Protein AF-A0A554K6Q8-F1 (afdb_monomer)

pLDDT: mean 87.43, std 11.81, range [32.69, 98.25]

Solvent-accessible surface area (backbone atoms only — not comparable to full-atom values): 25376 Å² total; per-residue (Å²): 138,88,84,71,58,73,89,78,31,66,79,42,73,45,94,39,65,34,41,30,25,65,65,42,44,45,93,82,43,102,48,101,56,64,40,20,35,29,44,37,41,34,50,53,78,36,55,38,43,47,26,28,35,68,39,33,38,34,41,37,30,68,36,43,31,29,38,42,34,48,67,95,46,73,45,81,45,46,56,82,39,77,45,82,42,61,54,63,40,44,32,36,45,32,19,75,34,92,47,60,22,29,29,37,41,37,23,47,60,41,74,48,78,91,41,52,44,74,51,95,67,82,71,74,71,81,69,50,76,58,52,54,52,51,47,52,52,37,20,49,50,11,19,50,54,66,42,39,47,73,77,72,68,52,86,62,56,64,66,48,49,59,64,38,57,45,65,25,38,40,59,40,43,24,54,50,31,21,64,80,57,66,36,56,68,71,55,46,54,50,48,52,48,51,51,52,52,51,53,51,56,57,69,68,48,81,93,60,93,86,26,58,20,54,53,48,13,41,65,27,40,42,59,30,47,52,52,50,29,43,36,26,52,42,62,39,85,82,45,29,70,43,46,49,53,48,54,53,50,50,56,45,23,50,54,45,32,49,54,50,48,52,53,48,52,52,51,47,54,52,50,55,51,57,36,49,76,70,74,42,88,53,62,69,62,42,50,68,48,54,48,47,27,49,61,34,17,37,60,48,53,16,46,47,53,44,52,64,43,59,74,67,74,64,69,65,60,53,60,49,30,68,59,48,42,53,51,53,39,52,52,52,53,51,48,54,55,49,48,74,69,68,78,64,54,63,61,78,41,68,70,52,48,53,53,50,56,53,48,48,54,50,38,52,56,45,33,55,46,28,63,76,55,54,75,90,84,49,100,79,41,72,51,58,53,40,31,50,49,31,44,54,52,36,49,52,54,43,51,51,49,49,51,21,49,50,50,38,39,72,73,74,44,88,44,67,65,59,52,53,52,46,54,52,47,52,53,52,45,55,51,44,51,51,47,46,49,27,51,58,46,28,81,76,71,79,54,22,70,60,48,32,45,48,48,56,32,59,45,51,62,54,56,38,51,50,25,46,39,42,38,68,48,45,23,62,78,54,72,51,66

Foldseek 3Di:
DDFDDQVPFDWDQDPQRWTKGWGDFVVPDVDPDQKTKIKTKDAAFGKGFWKAFQWKKKKAWAAAKWWKDWAPDIDIDGHGDMDIHHHGTTIMIHGNDNGMTIIMMMTGRYDDPVRMDGDPDDPPPSCVVVLVVLLVVLLVQLLCLLCVCVVVVPPCNVLCCLQCVLVSALLSLLVSLCVLQVADPVLNVVLVVVVVVSSVQLSPDDDDDDFPLNSLLSVLVNVLSLLSSLCSNQSHLPNLLSVLVSLLLVVQLVVQLVVLVVVVVVVLVVVQVVCVVVVHHCNVVCCSRVVSSSNSSSSSVSSVVSVVVVVVVDDVLQVVLVVVLLVLLVVLVVVVVVVVVVPDQCQPDPVSLVVLVVSLVVLVSSLSSLLLNDDPPDLDDPSLVSSLSSLVSSLVSLVSSLVSLVSCCVPVHDDLVSVLSNVVSVLSNVLSCQLNVLSVCCVPDVCSSVSNSNSVSVSSVVSSVSSCCSNRVSCVVVVSD

Sequence (481 aa):
MYIRDLHESDEIIAGDKTILRELLHPAKADLKLRYSLAHALVKPGHASQPHRLKTSEVYYILDGQGMIHINDETAAVRPGQAIYIPPNATQYIQNTGNADLKFLCIVDPAWRLEDEKILAGKTTPPRTTHLGVWVVLLAVCAGLIAKLPDLIGLDNLEFFYTRNAGFIVFPAMAVYFAIIRKTSPKIIAAVLGIFAGAALAINLMPDLDRSDTITLATLHLPLLLWVVTGVAFTGSWRKRFAWIEYLKFNGEMIIYGALLAIAGMVLTFLTLGLFSAVEIDIAEWYMQWVIIVGAAAAPVVGAHLVWLRSQSNARISPTLARIFAPLFLITFIIYLAVILTQGKSPFTDREFLIVFNAMLIAVLAISVYSLTEGKAERRWNSSTMVALGLLATGLIIDAVALSAILFRLSSYGFTPNRIAVFGANVLIFLNTIGLLSALLQDIRKGDAKQRMINWLGGYLPVYAAWTAFITFIFPLLFRWQ

Radius of gyration: 27.33 Å; Cα contacts (8 Å, |Δi|>4): 664; chains: 1; bounding box: 79×55×79 Å

Mean predicted aligned error: 13.29 Å

Secondary structure (DSSP, 8-state):
-----TTTSPEEE-TTS-EEEEEE-TTTS----SSEEEEEEE-TT-BPPPEEESSEEEEEEEES-EEEEETTEEEEE-TT-EEEE-TT--EEEEE-SSS-EEEEEEEESPP-GGGEEE--------SHHHHHHHHHHHHHHHHHHHTHHHHHT-S-HHHHHHHHHHHHHHHHHHHHHHHHHT--HHHHHHHHHHHHHHHHHHHTS---TT-HHHHHHHHHHHHHHHHHHHHHHHSSTT-HHHHHHHHHHHHHHHHHHHHHHHHHHHHHHHHHHHHHHTT---HHHHIIIIIHHHHHHHHHHHHHHHHHHHTT---SHHHHHHHHHHHHHHHHHHHHHHHHHH---TTT-HHHHHHHHHHHHHHHHHHHHHHHS--TT-SS-HHHHHHHHHHHHHHHHHHHHHHHHHHHHHHH---HHHHHHHHHHHHHHHHHHHHHHHHHHHHHHS-HHHHHHHHHHHHHHHHHHHHHIIIIIHHHHTTT-

Structure (mmCIF, N/CA/C/O backbone):
data_AF-A0A554K6Q8-F1
#
_entry.id   AF-A0A554K6Q8-F1
#
loop_
_atom_site.group_PDB
_atom_site.id
_atom_site.type_symbol
_atom_site.label_atom_id
_atom_site.label_alt_id
_atom_site.label_comp_id
_atom_site.label_asym_id
_atom_site.label_entity_id
_atom_site.label_seq_id
_atom_site.pdbx_PDB_ins_code
_atom_site.Cartn_x
_atom_site.Cartn_y
_atom_site.Cartn_z
_atom_site.occupancy
_atom_site.B_iso_or_equiv
_atom_site.auth_seq_id
_atom_site.auth_comp_id
_atom_site.auth_asym_id
_atom_site.auth_atom_id
_atom_site.pdbx_PDB_model_num
ATOM 1 N N . MET A 1 1 ? -14.415 -1.936 49.251 1.00 82.94 1 MET A N 1
ATOM 2 C CA . MET A 1 1 ? -14.599 -1.032 48.093 1.00 82.94 1 MET A CA 1
ATOM 3 C C . MET A 1 1 ? -14.113 -1.784 46.868 1.00 82.94 1 MET A C 1
ATOM 5 O O . MET A 1 1 ? -13.011 -2.307 46.927 1.00 82.94 1 MET A O 1
ATOM 9 N N . TYR A 1 2 ? -14.937 -1.908 45.828 1.00 88.81 2 TYR A N 1
ATOM 10 C CA . TYR A 1 2 ? -14.577 -2.607 44.592 1.00 88.81 2 TYR A CA 1
ATOM 11 C C . TYR A 1 2 ? -14.548 -1.585 43.457 1.00 88.81 2 TYR A C 1
ATOM 13 O O . TYR A 1 2 ? -15.552 -0.919 43.211 1.00 88.81 2 TYR A O 1
ATOM 21 N N . ILE A 1 3 ? -13.389 -1.420 42.826 1.00 90.25 3 ILE A N 1
ATOM 22 C CA . ILE A 1 3 ? -13.178 -0.510 41.699 1.00 90.25 3 ILE A CA 1
ATOM 23 C C . ILE A 1 3 ? -12.750 -1.376 40.526 1.00 90.25 3 ILE A C 1
ATOM 25 O O . ILE A 1 3 ? -11.855 -2.205 40.679 1.00 90.25 3 ILE A O 1
ATOM 29 N N . ARG A 1 4 ? -13.382 -1.182 39.371 1.00 88.62 4 ARG A N 1
ATOM 30 C CA . ARG A 1 4 ? -13.002 -1.869 38.143 1.00 88.62 4 ARG A CA 1
ATOM 31 C C . ARG A 1 4 ? -12.837 -0.856 37.029 1.00 88.62 4 ARG A C 1
ATOM 33 O O . ARG A 1 4 ? -13.742 -0.061 36.780 1.00 88.62 4 ARG A O 1
ATOM 40 N N . ASP A 1 5 ? -11.677 -0.887 36.392 1.00 87.25 5 ASP A N 1
ATOM 41 C CA . ASP A 1 5 ? -11.378 -0.033 35.254 1.00 87.25 5 ASP A CA 1
ATOM 42 C C . ASP A 1 5 ? -11.930 -0.669 33.970 1.00 87.25 5 ASP A C 1
ATOM 44 O O . ASP A 1 5 ? -11.795 -1.874 33.723 1.00 87.25 5 ASP A O 1
ATOM 48 N N . LEU A 1 6 ? -12.580 0.146 33.141 1.00 86.62 6 LEU A N 1
ATOM 49 C CA . LEU A 1 6 ? -13.109 -0.286 31.852 1.00 86.62 6 LEU A CA 1
ATOM 50 C C . LEU A 1 6 ? -11.994 -0.777 30.918 1.00 86.62 6 LEU A C 1
ATOM 52 O O . LEU A 1 6 ? -12.176 -1.753 30.195 1.00 86.62 6 LEU A O 1
ATOM 56 N N . HIS A 1 7 ? -10.845 -0.112 30.928 1.00 84.62 7 HIS A N 1
ATOM 57 C CA . HIS A 1 7 ? -9.709 -0.405 30.063 1.00 84.62 7 HIS A CA 1
ATOM 58 C C . HIS A 1 7 ? -8.979 -1.691 30.462 1.00 84.62 7 HIS A C 1
ATOM 60 O O . HIS A 1 7 ? -8.401 -2.347 29.593 1.00 84.62 7 HIS A O 1
ATOM 66 N N . GLU A 1 8 ? -9.057 -2.078 31.736 1.00 81.94 8 GLU A N 1
ATOM 67 C CA . GLU A 1 8 ? -8.485 -3.321 32.273 1.00 81.94 8 GLU A CA 1
ATOM 68 C C . GLU A 1 8 ? -9.459 -4.506 32.210 1.00 81.94 8 GLU A C 1
ATOM 70 O O . GLU A 1 8 ? -9.057 -5.652 32.392 1.00 81.94 8 GLU A O 1
ATOM 75 N N . SER A 1 9 ? -10.744 -4.250 31.948 1.00 83.12 9 SER A N 1
ATOM 76 C CA . SER A 1 9 ? -11.762 -5.298 31.869 1.00 83.12 9 SER A CA 1
ATOM 77 C C . SER A 1 9 ? -11.699 -6.035 30.537 1.00 83.12 9 SER A C 1
ATOM 79 O O . SER A 1 9 ? -11.625 -5.399 29.482 1.00 83.12 9 SER A O 1
ATOM 81 N N . ASP A 1 10 ? -11.780 -7.365 30.586 1.00 81.50 10 ASP A N 1
ATOM 82 C CA . ASP A 1 10 ? -11.786 -8.210 29.394 1.00 81.50 10 ASP A CA 1
ATOM 83 C C . ASP A 1 10 ? -12.919 -7.838 28.438 1.00 81.50 10 ASP A C 1
ATOM 85 O O . ASP A 1 10 ? -14.059 -7.577 28.833 1.00 81.50 10 ASP A O 1
ATOM 89 N N . GLU A 1 11 ? -12.574 -7.822 27.155 1.00 85.62 11 GLU A N 1
ATOM 90 C CA . GLU A 1 11 ? -13.523 -7.621 26.075 1.00 85.62 11 GLU A CA 1
ATOM 91 C C . GLU A 1 11 ? -14.129 -8.964 25.678 1.00 85.62 11 GLU A C 1
ATOM 93 O O . GLU A 1 11 ? -13.411 -9.907 25.344 1.00 85.62 11 GLU A O 1
ATOM 98 N N . ILE A 1 12 ? -15.455 -9.036 25.700 1.00 83.44 12 ILE A N 1
ATOM 99 C CA . ILE A 1 12 ? -16.222 -10.199 25.273 1.00 83.44 12 ILE A CA 1
ATOM 100 C C . ILE A 1 12 ? -17.116 -9.805 24.101 1.00 83.44 12 ILE A C 1
ATOM 102 O O . ILE A 1 12 ? -17.640 -8.693 24.037 1.00 83.44 12 ILE A O 1
ATOM 106 N N . ILE A 1 13 ? -17.300 -10.731 23.168 1.00 82.25 13 ILE A N 1
ATOM 107 C CA . ILE A 1 13 ? -18.338 -10.613 22.146 1.00 82.25 13 ILE A CA 1
ATOM 108 C C . ILE A 1 13 ? -19.567 -11.314 22.715 1.00 82.25 13 ILE A C 1
ATOM 110 O O . ILE A 1 13 ? -19.531 -12.524 22.940 1.00 82.25 13 ILE A O 1
ATOM 114 N N . ALA A 1 14 ? -20.620 -10.552 22.990 1.00 78.56 14 ALA A N 1
ATOM 115 C CA . ALA A 1 14 ? -21.870 -11.096 23.506 1.00 78.56 14 ALA A CA 1
ATOM 116 C C . ALA A 1 14 ? -22.617 -11.919 22.446 1.00 78.56 14 ALA A C 1
ATOM 118 O O . ALA A 1 14 ? -22.277 -11.889 21.257 1.00 78.56 14 ALA A O 1
ATOM 119 N N . GLY A 1 15 ? -23.648 -12.658 22.871 1.00 65.06 15 GLY A N 1
ATOM 120 C CA . GLY A 1 15 ? -24.479 -13.459 21.967 1.00 65.06 15 GLY A CA 1
ATOM 121 C C . GLY A 1 15 ? -25.101 -12.620 20.847 1.00 65.06 15 GLY A C 1
ATOM 122 O O . GLY A 1 15 ? -25.213 -13.080 19.712 1.00 65.06 15 GLY A O 1
ATOM 123 N N . ASP A 1 16 ? -25.401 -11.354 21.135 1.00 69.75 16 ASP A N 1
ATOM 124 C CA . ASP A 1 16 ? -25.921 -10.366 20.193 1.00 69.75 16 ASP A CA 1
ATOM 125 C C . ASP A 1 16 ? -24.844 -9.700 19.305 1.00 69.75 16 ASP A C 1
ATOM 127 O O . ASP A 1 16 ? -25.142 -8.775 18.550 1.00 69.75 16 ASP A O 1
ATOM 131 N N . LYS A 1 17 ? -23.590 -10.164 19.360 1.00 76.94 17 LYS A N 1
ATOM 132 C CA . LYS A 1 17 ? -22.414 -9.608 18.662 1.00 76.94 17 LYS A CA 1
ATOM 133 C C . LYS A 1 17 ? -22.006 -8.194 19.082 1.00 76.94 17 LYS A C 1
ATOM 135 O O . LYS A 1 17 ? -21.156 -7.592 18.419 1.00 76.94 17 LYS A O 1
ATOM 140 N N . THR A 1 18 ? -22.548 -7.673 20.175 1.00 83.62 18 THR A N 1
ATOM 141 C CA . THR A 1 18 ? -22.074 -6.422 20.762 1.00 83.62 18 THR A CA 1
ATOM 142 C C . THR A 1 18 ? -20.730 -6.652 21.454 1.00 83.62 18 THR A C 1
ATOM 144 O O . THR A 1 18 ? -20.482 -7.704 22.049 1.00 83.62 18 THR A O 1
ATOM 147 N N . ILE A 1 19 ? -19.834 -5.666 21.363 1.00 89.00 19 ILE A N 1
ATOM 148 C CA . ILE A 1 19 ? -18.562 -5.683 22.089 1.00 89.00 19 ILE A CA 1
ATOM 149 C C . ILE A 1 19 ? -18.849 -5.212 23.513 1.00 89.00 19 ILE A C 1
ATOM 151 O O . ILE A 1 19 ? -19.181 -4.042 23.712 1.00 89.00 19 ILE A O 1
ATOM 155 N N . LEU A 1 20 ? -18.726 -6.106 24.492 1.00 91.69 20 LEU A N 1
ATOM 156 C CA . LEU A 1 20 ? -18.973 -5.811 25.899 1.00 91.69 20 LEU A CA 1
ATOM 157 C C . LEU A 1 20 ? -17.684 -5.849 26.717 1.00 91.69 20 LEU A C 1
ATOM 159 O O . LEU A 1 20 ? -16.781 -6.645 26.471 1.00 91.69 20 LEU A O 1
ATOM 163 N N . ARG A 1 21 ? -17.639 -5.019 27.754 1.00 92.62 21 ARG A N 1
ATOM 164 C CA . ARG A 1 21 ? -16.706 -5.136 28.876 1.00 92.62 21 ARG A CA 1
ATOM 165 C C . ARG A 1 21 ? -17.514 -5.148 30.152 1.00 92.62 21 ARG A C 1
ATOM 167 O O . ARG A 1 21 ? -18.170 -4.162 30.487 1.00 92.62 21 ARG A O 1
ATOM 174 N N . GLU A 1 22 ? -17.516 -6.280 30.836 1.00 91.88 22 GLU A N 1
ATOM 175 C CA . GLU A 1 22 ? -18.310 -6.440 32.046 1.00 91.88 22 GLU A CA 1
ATOM 176 C C . GLU A 1 22 ? -17.615 -5.769 33.235 1.00 91.88 22 GLU A C 1
ATOM 178 O O . GLU A 1 22 ? -16.476 -6.094 33.573 1.00 91.88 22 GLU A O 1
ATOM 183 N N . LEU A 1 23 ? -18.312 -4.825 33.866 1.00 93.81 23 LEU A N 1
ATOM 184 C CA . LEU A 1 23 ? -17.793 -4.029 34.973 1.00 93.81 23 LEU A CA 1
ATOM 185 C C . LEU A 1 23 ? -18.201 -4.627 36.325 1.00 93.81 23 LEU A C 1
ATOM 187 O O . LEU A 1 23 ? -17.365 -4.799 37.210 1.00 93.81 23 LEU A O 1
ATOM 191 N N . LEU A 1 24 ? -19.476 -4.982 36.496 1.00 94.94 24 LEU A N 1
ATOM 192 C CA . LEU A 1 24 ? -19.995 -5.536 37.749 1.00 94.94 24 LEU A CA 1
ATOM 193 C C . LEU A 1 24 ? -20.857 -6.761 37.461 1.00 94.94 24 LEU A C 1
ATOM 195 O O . LEU A 1 24 ? -21.789 -6.687 36.663 1.00 94.94 24 LEU A O 1
ATOM 199 N N . HIS A 1 25 ? -20.576 -7.870 38.142 1.00 94.19 25 HIS A N 1
ATOM 200 C CA . HIS A 1 25 ? -21.391 -9.079 38.060 1.00 94.19 25 HIS A CA 1
ATOM 201 C C . HIS A 1 25 ? -21.291 -9.879 39.371 1.00 94.19 25 HIS A C 1
ATOM 203 O O . HIS A 1 25 ? -20.188 -10.295 39.735 1.00 94.19 25 HIS A O 1
ATOM 209 N N . PRO A 1 26 ? -22.406 -10.148 40.078 1.00 92.75 26 PRO A N 1
ATOM 210 C CA . PRO A 1 26 ? -22.375 -10.733 41.424 1.00 92.75 26 PRO A CA 1
ATOM 211 C C . PRO A 1 26 ? -21.914 -12.197 41.446 1.00 92.75 26 PRO A C 1
ATOM 213 O O . PRO A 1 26 ? -21.418 -12.671 42.457 1.00 92.75 26 PRO A O 1
ATOM 216 N N . ALA A 1 27 ? -22.019 -12.917 40.324 1.00 90.06 27 ALA A N 1
ATOM 217 C CA . ALA A 1 27 ? -21.461 -14.270 40.204 1.00 90.06 27 ALA A CA 1
ATOM 218 C C . ALA A 1 27 ? -19.944 -14.317 39.918 1.00 90.06 27 ALA A C 1
ATOM 220 O O . ALA A 1 27 ? -19.362 -15.395 39.966 1.00 90.06 27 ALA A O 1
ATOM 221 N N . LYS A 1 28 ? -19.304 -13.186 39.574 1.00 87.94 28 LYS A N 1
ATOM 222 C CA . LYS A 1 28 ? -17.878 -13.144 39.183 1.00 87.94 28 LYS A CA 1
ATOM 223 C C . LYS A 1 28 ? -16.992 -12.366 40.157 1.00 87.94 28 LYS A C 1
ATOM 225 O O . LYS A 1 28 ? -15.773 -12.390 40.024 1.00 87.94 28 LYS A O 1
ATOM 230 N N . ALA A 1 29 ? -17.589 -11.668 41.115 1.00 87.50 29 ALA A N 1
ATOM 231 C CA . ALA A 1 29 ? -16.893 -10.932 42.159 1.00 87.50 29 ALA A CA 1
ATOM 232 C C . ALA A 1 29 ? -17.753 -10.906 43.429 1.00 87.50 29 ALA A C 1
ATOM 234 O O . ALA A 1 29 ? -18.977 -10.972 43.339 1.00 87.50 29 ALA A O 1
ATOM 235 N N . ASP A 1 30 ? -17.117 -10.776 44.597 1.00 91.06 30 ASP A N 1
ATOM 236 C CA . ASP A 1 30 ? -17.799 -10.680 45.896 1.00 91.06 30 ASP A CA 1
ATOM 237 C C . ASP A 1 30 ? -18.518 -9.326 46.039 1.00 91.06 30 ASP A C 1
ATOM 239 O O . ASP A 1 30 ? -18.000 -8.350 46.587 1.00 91.06 30 ASP A O 1
ATOM 243 N N . LEU A 1 31 ? -19.706 -9.244 45.440 1.00 93.06 31 LEU A N 1
ATOM 244 C CA . LEU A 1 31 ? -20.511 -8.036 45.333 1.00 93.06 31 LEU A CA 1
ATOM 245 C C . LEU A 1 31 ? -21.925 -8.308 45.852 1.00 93.06 31 LEU A C 1
ATOM 247 O O . LEU A 1 31 ? -22.641 -9.166 45.340 1.00 93.06 31 LEU A O 1
ATOM 251 N N . LYS A 1 32 ? -22.375 -7.512 46.827 1.00 93.25 32 LYS A N 1
ATOM 252 C CA . LYS A 1 32 ? -23.744 -7.565 47.374 1.00 93.25 32 LYS A CA 1
ATOM 253 C C . LYS A 1 32 ? -24.729 -6.756 46.517 1.00 93.25 32 LYS A C 1
ATOM 255 O O . LYS A 1 32 ? -25.370 -5.832 47.010 1.00 93.25 32 LYS A O 1
ATOM 260 N N . LEU A 1 33 ? -24.812 -7.067 45.225 1.00 93.25 33 LEU A N 1
ATOM 261 C CA . LEU A 1 33 ? -25.695 -6.409 44.252 1.00 93.25 33 LEU A CA 1
ATOM 262 C C . LEU A 1 33 ? -26.505 -7.438 43.458 1.00 93.25 33 LEU A C 1
ATOM 264 O O . LEU A 1 33 ? -26.098 -8.590 43.338 1.00 93.25 33 LEU A O 1
ATOM 268 N N . ARG A 1 34 ? -27.675 -7.033 42.950 1.00 95.50 34 ARG A N 1
ATOM 269 C CA . ARG A 1 34 ? -28.601 -7.941 42.247 1.00 95.50 34 ARG A CA 1
ATOM 270 C C . ARG A 1 34 ? -28.542 -7.860 40.725 1.00 95.50 34 ARG A C 1
ATOM 272 O O . ARG A 1 34 ? -29.028 -8.786 40.091 1.00 95.50 34 ARG A O 1
ATOM 279 N N . TYR A 1 35 ? -27.950 -6.808 40.166 1.00 96.69 35 TYR A N 1
ATOM 280 C CA . TYR A 1 35 ? -27.886 -6.548 38.726 1.00 96.69 35 TYR A CA 1
ATOM 281 C C . TYR A 1 35 ? -26.494 -6.843 38.151 1.00 96.69 35 TYR A C 1
ATOM 283 O O . TYR A 1 35 ? -25.535 -7.025 38.891 1.00 96.69 35 TYR A O 1
ATOM 291 N N . SER A 1 36 ? -26.350 -6.865 36.832 1.00 96.31 36 SER A N 1
ATOM 292 C CA . SER A 1 36 ? -25.046 -6.821 36.159 1.00 96.31 36 SER A CA 1
ATOM 293 C C . SER A 1 36 ? -24.889 -5.499 35.421 1.00 96.31 36 SER A C 1
ATOM 295 O O . SER A 1 36 ? -25.875 -4.927 34.965 1.00 96.31 36 SER A O 1
ATOM 297 N N . LEU A 1 37 ? -23.655 -5.016 35.306 1.00 97.19 37 LEU A N 1
ATOM 298 C CA . LEU A 1 37 ? -23.306 -3.803 34.572 1.00 97.19 37 LEU A CA 1
ATOM 299 C C . LEU A 1 37 ? -22.202 -4.127 33.570 1.00 97.19 37 LEU A C 1
ATOM 301 O O . LEU A 1 37 ? -21.118 -4.562 33.962 1.00 97.19 37 LEU A O 1
ATOM 305 N N . ALA A 1 38 ? -22.448 -3.834 32.300 1.00 96.56 38 ALA A N 1
ATOM 306 C CA . ALA A 1 38 ? -21.453 -3.915 31.243 1.00 96.56 38 ALA A CA 1
ATOM 307 C C . ALA A 1 38 ? -21.391 -2.607 30.454 1.00 96.56 38 ALA A C 1
ATOM 309 O O . ALA A 1 38 ? -22.380 -1.894 30.316 1.00 96.56 38 ALA A O 1
ATOM 310 N N . HIS A 1 39 ? -20.222 -2.292 29.916 1.00 97.81 39 HIS A N 1
ATOM 311 C CA . HIS A 1 39 ? -20.063 -1.262 28.902 1.00 97.81 39 HIS A CA 1
ATOM 312 C C . HIS A 1 39 ? -20.121 -1.914 27.523 1.00 97.81 39 HIS A C 1
ATOM 314 O O . HIS A 1 39 ? -19.307 -2.784 27.216 1.00 97.81 39 HIS A O 1
ATOM 320 N N . ALA A 1 40 ? -21.032 -1.444 26.685 1.00 96.75 40 ALA A N 1
ATOM 321 C CA . ALA A 1 40 ? -21.258 -1.913 25.334 1.00 96.75 40 ALA A CA 1
ATOM 322 C C . ALA A 1 40 ? -20.749 -0.934 24.280 1.00 96.75 40 ALA A C 1
ATOM 324 O O . ALA A 1 40 ? -20.756 0.287 24.466 1.00 96.75 40 ALA A O 1
ATOM 325 N N . LEU A 1 41 ? -20.327 -1.490 23.146 1.00 94.88 41 LEU A N 1
ATOM 326 C CA . LEU A 1 41 ? -19.867 -0.742 21.990 1.00 94.88 41 LEU A CA 1
ATOM 327 C C . LEU A 1 41 ? -20.399 -1.358 20.693 1.00 94.88 41 LEU A C 1
ATOM 329 O O . LEU A 1 41 ? -20.192 -2.540 20.416 1.00 94.88 41 LEU A O 1
ATOM 333 N N . VAL A 1 42 ? -21.007 -0.515 19.855 1.00 92.88 42 VAL A N 1
ATOM 334 C CA . VAL A 1 42 ? -21.432 -0.856 18.490 1.00 92.88 42 VAL A CA 1
ATOM 335 C C . VAL A 1 42 ? -20.709 0.054 17.498 1.00 92.88 42 VAL A C 1
ATOM 337 O O . VAL A 1 42 ? -20.792 1.283 17.572 1.00 92.88 42 VAL A O 1
ATOM 340 N N . LYS A 1 43 ? -19.973 -0.544 16.554 1.00 89.94 43 LYS A N 1
ATOM 341 C CA . LYS A 1 43 ? -19.199 0.184 15.535 1.00 89.94 43 LYS A CA 1
ATOM 342 C C . LYS A 1 43 ? -20.105 0.858 14.493 1.00 89.94 43 LYS A C 1
ATOM 344 O O . LYS A 1 43 ? -21.208 0.366 14.252 1.00 89.94 43 LYS A O 1
ATOM 349 N N . PRO A 1 44 ? -19.652 1.942 13.833 1.00 87.06 44 PRO A N 1
ATOM 350 C CA . PRO A 1 44 ? -20.401 2.585 12.753 1.00 87.06 44 PRO A CA 1
ATOM 351 C C . PRO A 1 44 ? -20.932 1.581 11.723 1.00 87.06 44 PRO A C 1
ATOM 353 O O . PRO A 1 44 ? -20.198 0.702 11.263 1.00 87.06 44 PRO A O 1
ATOM 356 N N . GLY A 1 45 ? -22.215 1.695 11.374 1.00 79.06 45 GLY A N 1
ATOM 357 C CA . GLY A 1 45 ? -22.873 0.826 10.394 1.00 79.06 45 GLY A CA 1
ATOM 358 C C . GLY A 1 45 ? -23.191 -0.596 10.869 1.00 79.06 45 GLY A C 1
ATOM 359 O O . GLY A 1 45 ? -23.730 -1.369 10.079 1.00 79.06 45 GLY A O 1
ATOM 360 N N . HIS A 1 46 ? -22.888 -0.941 12.123 1.00 86.00 46 HIS A N 1
ATOM 361 C CA . HIS A 1 46 ? -23.247 -2.223 12.729 1.00 86.00 46 HIS A CA 1
ATOM 362 C C . HIS A 1 46 ? -24.497 -2.094 13.605 1.00 86.00 46 HIS A C 1
ATOM 364 O O . HIS A 1 46 ? -24.923 -0.995 13.967 1.00 86.00 46 HIS A O 1
ATOM 370 N N . ALA A 1 47 ? -25.076 -3.241 13.944 1.00 89.81 47 ALA A N 1
ATOM 371 C CA . ALA A 1 47 ? -26.165 -3.373 14.896 1.00 89.81 47 ALA A CA 1
ATOM 372 C C . ALA A 1 47 ? -25.933 -4.608 15.768 1.00 89.81 47 ALA A C 1
ATOM 374 O O . ALA A 1 47 ? -25.286 -5.558 15.311 1.00 89.81 47 ALA A O 1
ATOM 375 N N . SER A 1 48 ? -26.478 -4.599 16.982 1.00 91.56 48 SER A N 1
ATOM 376 C CA . SER A 1 48 ? -26.625 -5.832 17.748 1.00 91.56 48 SER A CA 1
ATOM 377 C C . SER A 1 48 ? -27.604 -6.779 17.050 1.00 91.56 48 SER A C 1
ATOM 379 O O . SER A 1 48 ? -28.449 -6.360 16.250 1.00 91.56 48 SER A O 1
ATOM 381 N N . GLN A 1 49 ? -27.477 -8.079 17.298 1.00 88.31 49 GLN A N 1
ATOM 382 C CA . GLN A 1 49 ? -28.465 -9.038 16.827 1.00 88.31 49 GLN A CA 1
ATOM 383 C C . GLN A 1 49 ? -29.761 -8.873 17.623 1.00 88.31 49 GLN A C 1
ATOM 385 O O . GLN A 1 49 ? -29.710 -8.631 18.833 1.00 88.31 49 GLN A O 1
ATOM 390 N N . PRO A 1 50 ? -30.919 -9.069 16.970 1.00 90.25 50 PRO A N 1
ATOM 391 C CA . PRO A 1 50 ? -32.185 -9.185 17.668 1.00 90.25 50 PRO A CA 1
ATOM 392 C C . PRO A 1 50 ? -32.109 -10.258 18.750 1.00 90.25 50 PRO A C 1
ATOM 394 O O . PRO A 1 50 ? -31.856 -11.433 18.472 1.00 90.25 50 PRO A O 1
ATOM 397 N N . HIS A 1 51 ? -32.339 -9.850 19.987 1.00 92.25 51 HIS A N 1
ATOM 398 C CA . HIS A 1 51 ? -32.327 -10.740 21.136 1.00 92.25 51 HIS A CA 1
ATOM 399 C C . HIS A 1 51 ? -33.434 -10.362 22.113 1.00 92.25 51 HIS A C 1
ATOM 401 O O . HIS A 1 51 ? -34.162 -9.385 21.929 1.00 92.25 51 HIS A O 1
ATOM 407 N N . ARG A 1 52 ? -33.608 -11.208 23.121 1.00 93.88 52 ARG A N 1
ATOM 408 C CA . ARG A 1 52 ? -34.607 -11.056 24.170 1.00 93.88 52 ARG A CA 1
ATOM 409 C C . ARG A 1 52 ? -34.038 -11.590 25.474 1.00 93.88 52 ARG A C 1
ATOM 411 O O . ARG A 1 52 ? -33.495 -12.694 25.481 1.00 93.88 52 ARG A O 1
ATOM 418 N N . LEU A 1 53 ? -34.231 -10.850 26.559 1.00 93.62 53 LEU A N 1
ATOM 419 C CA . LEU A 1 53 ? -33.904 -11.288 27.915 1.00 93.62 53 LEU A CA 1
ATOM 420 C C . LEU A 1 53 ? -35.187 -11.628 28.681 1.00 93.62 53 LEU A C 1
ATOM 422 O O . LEU A 1 53 ? -36.208 -10.963 28.506 1.00 93.62 53 LEU A O 1
ATOM 426 N N . LYS A 1 54 ? -35.157 -12.651 29.542 1.00 93.81 54 LYS A N 1
ATOM 427 C CA . LYS A 1 54 ? -36.251 -12.919 30.502 1.00 93.81 54 LYS A CA 1
ATOM 428 C C . LYS A 1 54 ? -36.328 -11.871 31.615 1.00 93.81 54 LYS A C 1
ATOM 430 O O . LYS A 1 54 ? -37.344 -11.792 32.300 1.00 93.81 54 LYS A O 1
ATOM 435 N N . THR A 1 55 ? -35.256 -11.110 31.811 1.00 94.81 55 THR A N 1
ATOM 436 C CA . THR A 1 55 ? -35.092 -10.068 32.829 1.00 94.81 55 THR A CA 1
ATOM 437 C C . THR A 1 55 ? -35.201 -8.673 32.212 1.00 94.81 55 THR A C 1
ATOM 439 O O . THR A 1 55 ? -35.293 -8.535 30.993 1.00 94.81 55 THR A O 1
ATOM 442 N N . SER A 1 56 ? -35.250 -7.633 33.049 1.00 95.00 56 SER A N 1
ATOM 443 C CA . SER A 1 56 ? -35.284 -6.253 32.556 1.00 95.00 56 SER A CA 1
ATOM 444 C C . SER A 1 56 ? -33.883 -5.746 32.236 1.00 95.00 56 SER A C 1
ATOM 446 O O . SER A 1 56 ? -32.928 -6.096 32.934 1.00 95.00 56 SER A O 1
ATOM 448 N N . GLU A 1 57 ? -33.777 -4.891 31.222 1.00 97.88 57 GLU A N 1
ATOM 449 C CA . GLU A 1 57 ? -32.517 -4.263 30.832 1.00 97.88 57 GLU A CA 1
ATOM 450 C C . GLU A 1 57 ? -32.679 -2.753 30.661 1.00 97.88 57 GLU A C 1
ATOM 452 O O . GLU A 1 57 ? -33.730 -2.252 30.261 1.00 97.88 57 GLU A O 1
ATOM 457 N N . VAL A 1 58 ? -31.633 -2.007 31.002 1.00 98.19 58 VAL A N 1
ATOM 458 C CA . VAL A 1 58 ? -31.558 -0.563 30.810 1.00 98.19 58 VAL A CA 1
ATOM 459 C C . VAL A 1 58 ? -30.285 -0.222 30.059 1.00 98.19 58 VAL A C 1
ATOM 461 O O . VAL A 1 58 ? -29.188 -0.595 30.483 1.00 98.19 58 VAL A O 1
ATOM 464 N N . TYR A 1 59 ? -30.430 0.548 28.982 1.00 98.25 59 TYR A N 1
ATOM 465 C CA . TYR A 1 59 ? -29.309 1.188 28.303 1.00 98.25 59 TYR A CA 1
ATOM 466 C C . TYR A 1 59 ? -29.153 2.634 28.747 1.00 98.25 59 TYR A C 1
ATOM 468 O O . TYR A 1 59 ? -30.130 3.373 28.803 1.00 98.25 59 TYR A O 1
ATOM 476 N N . TYR A 1 60 ? -27.923 3.067 29.012 1.00 98.12 60 TYR A N 1
ATOM 477 C CA . TYR A 1 60 ? -27.597 4.482 29.196 1.00 98.12 60 TYR A CA 1
ATOM 478 C C . TYR A 1 60 ? -26.554 4.915 28.170 1.00 98.12 60 TYR A C 1
ATOM 480 O O . TYR A 1 60 ? -25.418 4.438 28.203 1.00 98.12 60 TYR A O 1
ATOM 488 N N . ILE A 1 61 ? -26.929 5.801 27.245 1.00 98.06 61 ILE A N 1
ATOM 489 C CA . ILE A 1 61 ? -26.059 6.201 26.133 1.00 98.06 61 ILE A CA 1
ATOM 490 C C . ILE A 1 61 ? -24.979 7.165 26.623 1.00 98.06 61 ILE A C 1
ATOM 492 O O . ILE A 1 61 ? -25.273 8.250 27.127 1.00 98.06 61 ILE A O 1
ATOM 496 N N . LEU A 1 62 ? -23.721 6.776 26.428 1.00 97.3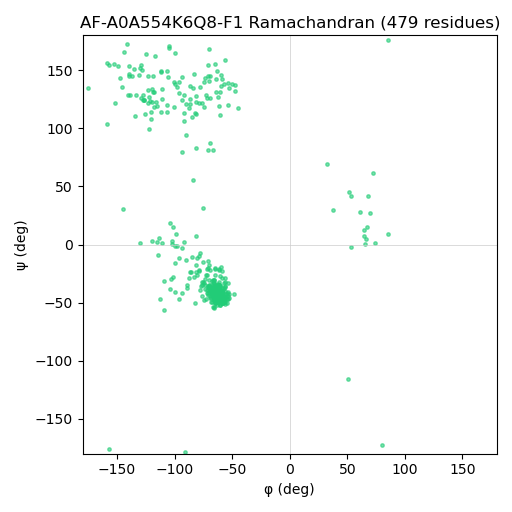8 62 LEU A N 1
ATOM 497 C CA . LEU A 1 62 ? -22.541 7.544 26.822 1.00 97.38 62 LEU A CA 1
ATOM 498 C C . LEU A 1 62 ? -22.022 8.422 25.681 1.00 97.38 62 LEU A C 1
ATOM 500 O O . LEU A 1 62 ? -21.611 9.553 25.917 1.00 97.38 62 LEU A O 1
ATOM 504 N N . ASP A 1 63 ? -22.006 7.890 24.459 1.00 96.50 63 ASP A N 1
ATOM 505 C CA . ASP A 1 63 ? -21.383 8.525 23.295 1.00 96.50 63 ASP A CA 1
ATOM 506 C C . ASP A 1 63 ? -21.973 7.963 21.991 1.00 96.50 63 ASP A C 1
ATOM 508 O O . ASP A 1 63 ? -22.459 6.830 21.960 1.00 96.50 63 ASP A O 1
ATOM 512 N N . GLY A 1 64 ? -21.898 8.736 20.909 1.00 93.69 64 GLY A N 1
ATOM 513 C CA . GLY A 1 64 ? -22.409 8.362 19.589 1.00 93.69 64 GLY A CA 1
ATOM 514 C C . GLY A 1 64 ? -23.922 8.545 19.408 1.00 93.69 64 GLY A C 1
ATOM 515 O O . GLY A 1 64 ? -24.611 9.140 20.232 1.00 93.69 64 GLY A O 1
ATOM 516 N N . GLN A 1 65 ? -24.435 8.061 18.276 1.00 87.94 65 GLN A N 1
ATOM 517 C CA . GLN A 1 65 ? -25.853 8.141 17.913 1.00 87.94 65 GLN A CA 1
ATOM 518 C C . GLN A 1 65 ? -26.311 6.831 17.271 1.00 87.94 65 GLN A C 1
ATOM 520 O O . GLN A 1 65 ? -25.541 6.169 16.567 1.00 87.94 65 GLN A O 1
ATOM 525 N N . GLY A 1 66 ? -27.564 6.463 17.500 1.00 93.31 66 GLY A N 1
ATOM 526 C CA . GLY A 1 66 ? -28.104 5.204 17.008 1.00 93.31 66 GLY A CA 1
ATOM 527 C C . GLY A 1 66 ? -29.616 5.196 16.882 1.00 93.31 66 GLY A C 1
ATOM 528 O O . GLY A 1 66 ? -30.281 6.201 17.124 1.00 93.31 66 GLY A O 1
ATOM 529 N N . MET A 1 67 ? -30.141 4.036 16.511 1.00 90.50 67 MET A N 1
ATOM 530 C CA . MET A 1 67 ? -31.563 3.709 16.537 1.00 90.50 67 MET A CA 1
ATOM 531 C C . MET A 1 67 ? -31.748 2.486 17.428 1.00 90.50 67 MET A C 1
ATOM 533 O O . MET A 1 67 ? -31.112 1.460 17.187 1.00 90.50 67 MET A O 1
ATOM 537 N N . ILE A 1 68 ? -32.582 2.599 18.459 1.00 95.44 68 ILE A N 1
ATOM 538 C CA . ILE A 1 68 ? -33.016 1.464 19.276 1.00 95.44 68 ILE A CA 1
ATOM 539 C C . ILE A 1 68 ? -34.362 0.972 18.754 1.00 95.44 68 ILE A C 1
ATOM 541 O O . ILE A 1 68 ? -35.227 1.776 18.397 1.00 95.44 68 ILE A O 1
ATOM 545 N N . HIS A 1 69 ? -34.525 -0.343 18.719 1.00 93.00 69 HIS A N 1
ATOM 546 C CA . HIS A 1 69 ? -35.764 -1.013 18.359 1.00 93.00 69 HIS A CA 1
ATOM 547 C C . HIS A 1 69 ? -36.180 -1.912 19.517 1.00 93.00 69 HIS A C 1
ATOM 549 O O . HIS A 1 69 ? -35.368 -2.718 19.973 1.00 93.00 69 HIS A O 1
ATOM 555 N N . ILE A 1 70 ? -37.415 -1.762 19.995 1.00 92.81 70 ILE A N 1
ATOM 556 C CA . ILE A 1 70 ? -37.988 -2.552 21.090 1.00 92.81 70 ILE A CA 1
ATOM 557 C C . ILE A 1 70 ? -39.395 -2.967 20.662 1.00 92.81 70 ILE A C 1
ATOM 559 O O . ILE A 1 70 ? -40.290 -2.133 20.560 1.00 92.81 70 ILE A O 1
ATOM 563 N N . ASN A 1 71 ? -39.594 -4.259 20.401 1.00 88.75 71 ASN A N 1
ATOM 564 C CA . ASN A 1 71 ? -40.794 -4.798 19.757 1.00 88.75 71 ASN A CA 1
ATOM 565 C C . ASN A 1 71 ? -41.115 -4.036 18.453 1.00 88.75 71 ASN A C 1
ATOM 567 O O . ASN A 1 71 ? -40.307 -4.069 17.525 1.00 88.75 71 ASN A O 1
ATOM 571 N N . ASP A 1 72 ? -42.257 -3.348 18.400 1.00 81.88 72 ASP A N 1
ATOM 572 C CA . ASP A 1 72 ? -42.718 -2.572 17.241 1.00 81.88 72 ASP A CA 1
ATOM 573 C C . ASP A 1 72 ? -42.323 -1.085 17.318 1.00 81.88 72 ASP A C 1
ATOM 575 O O . ASP A 1 72 ? -42.579 -0.314 16.391 1.00 81.88 72 ASP A O 1
ATOM 579 N N . GLU A 1 73 ? -41.682 -0.662 18.410 1.00 83.12 73 GLU A N 1
ATOM 580 C CA . GLU A 1 73 ? -41.258 0.718 18.617 1.00 83.12 73 GLU A CA 1
ATOM 581 C C . GLU A 1 73 ? -39.818 0.937 18.158 1.00 83.12 73 GLU A C 1
ATOM 583 O O . GLU A 1 73 ? -38.940 0.081 18.283 1.00 83.12 73 GLU A O 1
ATOM 588 N N . THR A 1 74 ? -39.564 2.120 17.604 1.00 87.44 74 THR A N 1
ATOM 589 C CA . THR A 1 74 ? -38.252 2.516 17.093 1.00 87.44 74 THR A CA 1
ATOM 590 C C . THR A 1 74 ? -37.987 3.972 17.444 1.00 87.44 74 THR A C 1
ATOM 592 O O . THR A 1 74 ? -38.801 4.841 17.134 1.00 87.44 74 THR A O 1
ATOM 595 N N . ALA A 1 75 ? -36.833 4.255 18.047 1.00 82.69 75 ALA A N 1
ATOM 596 C CA . ALA A 1 75 ? -36.467 5.605 18.466 1.00 82.69 75 ALA A CA 1
ATOM 597 C C . ALA A 1 75 ? -34.989 5.912 18.200 1.00 82.69 75 ALA A C 1
ATOM 599 O O . ALA A 1 75 ? -34.119 5.050 18.328 1.00 82.69 75 ALA A O 1
ATOM 600 N N . ALA A 1 76 ? -34.699 7.164 17.845 1.00 88.69 76 ALA A N 1
ATOM 601 C CA . ALA A 1 76 ? -33.329 7.654 17.766 1.00 88.69 76 ALA A CA 1
ATOM 602 C C . ALA A 1 76 ? -32.764 7.874 19.172 1.00 88.69 76 ALA A C 1
ATOM 604 O O . ALA A 1 76 ? -33.453 8.409 20.044 1.00 88.69 76 ALA A O 1
ATOM 605 N N . VAL A 1 77 ? -31.499 7.508 19.369 1.00 95.00 77 VAL A N 1
ATOM 606 C CA . VAL A 1 77 ? -30.809 7.642 20.655 1.00 95.00 77 VAL A CA 1
ATOM 607 C C . VAL A 1 77 ? -29.540 8.483 20.540 1.00 95.00 77 VAL A C 1
ATOM 609 O O . VAL A 1 77 ? -28.840 8.453 19.525 1.00 95.00 77 VAL A O 1
ATOM 612 N N . ARG A 1 78 ? -29.250 9.243 21.598 1.00 92.19 78 ARG A N 1
ATOM 613 C CA . ARG A 1 78 ? -28.125 10.178 21.729 1.00 92.19 78 ARG A CA 1
ATOM 614 C C . ARG A 1 78 ? -27.581 10.185 23.166 1.00 92.19 78 ARG A C 1
ATOM 616 O O . ARG A 1 78 ? -28.273 9.710 24.069 1.00 92.19 78 ARG A O 1
ATOM 623 N N . PRO A 1 79 ? -26.385 10.752 23.413 1.00 97.31 79 PRO A N 1
ATOM 624 C CA . PRO A 1 79 ? -25.763 10.734 24.733 1.00 97.31 79 PRO A CA 1
ATOM 625 C C . PRO A 1 79 ? -26.632 11.391 25.809 1.00 97.31 79 PRO A C 1
ATOM 627 O O . PRO A 1 79 ? -27.297 12.402 25.557 1.00 97.31 79 PRO A O 1
ATOM 630 N N . GLY A 1 80 ? -26.610 10.809 27.010 1.00 93.56 80 GLY A N 1
ATOM 631 C CA . GLY A 1 80 ? -27.379 11.264 28.171 1.00 93.56 80 GLY A CA 1
ATOM 632 C C . GLY A 1 80 ? -28.812 10.727 28.253 1.00 93.56 80 GLY A C 1
ATOM 633 O O . GLY A 1 80 ? -29.582 11.197 29.086 1.00 93.56 80 GLY A O 1
ATOM 634 N N . GLN A 1 81 ? -29.195 9.774 27.399 1.00 96.19 81 GLN A N 1
ATOM 635 C CA . GLN A 1 81 ? -30.513 9.134 27.442 1.00 96.19 81 GLN A CA 1
ATOM 636 C C . GLN A 1 81 ? -30.451 7.760 28.112 1.00 96.19 81 GLN A C 1
ATOM 638 O O . GLN A 1 81 ? -29.535 6.981 27.848 1.00 96.19 81 GLN A O 1
ATOM 643 N N . ALA A 1 82 ? -31.465 7.465 28.928 1.00 96.88 82 ALA A N 1
ATOM 644 C CA . ALA A 1 82 ? -31.744 6.132 29.445 1.00 96.88 82 ALA A CA 1
ATOM 645 C C . ALA A 1 82 ? -32.869 5.483 28.625 1.00 96.88 82 ALA A C 1
ATOM 647 O O . ALA A 1 82 ? -33.859 6.143 28.308 1.00 96.88 82 ALA A O 1
ATOM 648 N N . ILE A 1 83 ? -32.726 4.201 28.302 1.00 97.94 83 ILE A N 1
ATOM 649 C CA . ILE A 1 83 ? -33.715 3.399 27.588 1.00 97.94 83 ILE A CA 1
ATOM 650 C C . ILE A 1 83 ? -34.057 2.198 28.458 1.00 97.94 83 ILE A C 1
ATOM 652 O O . ILE A 1 83 ? -33.169 1.427 28.805 1.00 97.94 83 ILE A O 1
ATOM 656 N N . TYR A 1 84 ? -35.331 2.048 28.806 1.00 96.81 84 TYR A N 1
ATOM 657 C CA . TYR A 1 84 ? -35.840 0.882 29.518 1.00 96.81 84 TYR A CA 1
ATOM 658 C C . TYR A 1 84 ? -36.332 -0.165 28.521 1.00 96.81 84 TYR A C 1
ATOM 660 O O . TYR A 1 84 ? -37.146 0.143 27.651 1.00 96.81 84 TYR A O 1
ATOM 668 N N . ILE A 1 85 ? -35.860 -1.398 28.675 1.00 97.25 85 ILE A N 1
ATOM 669 C CA . ILE A 1 85 ? -36.291 -2.556 27.903 1.00 97.25 85 ILE A CA 1
ATOM 670 C C . ILE A 1 85 ? -37.050 -3.502 28.847 1.00 97.25 85 ILE A C 1
ATOM 672 O O . ILE A 1 85 ? -36.457 -4.071 29.774 1.00 97.25 85 ILE A O 1
ATOM 676 N N . PRO A 1 86 ? -38.366 -3.692 28.633 1.00 94.75 86 PRO A N 1
ATOM 677 C CA . PRO A 1 86 ? -39.159 -4.612 29.434 1.00 94.75 86 PRO A CA 1
ATOM 678 C C . PRO A 1 86 ? -38.697 -6.071 29.287 1.00 94.75 86 PRO A C 1
ATOM 680 O O . PRO A 1 86 ? -38.279 -6.478 28.198 1.00 94.75 86 PRO A O 1
ATOM 683 N N . PRO A 1 87 ? -38.858 -6.900 30.334 1.00 95.44 87 PRO A N 1
ATOM 684 C CA . PRO A 1 87 ? -38.652 -8.338 30.236 1.00 95.44 87 PRO A CA 1
ATOM 685 C C . PRO A 1 87 ? -39.407 -8.950 29.057 1.00 95.44 87 PRO A C 1
ATOM 687 O O . PRO A 1 87 ? -40.576 -8.650 28.819 1.00 95.44 87 PRO A O 1
ATOM 690 N N . ASN A 1 88 ? -38.754 -9.864 28.352 1.00 92.56 88 ASN A N 1
ATOM 691 C CA . ASN A 1 88 ? -39.261 -10.546 27.166 1.00 92.56 88 ASN A CA 1
ATOM 692 C C . ASN A 1 88 ? -39.531 -9.649 25.944 1.00 92.56 88 ASN A C 1
ATOM 694 O O . ASN A 1 88 ? -40.052 -10.156 24.947 1.00 92.56 88 ASN A O 1
ATOM 698 N N . ALA A 1 89 ? -39.156 -8.367 25.962 1.00 92.69 89 ALA A N 1
ATOM 699 C CA . ALA A 1 89 ? -39.183 -7.545 24.759 1.00 92.69 89 ALA A CA 1
ATOM 700 C C . ALA A 1 89 ? -38.087 -7.992 23.778 1.00 92.69 89 ALA A C 1
ATOM 702 O O . ALA A 1 89 ? -36.978 -8.356 24.170 1.00 92.69 89 ALA A O 1
ATOM 703 N N . THR A 1 90 ? -38.404 -7.999 22.484 1.00 92.81 90 THR A N 1
ATOM 704 C CA . THR A 1 90 ? -37.397 -8.193 21.436 1.00 92.81 90 THR A CA 1
ATOM 705 C C . THR A 1 90 ? -36.694 -6.872 21.182 1.00 92.81 90 THR A C 1
ATOM 707 O O . THR A 1 90 ? -37.364 -5.882 20.907 1.00 92.81 90 THR A O 1
ATOM 710 N N . GLN A 1 91 ? -35.366 -6.862 21.222 1.00 93.25 91 GLN A N 1
ATOM 711 C CA . GLN A 1 91 ? -34.584 -5.642 21.082 1.00 93.25 91 GLN A CA 1
ATOM 712 C C . GLN A 1 91 ? -33.385 -5.796 20.152 1.00 93.25 91 GLN A C 1
ATOM 714 O O . GLN A 1 91 ? -32.805 -6.877 20.035 1.00 93.25 91 GLN A O 1
ATOM 719 N N . TYR A 1 92 ? -33.003 -4.691 19.517 1.00 94.62 92 TYR A N 1
ATOM 720 C CA . TYR A 1 92 ? -31.676 -4.495 18.937 1.00 94.62 92 TYR A CA 1
ATOM 721 C C . TYR A 1 92 ? -31.369 -3.002 18.798 1.00 94.62 92 TYR A C 1
ATOM 723 O O . TYR A 1 92 ? -32.274 -2.175 18.668 1.00 94.62 92 TYR A O 1
ATOM 731 N N . ILE A 1 93 ? -30.084 -2.653 18.792 1.00 95.06 93 ILE A N 1
ATOM 732 C CA . ILE A 1 93 ? -29.614 -1.277 18.629 1.00 95.06 93 ILE A CA 1
ATOM 733 C C . ILE A 1 93 ? -28.666 -1.177 17.438 1.00 95.06 93 ILE A C 1
ATOM 735 O O . ILE A 1 93 ? -27.747 -1.979 17.279 1.00 95.06 93 ILE A O 1
ATOM 739 N N . GLN A 1 94 ? -28.886 -0.180 16.588 1.00 93.00 94 GLN A N 1
ATOM 740 C CA . GLN A 1 94 ? -28.073 0.103 15.413 1.00 93.00 94 GLN A CA 1
ATOM 741 C C . GLN A 1 94 ? -27.291 1.399 15.602 1.00 93.00 94 GLN A C 1
ATOM 743 O O . GLN A 1 94 ? -27.859 2.431 15.951 1.00 93.00 94 GLN A O 1
ATOM 748 N N . ASN A 1 95 ? -26.000 1.382 15.278 1.00 93.38 95 ASN A N 1
ATOM 749 C CA . ASN A 1 95 ? -25.219 2.605 15.167 1.00 93.38 95 ASN A CA 1
ATOM 750 C C . ASN A 1 95 ? -25.443 3.252 13.790 1.00 93.38 95 ASN A C 1
ATOM 752 O O . ASN A 1 95 ? -25.027 2.720 12.755 1.00 93.38 95 ASN A O 1
ATOM 756 N N . THR A 1 96 ? -26.085 4.420 13.789 1.00 88.00 96 THR A N 1
ATOM 757 C CA . THR A 1 96 ? -26.381 5.218 12.587 1.00 88.00 96 THR A CA 1
ATOM 758 C C . THR A 1 96 ? -25.393 6.366 12.372 1.00 88.00 96 THR A C 1
ATOM 760 O O . THR A 1 96 ? -25.507 7.110 11.397 1.00 88.00 96 THR A O 1
ATOM 763 N N . GLY A 1 97 ? -24.426 6.534 13.275 1.00 81.06 97 GLY A N 1
ATOM 764 C CA . GLY A 1 97 ? -23.387 7.551 13.210 1.00 81.06 97 GLY A CA 1
ATOM 765 C C . GLY A 1 97 ? -22.111 7.103 12.497 1.00 81.06 97 GLY A C 1
ATOM 766 O O . GLY A 1 97 ? -21.973 5.979 12.016 1.00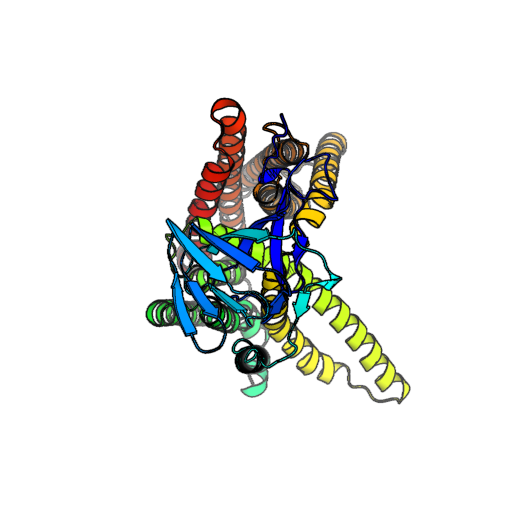 81.06 97 GLY A O 1
ATOM 767 N N . ASN A 1 98 ? -21.143 8.023 12.466 1.00 84.19 98 ASN A N 1
ATOM 768 C CA . ASN A 1 98 ? -19.790 7.801 11.936 1.00 84.19 98 ASN A CA 1
ATOM 769 C C . ASN A 1 98 ? -18.738 7.580 13.044 1.00 84.19 98 ASN A C 1
ATOM 771 O O . ASN A 1 98 ? -17.550 7.477 12.747 1.00 84.19 98 ASN A O 1
ATOM 775 N N . ALA A 1 99 ? -19.163 7.544 14.309 1.00 86.06 99 ALA A N 1
ATOM 776 C CA . ALA A 1 99 ? -18.337 7.294 15.488 1.00 86.06 99 ALA A CA 1
ATOM 777 C C . ALA A 1 99 ? -18.920 6.123 16.292 1.00 86.06 99 ALA A C 1
ATOM 779 O O . ALA A 1 99 ? -20.066 5.731 16.070 1.00 86.06 99 ALA A O 1
ATOM 780 N N . ASP A 1 100 ? -18.135 5.552 17.202 1.00 93.69 100 ASP A N 1
ATOM 781 C CA . ASP A 1 100 ? -18.572 4.434 18.042 1.00 93.69 100 ASP A CA 1
ATOM 782 C C . ASP A 1 100 ? -19.785 4.830 18.900 1.00 93.69 100 ASP A C 1
ATOM 784 O O . ASP A 1 100 ? -19.767 5.863 19.566 1.00 93.69 100 ASP A O 1
ATOM 788 N N . LEU A 1 101 ? -20.819 3.986 18.901 1.00 95.88 101 LEU A N 1
ATOM 789 C CA . LEU A 1 101 ? -21.958 4.096 19.807 1.00 95.88 101 LEU A CA 1
ATOM 790 C C . LEU A 1 101 ? -21.600 3.344 21.086 1.00 95.88 101 LEU A C 1
ATOM 792 O O . LEU A 1 101 ? -21.356 2.137 21.033 1.00 95.88 101 LEU A O 1
ATOM 796 N N . LYS A 1 102 ? -21.541 4.059 22.211 1.00 97.75 102 LYS A N 1
ATOM 797 C CA . LYS A 1 102 ? -21.147 3.519 23.518 1.00 97.75 102 LYS A CA 1
ATOM 798 C C . LYS A 1 102 ? -22.281 3.694 24.508 1.00 97.75 102 LYS A C 1
ATOM 800 O O . LYS A 1 102 ? -22.853 4.781 24.607 1.00 97.75 102 LYS A O 1
ATOM 805 N N . PHE A 1 103 ? -22.581 2.652 25.265 1.00 98.06 103 PHE A N 1
ATOM 806 C CA . PHE A 1 103 ? -23.649 2.687 26.256 1.00 98.06 103 PHE A CA 1
ATOM 807 C C . PHE A 1 103 ? -23.384 1.704 27.391 1.00 98.06 103 PHE A C 1
ATOM 809 O O . PHE A 1 103 ? -22.650 0.735 27.228 1.00 98.06 103 PHE A O 1
ATOM 816 N N . LEU A 1 104 ? -23.957 1.966 28.561 1.00 98.12 104 LEU A N 1
ATOM 817 C CA . LEU A 1 104 ? -23.981 1.001 29.658 1.00 98.12 104 LEU A CA 1
ATOM 818 C C . LEU A 1 104 ? -25.193 0.089 29.501 1.00 98.12 104 LEU A C 1
ATOM 820 O O . LEU A 1 104 ? -26.272 0.598 29.228 1.00 98.12 104 LEU A O 1
ATOM 824 N N . CYS A 1 105 ? -25.012 -1.211 29.711 1.00 97.00 105 CYS A N 1
ATOM 825 C CA . CYS A 1 105 ? -26.073 -2.211 29.814 1.00 97.00 105 CYS A CA 1
ATOM 826 C C . CYS A 1 105 ? -26.212 -2.618 31.277 1.00 97.00 105 CYS A C 1
ATOM 828 O O . CYS A 1 105 ? -25.246 -3.095 31.881 1.00 97.00 105 CYS A O 1
ATOM 830 N N . ILE A 1 106 ? -27.392 -2.403 31.849 1.00 98.06 106 ILE A N 1
ATOM 831 C CA . ILE A 1 106 ? -27.720 -2.766 33.226 1.00 98.06 106 ILE A CA 1
ATOM 832 C C . ILE A 1 106 ? -28.848 -3.784 33.175 1.00 98.06 106 ILE A C 1
ATOM 834 O O . ILE A 1 106 ? -29.928 -3.453 32.699 1.00 98.06 106 ILE A O 1
ATOM 838 N N . VAL A 1 107 ? -28.617 -4.992 33.683 1.00 97.31 107 VAL A N 1
ATOM 839 C CA . VAL A 1 107 ? -29.617 -6.071 33.672 1.00 97.31 107 VAL A CA 1
ATOM 840 C C . VAL A 1 107 ? -29.979 -6.429 35.108 1.00 97.31 107 VAL A C 1
ATOM 842 O O . VAL A 1 107 ? -29.086 -6.767 35.885 1.00 97.31 107 VAL A O 1
ATOM 845 N N . ASP A 1 108 ? -31.263 -6.345 35.465 1.00 95.31 108 ASP A N 1
ATOM 846 C CA . ASP A 1 108 ? -31.791 -6.743 36.781 1.00 95.31 108 ASP A CA 1
ATOM 847 C C . ASP A 1 108 ? -32.958 -7.739 36.618 1.00 95.31 108 ASP A C 1
ATOM 849 O O . ASP A 1 108 ? -33.949 -7.420 35.942 1.00 95.31 108 ASP A O 1
ATOM 853 N N . PRO A 1 109 ? -32.892 -8.932 37.245 1.00 95.19 109 PRO A N 1
ATOM 854 C CA . PRO A 1 109 ? -31.721 -9.543 37.894 1.00 95.19 109 PRO A CA 1
ATOM 855 C C . PRO A 1 109 ? -30.502 -9.699 36.972 1.00 95.19 109 PRO A C 1
ATOM 857 O O . PRO A 1 109 ? -30.651 -9.711 35.754 1.00 95.19 109 PRO A O 1
ATOM 860 N N . ALA A 1 110 ? -29.309 -9.824 37.565 1.00 95.19 110 ALA A N 1
ATOM 861 C CA . ALA A 1 110 ? -28.029 -9.911 36.863 1.00 95.19 110 ALA A CA 1
ATOM 862 C C . ALA A 1 110 ? -28.068 -10.920 35.715 1.00 95.19 110 ALA A C 1
ATOM 864 O O . ALA A 1 110 ? -28.599 -12.020 35.881 1.00 95.19 110 ALA A O 1
ATOM 865 N N . TRP A 1 111 ? -27.481 -10.534 34.582 1.00 94.25 111 TRP A N 1
ATOM 866 C CA . TRP A 1 111 ? -27.520 -11.293 33.339 1.00 94.25 111 TRP A CA 1
ATOM 867 C C . TRP A 1 111 ? -27.048 -12.738 33.527 1.00 94.25 111 TRP A C 1
ATOM 869 O O . TRP A 1 111 ? -26.060 -13.016 34.209 1.00 94.25 111 TRP A O 1
ATOM 879 N N . ARG A 1 112 ? -27.747 -13.669 32.879 1.00 89.19 112 ARG A N 1
ATOM 880 C CA . ARG A 1 112 ? -27.361 -15.077 32.793 1.00 89.19 112 ARG A CA 1
ATOM 881 C C . ARG A 1 112 ? -27.574 -15.566 31.376 1.00 89.19 112 ARG A C 1
ATOM 883 O O . ARG A 1 112 ? -28.566 -15.223 30.738 1.00 89.19 112 ARG A O 1
ATOM 890 N N . LEU A 1 113 ? -26.691 -16.452 30.928 1.00 86.88 113 LEU A N 1
ATOM 891 C CA . LEU A 1 113 ? -26.771 -17.047 29.594 1.00 86.88 113 LEU A CA 1
ATOM 892 C C . LEU A 1 113 ? -28.120 -17.753 29.340 1.00 86.88 113 LEU A C 1
ATOM 894 O O . LEU A 1 113 ? -28.649 -17.697 28.239 1.00 86.88 113 LEU A O 1
ATOM 898 N N . GLU A 1 114 ? -28.701 -18.386 30.362 1.00 88.62 114 GLU A N 1
ATOM 899 C CA . GLU A 1 114 ? -29.998 -19.087 30.298 1.00 88.62 114 GLU A CA 1
ATOM 900 C C . GLU A 1 114 ? -31.226 -18.161 30.178 1.00 88.62 114 GLU A C 1
ATOM 902 O O . GLU A 1 114 ? -32.336 -18.618 29.869 1.00 88.62 114 GLU A O 1
ATOM 907 N N . ASP A 1 115 ? -31.037 -16.865 30.430 1.00 89.94 115 ASP A N 1
ATOM 908 C CA . ASP A 1 115 ? -32.079 -15.843 30.346 1.00 89.94 115 ASP A CA 1
ATOM 909 C C . ASP A 1 115 ? -32.072 -15.114 29.001 1.00 89.94 115 ASP A C 1
ATOM 911 O O . ASP A 1 115 ? -33.047 -14.433 28.681 1.00 89.94 115 ASP A O 1
ATOM 915 N N . GLU A 1 116 ? -31.024 -15.293 28.194 1.00 90.62 116 GLU A N 1
ATOM 916 C CA . GLU A 1 116 ? -30.891 -14.697 26.870 1.00 90.62 116 GLU A CA 1
ATOM 917 C C . GLU A 1 116 ? -31.332 -15.655 25.762 1.00 90.62 116 GLU A C 1
ATOM 919 O O . GLU A 1 116 ? -30.891 -16.800 25.654 1.00 90.62 116 GLU A O 1
ATOM 924 N N . LYS A 1 117 ? -32.189 -15.151 24.873 1.00 90.12 117 LYS A N 1
ATOM 925 C CA . LYS A 1 117 ? -32.561 -15.820 23.630 1.00 90.12 117 LYS A CA 1
ATOM 926 C C . LYS A 1 117 ? -32.192 -14.943 22.442 1.00 90.12 117 LYS A C 1
ATOM 928 O O . LYS A 1 117 ? -32.878 -13.964 22.147 1.00 90.12 117 LYS A O 1
ATOM 933 N N . ILE A 1 118 ? -31.155 -15.347 21.716 1.00 87.50 118 ILE A N 1
ATOM 934 C CA . ILE A 1 118 ? -30.811 -14.757 20.420 1.00 87.50 118 ILE A CA 1
ATOM 935 C C . ILE A 1 118 ? -31.845 -15.202 19.385 1.00 87.50 118 ILE A C 1
ATOM 937 O O . ILE A 1 118 ? -32.113 -16.395 19.215 1.00 87.50 118 ILE A O 1
ATOM 941 N N . LEU A 1 119 ? -32.461 -14.244 18.698 1.00 83.50 119 LEU A N 1
ATOM 942 C CA . LEU A 1 119 ? -33.482 -14.517 17.697 1.00 83.50 119 LEU A CA 1
ATOM 943 C C . LEU A 1 119 ? -32.802 -14.644 16.333 1.00 83.50 119 LEU A C 1
ATOM 945 O O . LEU A 1 119 ? -32.377 -13.664 15.724 1.00 83.50 119 LEU A O 1
ATOM 949 N N . ALA A 1 120 ? -32.709 -15.877 15.834 1.00 59.06 120 ALA A N 1
ATOM 950 C CA . ALA A 1 120 ? -32.290 -16.144 14.465 1.00 59.06 120 ALA A CA 1
ATOM 951 C C . ALA A 1 120 ? -33.383 -15.655 13.495 1.00 59.06 120 ALA A C 1
ATOM 953 O O . ALA A 1 120 ? -34.291 -16.398 13.133 1.00 59.06 120 ALA A O 1
ATOM 954 N N . GLY A 1 121 ? -33.336 -14.380 13.106 1.00 49.84 121 GLY A N 1
ATOM 955 C CA . GLY A 1 121 ? -34.356 -13.787 12.244 1.00 49.84 121 GLY A CA 1
ATOM 956 C C . GLY A 1 121 ? -33.879 -12.533 11.525 1.00 49.84 121 GLY A C 1
ATOM 957 O O . GLY A 1 121 ? -33.808 -11.469 12.125 1.00 49.84 121 GLY A O 1
ATOM 958 N N . LYS A 1 122 ? -33.575 -12.693 10.228 1.00 38.66 122 LYS A N 1
ATOM 959 C CA . LYS A 1 122 ? -33.452 -11.658 9.184 1.00 38.66 122 LYS A CA 1
ATOM 960 C C . LYS A 1 122 ? -32.947 -10.294 9.673 1.00 38.66 122 LYS A C 1
ATOM 962 O O . LYS A 1 122 ? -33.633 -9.286 9.531 1.00 38.66 122 LYS A O 1
ATOM 967 N N . THR A 1 123 ? -31.680 -10.211 10.073 1.00 37.78 123 THR A N 1
ATOM 968 C CA . THR A 1 123 ? -30.958 -9.025 9.617 1.00 37.78 123 THR A CA 1
ATOM 969 C C . THR A 1 123 ? -30.977 -9.126 8.096 1.00 37.78 123 THR A C 1
ATOM 971 O O . THR A 1 123 ? -30.525 -10.125 7.533 1.00 37.78 123 THR A O 1
ATOM 974 N N . THR A 1 124 ? -31.574 -8.160 7.395 1.00 36.16 124 THR A N 1
ATOM 975 C CA . THR A 1 124 ? -31.196 -7.943 5.994 1.00 36.16 124 THR A CA 1
ATOM 976 C C . THR A 1 124 ? -29.672 -7.999 5.978 1.00 36.16 124 THR A C 1
ATOM 978 O O . THR A 1 124 ? -29.064 -7.204 6.706 1.00 36.16 124 THR A O 1
ATOM 981 N N . PRO A 1 125 ? -29.042 -8.959 5.270 1.00 32.69 125 PRO A N 1
ATOM 982 C CA . PRO A 1 125 ? -27.592 -9.029 5.242 1.00 32.69 125 PRO A CA 1
ATOM 983 C C . PRO A 1 125 ? -27.106 -7.637 4.836 1.00 32.69 125 PRO A C 1
ATOM 985 O O . PRO A 1 125 ? -27.724 -7.028 3.956 1.00 32.69 125 PRO A O 1
ATOM 988 N N . PRO A 1 126 ? -26.095 -7.070 5.506 1.00 39.19 126 PRO A N 1
ATOM 989 C CA . PRO A 1 126 ? -25.747 -5.663 5.357 1.00 39.19 126 PRO A CA 1
ATOM 990 C C . PRO A 1 126 ? -25.223 -5.381 3.945 1.00 39.19 126 PRO A C 1
ATOM 992 O O . PRO A 1 126 ? -24.022 -5.364 3.756 1.00 39.19 126 PRO A O 1
ATOM 995 N N . ARG A 1 127 ? -26.087 -5.207 2.932 1.00 45.25 127 ARG A N 1
ATOM 996 C CA . ARG A 1 127 ? -25.743 -4.940 1.515 1.00 45.25 127 ARG A CA 1
ATOM 997 C C . ARG A 1 127 ? -24.490 -5.691 0.996 1.00 45.25 127 ARG A C 1
ATOM 999 O O . ARG A 1 127 ? -23.797 -5.197 0.110 1.00 45.25 127 ARG A O 1
ATOM 1006 N N . THR A 1 128 ? -24.174 -6.879 1.514 1.00 48.28 128 THR A N 1
ATOM 1007 C CA . THR A 1 128 ? -22.924 -7.591 1.189 1.00 48.28 128 THR A CA 1
ATOM 1008 C C . THR A 1 128 ? -23.023 -8.326 -0.139 1.00 48.28 128 THR A C 1
ATOM 1010 O O . THR A 1 128 ? -22.014 -8.471 -0.824 1.00 48.28 128 THR A O 1
ATOM 1013 N N . THR A 1 129 ? -24.234 -8.703 -0.561 1.00 50.31 129 THR A N 1
ATOM 1014 C CA . THR A 1 129 ? -24.488 -9.348 -1.858 1.00 50.31 129 THR A CA 1
ATOM 1015 C C . THR A 1 129 ? -24.086 -8.467 -3.040 1.00 50.31 129 THR A C 1
ATOM 1017 O O . THR A 1 129 ? -23.556 -8.978 -4.019 1.00 50.31 129 THR A O 1
ATOM 1020 N N . HIS A 1 130 ? -24.237 -7.142 -2.943 1.00 68.31 130 HIS A N 1
ATOM 1021 C CA . HIS A 1 130 ? -23.790 -6.238 -4.008 1.00 68.31 130 HIS A CA 1
ATOM 1022 C C . HIS A 1 130 ? -22.276 -6.018 -4.011 1.00 68.31 130 HIS A C 1
ATOM 1024 O O . HIS A 1 130 ? -21.689 -5.890 -5.081 1.00 68.31 130 HIS A O 1
ATOM 1030 N N . LEU A 1 131 ? -21.623 -5.971 -2.843 1.00 84.88 131 LEU A N 1
ATOM 1031 C CA . LEU A 1 131 ? -20.186 -5.689 -2.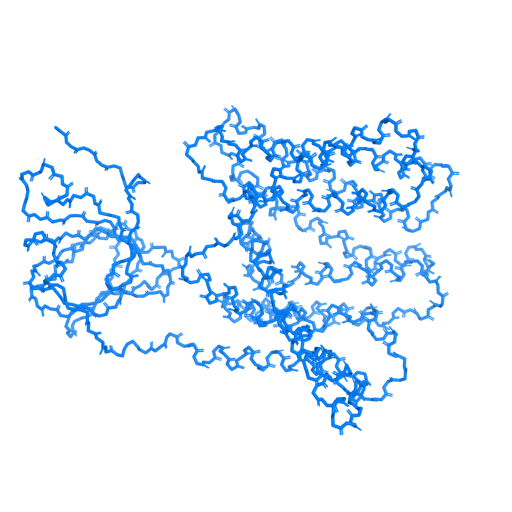792 1.00 84.88 131 LEU A CA 1
ATOM 1032 C C . LEU A 1 131 ? -19.359 -6.835 -3.385 1.00 84.88 131 LEU A C 1
ATOM 1034 O O . LEU A 1 131 ? -18.411 -6.565 -4.114 1.00 84.88 131 LEU A O 1
ATOM 1038 N N . GLY A 1 132 ? -19.750 -8.091 -3.141 1.00 87.75 132 GLY A N 1
ATOM 1039 C CA . GLY A 1 132 ? -19.105 -9.248 -3.769 1.00 87.75 132 GLY A CA 1
ATOM 1040 C C . GLY A 1 132 ? -19.179 -9.202 -5.300 1.00 87.75 132 GLY A C 1
ATOM 1041 O O . GLY A 1 132 ? -18.177 -9.442 -5.968 1.00 87.75 132 GLY A O 1
ATOM 1042 N N . VAL A 1 133 ? -20.324 -8.794 -5.860 1.00 91.44 133 VAL A N 1
ATOM 1043 C CA . VAL A 1 133 ? -20.478 -8.592 -7.313 1.00 91.44 133 VAL A CA 1
ATOM 1044 C C . VAL A 1 133 ? -19.518 -7.515 -7.819 1.00 91.44 133 VAL A C 1
ATOM 1046 O O . VAL A 1 133 ? -18.823 -7.739 -8.805 1.00 91.44 133 VAL A O 1
ATOM 1049 N N . TRP A 1 134 ? -19.410 -6.377 -7.126 1.00 93.69 134 TRP A N 1
ATOM 1050 C CA . TRP A 1 134 ? -18.450 -5.332 -7.496 1.00 93.69 134 TRP A CA 1
ATOM 1051 C C . TRP A 1 134 ? -17.000 -5.811 -7.442 1.00 93.69 134 TRP A C 1
ATOM 1053 O O . TRP A 1 134 ? -16.219 -5.444 -8.311 1.00 93.69 134 TRP A O 1
ATOM 1063 N N . VAL A 1 135 ? -16.633 -6.642 -6.466 1.00 95.44 135 VAL A N 1
ATOM 1064 C CA . VAL A 1 135 ? -15.283 -7.221 -6.376 1.00 95.44 135 VAL A CA 1
ATOM 1065 C C . VAL A 1 135 ? -14.989 -8.096 -7.590 1.00 95.44 135 VAL A C 1
ATOM 1067 O O . VAL A 1 135 ? -13.933 -7.935 -8.195 1.00 95.44 135 VAL A O 1
ATOM 1070 N N . VAL A 1 136 ? -15.927 -8.962 -7.987 1.00 95.81 136 VAL A N 1
ATOM 1071 C CA . VAL A 1 136 ? -15.785 -9.801 -9.189 1.00 95.81 136 VAL A CA 1
ATOM 1072 C C . VAL A 1 136 ? -15.678 -8.938 -10.444 1.00 95.81 136 VAL A C 1
ATOM 1074 O O . VAL A 1 136 ? -14.763 -9.138 -11.237 1.00 95.81 136 VAL A O 1
ATOM 1077 N N . LEU A 1 137 ? -16.552 -7.941 -10.605 1.00 96.75 137 LEU A N 1
ATOM 1078 C CA . LEU A 1 137 ? -16.515 -7.031 -11.753 1.00 96.75 137 LEU A CA 1
ATOM 1079 C C . LEU A 1 137 ? -15.184 -6.273 -11.836 1.00 96.75 137 LEU A C 1
ATOM 1081 O O . LEU A 1 137 ? -14.581 -6.210 -12.899 1.00 96.75 137 LEU A O 1
ATOM 1085 N N . LEU A 1 138 ? -14.694 -5.734 -10.718 1.00 97.50 138 LEU A N 1
ATOM 1086 C CA . LEU A 1 138 ? -13.430 -4.996 -10.675 1.00 97.50 138 LEU A CA 1
ATOM 1087 C C . LEU A 1 138 ? -12.217 -5.905 -10.907 1.00 97.50 138 LEU A C 1
ATOM 1089 O O . LEU A 1 138 ? -11.278 -5.489 -11.582 1.00 97.50 138 LEU A O 1
ATOM 1093 N N . ALA A 1 139 ? -12.243 -7.138 -10.398 1.00 97.19 139 ALA A N 1
ATOM 1094 C CA . ALA A 1 139 ? -11.215 -8.142 -10.658 1.00 97.19 139 ALA A CA 1
ATOM 1095 C C . ALA A 1 139 ? -11.169 -8.542 -12.143 1.00 97.19 139 ALA A C 1
ATOM 1097 O O . ALA A 1 139 ? -10.091 -8.607 -12.729 1.00 97.19 139 ALA A O 1
ATOM 1098 N N . VAL A 1 140 ? -12.335 -8.739 -12.768 1.00 96.62 140 VAL A N 1
ATOM 1099 C CA . VAL A 1 140 ? -12.450 -9.008 -14.210 1.00 96.62 140 VAL A CA 1
ATOM 1100 C C . VAL A 1 140 ? -11.942 -7.814 -15.014 1.00 96.62 140 VAL A C 1
ATOM 1102 O O . VAL A 1 140 ? -11.138 -8.004 -15.919 1.00 96.62 140 VAL A O 1
ATOM 1105 N N . CYS A 1 141 ? -12.327 -6.583 -14.661 1.00 96.94 141 CYS A N 1
ATOM 1106 C CA . CYS A 1 141 ? -11.812 -5.379 -15.314 1.00 96.94 141 CYS A CA 1
ATOM 1107 C C . CYS A 1 141 ? -10.281 -5.283 -15.227 1.00 96.94 141 CYS A C 1
ATOM 1109 O O . CYS A 1 141 ? -9.644 -5.001 -16.236 1.00 96.94 141 CYS A O 1
ATOM 1111 N N . ALA A 1 142 ? -9.682 -5.554 -14.062 1.00 97.12 142 ALA A N 1
ATOM 1112 C CA . ALA A 1 142 ? -8.225 -5.578 -13.911 1.00 97.12 142 ALA A CA 1
ATOM 1113 C C . ALA A 1 142 ? -7.577 -6.640 -14.820 1.00 97.12 142 ALA A C 1
ATOM 1115 O O . ALA A 1 142 ? -6.600 -6.353 -15.509 1.00 97.12 142 ALA A O 1
ATOM 1116 N N . GLY A 1 143 ? -8.161 -7.841 -14.891 1.00 96.69 143 GLY A N 1
ATOM 1117 C CA . GLY A 1 143 ? -7.721 -8.901 -15.802 1.00 96.69 143 GLY A CA 1
ATOM 1118 C C . GLY A 1 143 ? -7.823 -8.523 -17.282 1.00 96.69 143 GLY A C 1
ATOM 1119 O O . GLY A 1 143 ? -6.893 -8.768 -18.044 1.00 96.69 143 GLY A O 1
ATOM 1120 N N . LEU A 1 144 ? -8.917 -7.873 -17.686 1.00 96.06 144 LEU A N 1
ATOM 1121 C CA . LEU A 1 144 ? -9.103 -7.384 -19.054 1.00 96.06 144 LEU A CA 1
ATOM 1122 C C . LEU A 1 144 ? -8.099 -6.284 -19.411 1.00 96.06 144 LEU A C 1
ATOM 1124 O O . LEU A 1 144 ? -7.586 -6.286 -20.523 1.00 96.06 144 LEU A O 1
ATOM 1128 N N . ILE A 1 145 ? -7.771 -5.382 -18.478 1.00 95.69 145 ILE A N 1
ATOM 1129 C CA . ILE A 1 145 ? -6.714 -4.378 -18.684 1.00 95.69 145 ILE A CA 1
ATOM 1130 C C . ILE A 1 145 ? -5.352 -5.067 -18.840 1.00 95.69 145 ILE A C 1
ATOM 1132 O O . ILE A 1 145 ? -4.580 -4.694 -19.719 1.00 95.69 145 ILE A O 1
ATOM 1136 N N . ALA A 1 146 ? -5.062 -6.094 -18.034 1.00 96.12 146 ALA A N 1
ATOM 1137 C CA . ALA A 1 146 ? -3.817 -6.857 -18.140 1.00 96.12 146 ALA A CA 1
ATOM 1138 C C . ALA A 1 146 ? -3.673 -7.583 -19.488 1.00 96.12 146 ALA A C 1
ATOM 1140 O O . ALA A 1 146 ? -2.562 -7.697 -20.001 1.00 96.12 146 ALA A O 1
ATOM 1141 N N . LYS A 1 147 ? -4.789 -8.056 -20.055 1.00 95.81 147 LYS A N 1
ATOM 1142 C CA . LYS A 1 147 ? -4.863 -8.729 -21.363 1.00 95.81 147 LYS A CA 1
ATOM 1143 C C . LYS A 1 147 ? -5.149 -7.787 -22.527 1.00 95.81 147 LYS A C 1
ATOM 1145 O O . LYS A 1 147 ? -5.255 -8.248 -23.659 1.00 95.81 147 LYS A O 1
ATOM 1150 N N . LEU A 1 148 ? -5.265 -6.484 -22.278 1.00 94.62 148 LEU A N 1
ATOM 1151 C CA . LEU A 1 148 ? -5.568 -5.502 -23.312 1.00 94.62 148 LEU A CA 1
ATOM 1152 C C . LEU A 1 148 ? -4.614 -5.589 -24.517 1.00 94.62 148 LEU A C 1
ATOM 1154 O O . LEU A 1 148 ? -5.135 -5.554 -25.628 1.00 94.62 148 LEU A 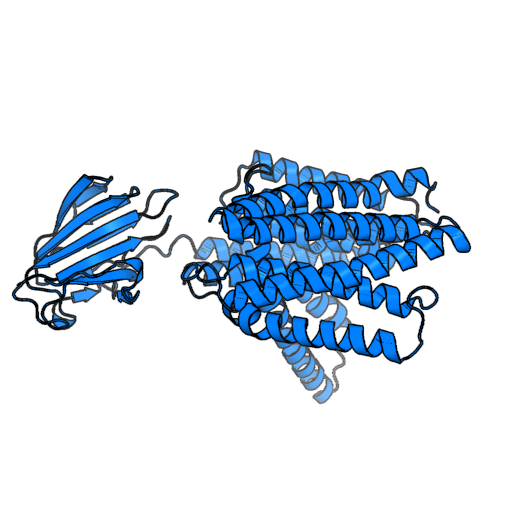O 1
ATOM 1158 N N . PRO A 1 1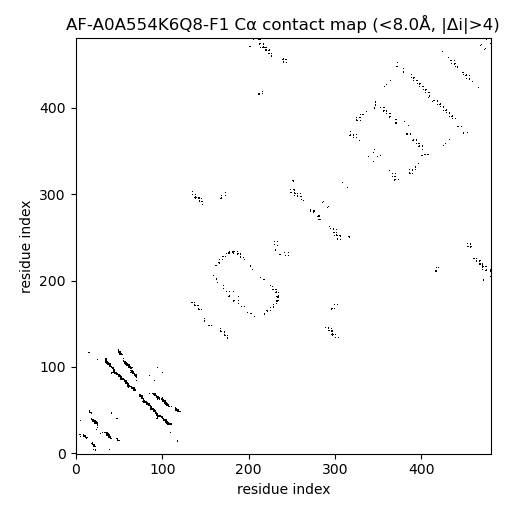49 ? -3.283 -5.759 -24.348 1.00 93.38 149 PRO A N 1
ATOM 1159 C CA . PRO A 1 149 ? -2.364 -5.882 -25.480 1.00 93.38 149 PRO A CA 1
ATOM 1160 C C . PRO A 1 149 ? -2.688 -7.065 -26.382 1.00 93.38 149 PRO A C 1
ATOM 1162 O O . PRO A 1 149 ? -2.771 -6.900 -27.593 1.00 93.38 149 PRO A O 1
ATOM 1165 N N . ASP A 1 150 ? -2.953 -8.229 -25.791 1.00 91.75 150 ASP A N 1
ATOM 1166 C CA . ASP A 1 150 ? -3.298 -9.436 -26.539 1.00 91.75 150 ASP A CA 1
ATOM 1167 C C . ASP A 1 150 ? -4.656 -9.294 -27.241 1.00 91.75 150 ASP A C 1
ATOM 1169 O O . ASP A 1 150 ? -4.830 -9.736 -28.372 1.00 91.75 150 ASP A O 1
ATOM 1173 N N . LEU A 1 151 ? -5.625 -8.645 -26.585 1.00 91.81 151 LEU A N 1
ATOM 1174 C CA . LEU A 1 151 ? -6.978 -8.448 -27.116 1.00 91.81 151 LEU A CA 1
ATOM 1175 C C . LEU A 1 151 ? -7.015 -7.520 -28.334 1.00 91.81 151 LEU A C 1
ATOM 1177 O O . LEU A 1 151 ? -7.888 -7.677 -29.186 1.00 91.81 151 LEU A O 1
ATOM 1181 N N . ILE A 1 152 ? -6.104 -6.548 -28.402 1.00 93.12 152 ILE A N 1
ATOM 1182 C CA . ILE A 1 152 ? -6.022 -5.595 -29.516 1.00 93.12 152 ILE A CA 1
ATOM 1183 C C . ILE A 1 152 ? -4.900 -5.927 -30.509 1.00 93.12 152 ILE A C 1
ATOM 1185 O O . ILE A 1 152 ? -4.734 -5.195 -31.481 1.00 93.12 152 ILE A O 1
ATOM 1189 N N . GLY A 1 153 ? -4.150 -7.011 -30.280 1.00 90.31 153 GLY A N 1
ATOM 1190 C CA . GLY A 1 153 ? -3.049 -7.442 -31.142 1.00 90.31 153 GLY A CA 1
ATOM 1191 C C . GLY A 1 153 ? -1.843 -6.498 -31.124 1.00 90.31 153 GLY A C 1
ATOM 1192 O O . GLY A 1 153 ? -1.298 -6.193 -32.179 1.00 90.31 153 GLY A O 1
ATOM 1193 N N . LEU A 1 154 ? -1.448 -5.984 -29.952 1.00 90.62 154 LEU A N 1
ATOM 1194 C CA . LEU A 1 154 ? -0.213 -5.207 -29.802 1.00 90.62 154 LEU A CA 1
ATOM 1195 C C . LEU A 1 154 ? 1.013 -6.126 -29.839 1.00 90.62 154 LEU A C 1
ATOM 1197 O O . LEU A 1 154 ? 1.210 -6.929 -28.930 1.00 90.62 154 LEU A O 1
ATOM 1201 N N . ASP A 1 155 ? 1.887 -5.920 -30.824 1.00 84.75 155 ASP A N 1
ATOM 1202 C CA . ASP A 1 155 ? 3.116 -6.711 -30.980 1.00 84.75 155 ASP A CA 1
ATOM 1203 C C . ASP A 1 155 ? 4.161 -6.426 -29.882 1.00 84.75 155 ASP A C 1
ATOM 1205 O O . ASP A 1 155 ? 4.875 -7.323 -29.435 1.00 84.75 155 ASP A O 1
ATOM 1209 N N . ASN A 1 156 ? 4.256 -5.176 -29.407 1.00 87.62 156 ASN A N 1
ATOM 1210 C CA . ASN A 1 156 ? 5.244 -4.773 -28.399 1.00 87.62 156 ASN A CA 1
ATOM 1211 C C . ASN A 1 156 ? 4.672 -4.861 -26.971 1.00 87.62 156 ASN A C 1
ATOM 1213 O O . ASN A 1 156 ? 4.273 -3.861 -26.364 1.00 87.62 156 ASN A O 1
ATOM 1217 N N . LEU A 1 157 ? 4.634 -6.081 -26.430 1.00 90.31 157 LEU A N 1
ATOM 1218 C CA . LEU A 1 157 ? 4.161 -6.349 -25.066 1.00 90.31 157 LEU A CA 1
ATOM 1219 C C . LEU A 1 157 ? 5.046 -5.694 -23.994 1.00 90.31 157 LEU A C 1
ATOM 1221 O O . LEU A 1 157 ? 4.535 -5.212 -22.980 1.00 90.31 157 LEU A O 1
ATOM 1225 N N . GLU A 1 158 ? 6.362 -5.645 -24.214 1.00 89.19 158 GLU A N 1
ATOM 1226 C CA . GLU A 1 158 ? 7.312 -5.045 -23.273 1.00 89.19 158 GLU A CA 1
ATOM 1227 C C . GLU A 1 158 ? 7.024 -3.554 -23.073 1.00 89.19 158 GLU A C 1
ATOM 1229 O O . GLU A 1 158 ? 6.912 -3.094 -21.932 1.00 89.19 158 GLU A O 1
ATOM 1234 N N . PHE A 1 159 ? 6.792 -2.817 -24.163 1.00 90.75 159 PHE A N 1
ATOM 1235 C CA . PHE A 1 159 ? 6.385 -1.412 -24.120 1.00 90.75 159 PHE A CA 1
ATOM 1236 C C . PHE A 1 159 ? 5.140 -1.204 -23.257 1.00 90.75 159 PHE A C 1
ATOM 1238 O O . PHE A 1 159 ? 5.097 -0.307 -22.411 1.00 90.75 159 PHE A O 1
ATOM 1245 N N . PHE A 1 160 ? 4.120 -2.046 -23.442 1.00 93.50 160 PHE A N 1
ATOM 1246 C CA . PHE A 1 160 ? 2.883 -1.910 -22.689 1.00 93.50 160 PHE A CA 1
ATOM 1247 C C . PHE A 1 160 ? 3.100 -2.190 -21.202 1.00 93.50 160 PHE A C 1
ATOM 1249 O O . PHE A 1 160 ? 2.742 -1.353 -20.371 1.00 93.50 160 PHE A O 1
ATOM 1256 N N . TYR A 1 161 ? 3.671 -3.345 -20.849 1.00 93.19 161 TYR A N 1
ATOM 1257 C CA . TYR A 1 161 ? 3.751 -3.771 -19.451 1.00 93.19 161 TYR A CA 1
ATOM 1258 C C . TYR A 1 161 ? 4.699 -2.901 -18.628 1.00 93.19 161 TYR A C 1
ATOM 1260 O O . TYR A 1 161 ? 4.349 -2.533 -17.506 1.00 93.19 161 TYR A O 1
ATOM 1268 N N . THR A 1 162 ? 5.846 -2.501 -19.180 1.00 92.12 162 THR A N 1
ATOM 1269 C CA . THR A 1 162 ? 6.799 -1.624 -18.478 1.00 92.12 162 THR A CA 1
ATOM 1270 C C . THR A 1 162 ? 6.176 -0.275 -18.117 1.00 92.12 162 THR A C 1
ATOM 1272 O O . THR A 1 162 ? 6.364 0.218 -17.005 1.00 92.12 162 THR A O 1
ATOM 1275 N N . ARG A 1 163 ? 5.365 0.303 -19.010 1.00 94.06 163 ARG A N 1
ATOM 1276 C CA . ARG A 1 163 ? 4.745 1.624 -18.816 1.00 94.06 163 ARG A CA 1
ATOM 1277 C C . ARG A 1 163 ? 3.418 1.571 -18.068 1.00 94.06 163 ARG A C 1
ATOM 1279 O O . ARG A 1 163 ? 3.070 2.531 -17.380 1.00 94.06 163 ARG A O 1
ATOM 1286 N N . ASN A 1 164 ? 2.680 0.464 -18.181 1.00 95.88 164 ASN A N 1
ATOM 1287 C CA . ASN A 1 164 ? 1.292 0.387 -17.729 1.00 95.88 164 ASN A CA 1
ATOM 1288 C C . ASN A 1 164 ? 1.022 -0.589 -16.578 1.00 95.88 164 ASN A C 1
ATOM 1290 O O . ASN A 1 164 ? -0.120 -0.656 -16.121 1.00 95.88 164 ASN A O 1
ATOM 1294 N N . ALA A 1 165 ? 2.038 -1.273 -16.035 1.00 93.56 165 ALA A N 1
ATOM 1295 C CA . ALA A 1 165 ? 1.872 -2.227 -14.931 1.00 93.56 165 ALA A CA 1
ATOM 1296 C C . ALA A 1 165 ? 1.036 -1.677 -13.758 1.00 93.56 165 ALA A C 1
ATOM 1298 O O . ALA A 1 165 ? 0.150 -2.359 -13.244 1.00 93.56 165 ALA A O 1
ATOM 1299 N N . GLY A 1 166 ? 1.257 -0.420 -13.357 1.00 94.81 166 GLY A N 1
ATOM 1300 C CA . GLY A 1 166 ? 0.484 0.203 -12.279 1.00 94.81 166 GLY A CA 1
ATOM 1301 C C . GLY A 1 166 ? -1.002 0.423 -12.616 1.00 94.81 166 GLY 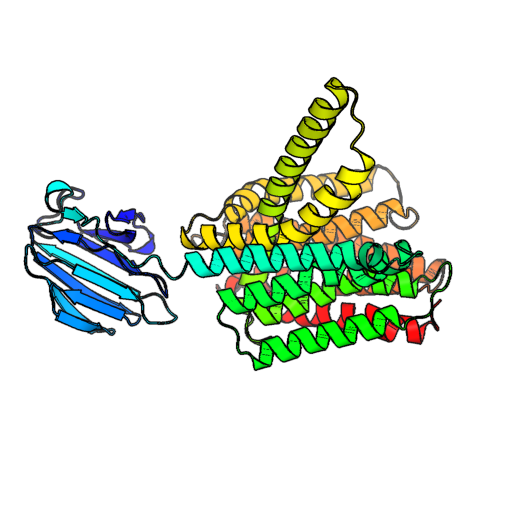A C 1
ATOM 1302 O O . GLY A 1 166 ? -1.859 0.299 -11.738 1.00 94.81 166 GLY A O 1
ATOM 1303 N N . PHE A 1 167 ? -1.341 0.704 -13.879 1.00 97.56 167 PHE A N 1
ATOM 1304 C CA . PHE A 1 167 ? -2.726 0.950 -14.309 1.00 97.56 167 PHE A CA 1
ATOM 1305 C C . PHE A 1 167 ? -3.569 -0.322 -14.407 1.00 97.56 167 PHE A C 1
ATOM 1307 O O . PHE A 1 167 ? -4.792 -0.227 -14.422 1.00 97.56 167 PHE A O 1
ATOM 1314 N N . ILE A 1 168 ? -2.945 -1.501 -14.415 1.00 96.44 168 ILE A N 1
ATOM 1315 C CA . ILE A 1 168 ? -3.664 -2.780 -14.380 1.00 96.44 168 ILE A CA 1
ATOM 1316 C C . ILE A 1 168 ? -4.489 -2.901 -13.089 1.00 96.44 168 ILE A C 1
ATOM 1318 O O . ILE A 1 168 ? -5.612 -3.399 -13.104 1.00 96.44 168 ILE A O 1
ATOM 1322 N N . VAL A 1 169 ? -3.955 -2.406 -11.967 1.00 95.00 169 VAL A N 1
ATOM 1323 C CA . VAL A 1 169 ? -4.503 -2.674 -10.629 1.00 95.00 169 VAL A CA 1
ATOM 1324 C C . VAL A 1 169 ? -5.087 -1.425 -9.965 1.00 95.00 169 VAL A C 1
ATOM 1326 O O . VAL A 1 169 ? -6.192 -1.465 -9.415 1.00 95.00 169 VAL A O 1
ATOM 1329 N N . PHE A 1 170 ? -4.362 -0.301 -9.982 1.00 97.62 170 PHE A N 1
ATOM 1330 C CA . PHE A 1 170 ? -4.714 0.863 -9.162 1.0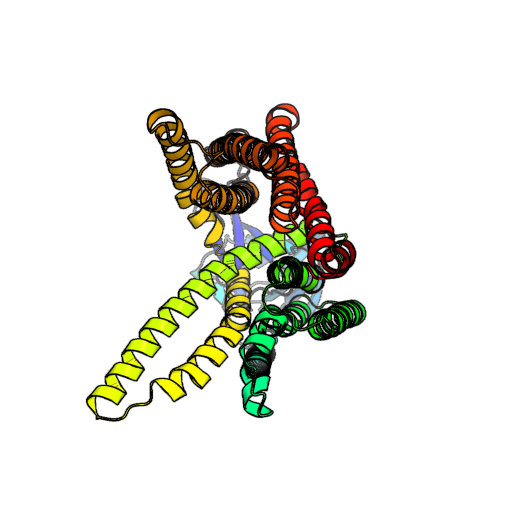0 97.62 170 PHE A CA 1
ATOM 1331 C C . PHE A 1 170 ? -6.058 1.531 -9.508 1.00 97.62 170 PHE A C 1
ATOM 1333 O O . PHE A 1 170 ? -6.763 1.914 -8.571 1.00 97.62 170 PHE A O 1
ATOM 1340 N N . PRO A 1 171 ? -6.500 1.625 -10.779 1.00 97.44 171 PRO A N 1
ATOM 1341 C CA . PRO A 1 171 ? -7.845 2.092 -11.123 1.00 97.44 171 PRO A CA 1
ATOM 1342 C C . PRO A 1 171 ? -8.954 1.256 -10.477 1.00 97.44 171 PRO A C 1
ATOM 1344 O O . PRO A 1 171 ? -9.844 1.811 -9.828 1.00 97.44 171 PRO A O 1
ATOM 1347 N N . ALA A 1 172 ? -8.867 -0.075 -10.577 1.00 97.00 172 ALA A N 1
ATOM 1348 C CA . ALA A 1 172 ? -9.838 -0.983 -9.973 1.00 97.00 172 ALA A CA 1
ATOM 1349 C C . ALA A 1 172 ? -9.835 -0.865 -8.440 1.00 97.00 172 ALA A C 1
ATOM 1351 O O . ALA A 1 172 ? -10.895 -0.769 -7.816 1.00 97.00 172 ALA A O 1
ATOM 1352 N N . MET A 1 173 ? -8.650 -0.776 -7.830 1.00 97.56 173 MET A N 1
ATOM 1353 C CA . MET A 1 173 ? -8.515 -0.548 -6.390 1.00 97.56 173 MET A CA 1
ATOM 1354 C C . MET A 1 173 ? -9.080 0.802 -5.931 1.00 97.56 173 MET A C 1
ATOM 1356 O O . MET A 1 173 ? -9.730 0.863 -4.888 1.00 97.56 173 MET A O 1
ATOM 1360 N N . ALA A 1 174 ? -8.870 1.883 -6.685 1.00 97.62 174 ALA A N 1
ATOM 1361 C CA . ALA A 1 174 ? -9.395 3.203 -6.344 1.00 97.62 174 ALA A CA 1
ATOM 1362 C C . ALA A 1 174 ? -10.930 3.212 -6.342 1.00 97.62 174 ALA A C 1
ATOM 1364 O O . ALA A 1 174 ? -11.541 3.752 -5.416 1.00 97.62 174 ALA A O 1
ATOM 1365 N N . VAL A 1 175 ? -11.553 2.560 -7.330 1.00 97.19 175 VAL A N 1
ATOM 1366 C CA . VAL A 1 175 ? -13.011 2.379 -7.381 1.00 97.19 175 VAL A CA 1
ATOM 1367 C C . VAL A 1 175 ? -13.490 1.495 -6.228 1.00 97.19 175 VAL A C 1
ATOM 1369 O O . VAL A 1 175 ? -14.440 1.859 -5.537 1.00 97.19 175 VAL A O 1
ATOM 1372 N N . TYR A 1 176 ? -12.804 0.383 -5.947 1.00 96.50 176 TYR A N 1
ATOM 1373 C CA . TYR A 1 176 ? -13.127 -0.477 -4.806 1.00 96.50 176 TYR A CA 1
ATOM 1374 C C . TYR A 1 176 ? -13.105 0.301 -3.479 1.00 96.50 176 TYR A C 1
ATOM 1376 O O . TYR A 1 176 ? -14.073 0.272 -2.715 1.00 96.50 176 TYR A O 1
ATOM 1384 N N . PHE A 1 177 ? -12.036 1.061 -3.224 1.00 95.31 177 PHE A N 1
ATOM 1385 C CA . PHE A 1 177 ? -11.903 1.893 -2.029 1.00 95.31 177 PHE A CA 1
ATOM 1386 C C . PHE A 1 177 ? -12.965 2.971 -1.935 1.00 95.31 177 PHE A C 1
ATOM 1388 O O . PHE A 1 177 ? -13.512 3.191 -0.854 1.00 95.31 177 PHE A O 1
ATOM 1395 N N . ALA A 1 178 ? -13.311 3.588 -3.056 1.00 94.19 178 ALA A N 1
ATOM 1396 C CA . ALA A 1 178 ? -14.392 4.545 -3.100 1.00 94.19 178 ALA A CA 1
ATOM 1397 C C . ALA A 1 178 ? -15.746 3.944 -2.697 1.00 94.19 178 ALA A C 1
ATOM 1399 O O . ALA A 1 178 ? -16.499 4.596 -1.972 1.00 94.19 178 ALA A O 1
ATOM 1400 N N . ILE A 1 179 ? -16.034 2.702 -3.103 1.00 91.00 179 ILE A N 1
ATOM 1401 C CA . ILE A 1 179 ? -17.259 1.990 -2.719 1.00 91.00 179 ILE A CA 1
ATOM 1402 C C . ILE A 1 179 ? -17.265 1.723 -1.209 1.00 91.00 179 ILE A C 1
ATOM 1404 O O . ILE A 1 179 ? -18.205 2.120 -0.517 1.00 91.00 179 ILE A O 1
ATOM 1408 N N . ILE A 1 180 ? -16.210 1.100 -0.669 1.00 86.31 180 ILE A N 1
ATOM 1409 C CA . ILE A 1 180 ? -16.187 0.703 0.751 1.00 86.31 180 ILE A CA 1
ATOM 1410 C C . ILE A 1 180 ? -16.050 1.891 1.714 1.00 86.31 180 ILE A C 1
ATOM 1412 O O . ILE A 1 180 ? -16.502 1.806 2.855 1.00 86.31 180 ILE A O 1
ATOM 1416 N N . ARG A 1 181 ? -15.446 3.005 1.274 1.00 85.38 181 ARG A N 1
ATOM 1417 C CA . ARG A 1 181 ? -15.282 4.236 2.069 1.00 85.38 181 ARG A CA 1
ATOM 1418 C C . ARG A 1 181 ? -16.344 5.299 1.772 1.00 85.38 181 ARG A C 1
ATOM 1420 O O . ARG A 1 181 ? -16.337 6.339 2.427 1.00 85.38 181 ARG A O 1
ATOM 1427 N N . LYS A 1 182 ? -17.276 5.036 0.843 1.00 86.88 182 LYS A N 1
ATOM 1428 C CA . LYS A 1 182 ? -18.328 5.972 0.393 1.00 86.88 182 LYS A CA 1
ATOM 1429 C C . LYS A 1 182 ? -17.753 7.334 -0.020 1.00 86.88 182 LYS A C 1
ATOM 1431 O O . LYS A 1 182 ? -18.242 8.391 0.383 1.00 86.88 182 LYS A O 1
ATOM 1436 N N . THR A 1 183 ? -16.675 7.305 -0.792 1.00 89.19 183 THR A N 1
ATOM 1437 C CA . THR A 1 183 ? -15.946 8.506 -1.206 1.00 89.19 183 THR A CA 1
ATOM 1438 C C . THR A 1 183 ? -16.775 9.339 -2.188 1.00 89.19 183 THR A C 1
ATOM 1440 O O . THR A 1 183 ? -17.524 8.807 -3.003 1.00 89.19 183 THR A O 1
ATOM 1443 N N . SER A 1 184 ? -16.652 10.669 -2.114 1.00 93.12 184 SER A N 1
ATOM 1444 C CA . SER A 1 184 ? -17.394 11.592 -2.985 1.00 93.12 184 SER A CA 1
ATOM 1445 C C . SER A 1 184 ? -17.090 11.349 -4.473 1.00 93.12 184 SER A C 1
ATOM 1447 O O . SER A 1 184 ? -15.908 11.277 -4.829 1.00 93.12 184 SER A O 1
ATOM 1449 N N . PRO A 1 185 ? -18.105 11.345 -5.364 1.00 92.12 185 PRO A N 1
ATOM 1450 C CA . PRO A 1 185 ? -17.907 11.200 -6.808 1.00 92.12 185 PRO A CA 1
ATOM 1451 C C . PRO A 1 185 ? -16.917 12.204 -7.404 1.00 92.12 185 PRO A C 1
ATOM 1453 O O . PRO A 1 185 ? -16.159 11.857 -8.303 1.00 92.12 185 PRO A O 1
ATOM 1456 N N . LYS A 1 186 ? -16.853 13.430 -6.862 1.00 95.75 186 LYS A N 1
ATOM 1457 C CA . LYS A 1 186 ? -15.901 14.462 -7.310 1.00 95.75 186 LYS A CA 1
ATOM 1458 C C . LYS A 1 186 ? -14.445 14.042 -7.091 1.00 95.75 186 LYS A C 1
ATOM 1460 O O . LYS A 1 186 ? -13.592 14.308 -7.929 1.00 95.75 186 LYS A O 1
ATOM 1465 N N . ILE A 1 187 ? -14.166 13.383 -5.967 1.00 94.75 187 ILE A N 1
ATOM 1466 C CA . ILE A 1 187 ? -12.819 12.909 -5.628 1.00 94.75 187 ILE A CA 1
ATOM 1467 C C . ILE A 1 187 ? -12.447 11.727 -6.516 1.00 94.75 187 ILE A C 1
ATOM 1469 O O . ILE A 1 187 ? -11.330 11.672 -7.015 1.00 94.75 187 ILE A O 1
ATOM 1473 N N . ILE A 1 188 ? -13.390 10.814 -6.750 1.00 95.44 188 ILE A N 1
ATOM 1474 C CA . ILE A 1 188 ? -13.181 9.657 -7.627 1.00 95.44 188 ILE A CA 1
ATOM 1475 C C . ILE A 1 188 ? -12.894 10.124 -9.055 1.00 95.44 188 ILE A C 1
ATOM 1477 O O . ILE A 1 188 ? -11.919 9.681 -9.651 1.00 95.44 188 ILE A O 1
ATOM 1481 N N . ALA A 1 189 ? -13.686 11.065 -9.577 1.00 96.50 189 ALA A N 1
ATOM 1482 C CA . ALA A 1 189 ? -13.462 11.650 -10.895 1.00 96.50 189 ALA A CA 1
ATOM 1483 C C . ALA A 1 189 ? -12.079 12.315 -11.000 1.00 96.50 189 ALA A C 1
ATOM 1485 O O . ALA A 1 189 ? -11.383 12.118 -11.991 1.00 96.50 189 ALA A O 1
ATOM 1486 N N . ALA A 1 190 ? -11.642 13.038 -9.962 1.00 96.94 190 ALA A N 1
ATOM 1487 C CA . ALA A 1 190 ? -10.302 13.624 -9.924 1.00 96.94 190 ALA A CA 1
ATOM 1488 C C . ALA A 1 190 ? -9.192 12.556 -9.912 1.00 96.94 190 ALA A C 1
ATOM 1490 O O . ALA A 1 190 ? -8.223 12.679 -10.654 1.00 96.94 190 ALA A O 1
ATOM 1491 N N . VAL A 1 191 ? -9.338 11.492 -9.114 1.00 97.31 191 VAL A N 1
ATOM 1492 C CA . VAL A 1 191 ? -8.384 10.369 -9.057 1.00 97.31 191 VAL A CA 1
ATOM 1493 C C . VAL A 1 191 ? -8.276 9.663 -10.412 1.00 97.31 191 VAL A C 1
ATOM 1495 O O . VAL A 1 191 ? -7.170 9.465 -10.908 1.00 97.31 191 VAL A O 1
ATOM 1498 N N . LEU A 1 192 ? -9.408 9.344 -11.045 1.00 97.06 192 LEU A N 1
ATOM 1499 C CA . LEU A 1 192 ? -9.431 8.720 -12.371 1.00 97.06 192 LEU A CA 1
ATOM 1500 C C . LEU A 1 192 ? -8.882 9.654 -13.459 1.00 97.06 192 LEU A C 1
ATOM 1502 O O . LEU A 1 192 ? -8.180 9.195 -14.354 1.00 97.06 192 LEU A O 1
ATOM 1506 N N . GLY A 1 193 ? -9.130 10.963 -13.354 1.00 97.88 193 GLY A N 1
ATOM 1507 C CA . GLY A 1 193 ? -8.535 11.966 -14.238 1.00 97.88 193 GLY A CA 1
ATOM 1508 C C . GLY A 1 193 ? -7.009 12.030 -14.119 1.00 97.88 193 GLY A C 1
ATOM 1509 O O . GLY A 1 193 ? -6.322 12.102 -15.133 1.00 97.88 193 GLY A O 1
ATOM 1510 N N . ILE A 1 194 ? -6.464 11.924 -12.900 1.00 97.50 194 ILE A N 1
ATOM 1511 C CA . ILE A 1 194 ? -5.012 11.833 -12.678 1.00 97.50 194 ILE A CA 1
ATOM 1512 C C . ILE A 1 194 ? -4.452 10.544 -13.290 1.00 97.50 194 ILE A C 1
ATOM 1514 O O . ILE A 1 194 ? -3.401 10.591 -13.922 1.00 97.50 194 ILE A O 1
ATOM 1518 N N . PHE A 1 195 ? -5.148 9.409 -13.158 1.00 98.06 195 PHE A N 1
ATOM 1519 C CA . PHE A 1 195 ? -4.731 8.161 -13.809 1.00 98.06 195 PHE A CA 1
ATOM 1520 C C . PHE A 1 195 ? -4.721 8.278 -15.331 1.00 98.06 195 PHE A C 1
ATOM 1522 O O . PHE A 1 195 ? -3.732 7.896 -15.946 1.00 98.06 195 PHE A O 1
ATOM 1529 N N . ALA A 1 196 ? -5.761 8.859 -15.932 1.00 97.88 196 ALA A N 1
ATOM 1530 C CA . ALA A 1 196 ? -5.810 9.090 -17.373 1.00 97.88 196 ALA A CA 1
ATOM 1531 C C . ALA A 1 196 ? -4.681 10.023 -17.843 1.00 97.88 196 ALA A C 1
ATOM 1533 O O . ALA A 1 196 ? -4.000 9.721 -18.820 1.00 97.88 196 ALA A O 1
ATOM 1534 N N . GLY A 1 197 ? -4.429 11.119 -17.119 1.00 98.00 197 GLY A N 1
ATOM 1535 C CA . GLY A 1 197 ? -3.330 12.039 -17.418 1.00 98.00 197 GLY A CA 1
ATOM 1536 C C . GLY A 1 197 ? -1.952 11.383 -17.295 1.00 98.00 197 GLY A C 1
ATOM 1537 O O . GLY A 1 197 ? -1.104 11.576 -18.161 1.00 98.00 197 GLY A O 1
ATOM 1538 N N . ALA A 1 198 ? -1.740 10.565 -16.261 1.00 98.00 198 ALA A N 1
ATOM 1539 C CA . ALA A 1 198 ? -0.499 9.818 -16.071 1.00 98.00 198 ALA A CA 1
ATOM 1540 C C . ALA A 1 198 ? -0.293 8.751 -17.158 1.00 98.00 198 ALA A C 1
ATOM 1542 O O . ALA A 1 198 ? 0.818 8.618 -17.666 1.00 98.00 198 ALA A O 1
ATOM 1543 N N . ALA A 1 199 ? -1.354 8.030 -17.537 1.00 97.31 199 ALA A N 1
ATOM 1544 C CA . ALA A 1 199 ? -1.319 7.039 -18.610 1.00 97.31 199 ALA A CA 1
ATOM 1545 C C . ALA A 1 199 ? -1.000 7.697 -19.956 1.00 97.31 199 ALA A C 1
ATOM 1547 O O . ALA A 1 199 ? -0.146 7.212 -20.692 1.00 97.31 199 ALA A O 1
ATOM 1548 N N . LEU A 1 200 ? -1.617 8.841 -20.258 1.00 97.25 200 LEU A N 1
ATOM 1549 C CA . LEU A 1 200 ? -1.288 9.607 -21.455 1.00 97.25 200 LEU A CA 1
ATOM 1550 C C . LEU A 1 200 ? 0.178 10.060 -21.428 1.00 97.25 200 LEU A C 1
ATOM 1552 O O . LEU A 1 200 ? 0.913 9.822 -22.379 1.00 97.25 200 LEU A O 1
ATOM 1556 N N . ALA A 1 201 ? 0.624 10.660 -20.323 1.00 96.50 201 ALA A N 1
ATOM 1557 C CA . ALA A 1 201 ? 1.979 11.184 -20.203 1.00 96.50 201 ALA A CA 1
ATOM 1558 C C . ALA A 1 201 ? 3.056 10.100 -20.368 1.00 96.50 201 ALA A C 1
ATOM 1560 O O . ALA A 1 201 ? 4.007 10.326 -21.108 1.00 96.50 201 ALA A O 1
ATOM 1561 N N . ILE A 1 202 ? 2.913 8.934 -19.722 1.00 96.06 202 ILE A N 1
ATOM 1562 C CA . ILE A 1 202 ? 3.920 7.860 -19.793 1.00 96.06 202 ILE A CA 1
ATOM 1563 C C . ILE A 1 202 ? 3.957 7.187 -21.172 1.00 96.06 202 ILE A C 1
ATOM 1565 O O . ILE A 1 202 ? 5.030 6.845 -21.661 1.00 96.06 202 ILE A O 1
ATOM 1569 N N . ASN A 1 203 ? 2.805 7.024 -21.832 1.00 95.00 203 ASN A N 1
ATOM 1570 C CA . ASN A 1 203 ? 2.749 6.385 -23.148 1.00 95.00 203 ASN A CA 1
ATOM 1571 C C . ASN A 1 203 ? 3.169 7.334 -24.284 1.00 95.00 203 ASN A C 1
ATOM 1573 O O . ASN A 1 203 ? 3.609 6.855 -25.322 1.00 95.00 203 ASN A O 1
ATOM 1577 N N . LEU A 1 204 ? 3.097 8.658 -24.084 1.00 94.88 204 LEU A N 1
ATOM 1578 C CA . LEU A 1 204 ? 3.630 9.656 -25.022 1.00 94.88 204 LEU A CA 1
ATOM 1579 C C . LEU A 1 204 ? 5.152 9.853 -24.922 1.00 94.88 204 LEU A C 1
ATOM 1581 O O . LEU A 1 204 ? 5.726 10.539 -25.769 1.00 94.88 204 LEU A O 1
ATOM 1585 N N . MET A 1 205 ? 5.816 9.297 -23.902 1.00 93.94 205 MET A N 1
ATOM 1586 C CA . MET A 1 205 ? 7.278 9.354 -23.817 1.00 93.94 205 MET A CA 1
ATOM 1587 C C . MET A 1 205 ? 7.908 8.579 -24.983 1.00 93.94 205 MET A C 1
ATOM 1589 O O . MET A 1 205 ? 7.383 7.524 -25.362 1.00 93.94 205 MET A O 1
ATOM 1593 N N . PRO A 1 206 ? 9.029 9.066 -25.546 1.00 92.00 206 PRO A N 1
ATOM 1594 C CA . PRO A 1 206 ? 9.670 8.415 -26.682 1.00 92.00 206 PRO A CA 1
ATOM 1595 C C . PRO A 1 206 ? 10.081 6.984 -26.325 1.00 92.00 206 PRO A C 1
ATOM 1597 O O . PRO A 1 206 ? 10.429 6.693 -25.184 1.00 92.00 206 PRO A O 1
ATOM 1600 N N . ASP A 1 207 ? 10.010 6.072 -27.290 1.00 87.94 207 ASP A N 1
ATOM 1601 C CA . ASP A 1 207 ? 10.502 4.707 -27.111 1.00 87.94 207 ASP A CA 1
ATOM 1602 C C . ASP A 1 207 ? 11.967 4.642 -27.523 1.00 87.94 207 ASP A C 1
ATOM 1604 O O . ASP A 1 207 ? 12.294 4.590 -28.706 1.00 87.94 207 ASP A O 1
ATOM 1608 N N . LEU A 1 208 ? 12.847 4.790 -26.534 1.00 87.31 208 LEU A N 1
ATOM 1609 C CA . LEU A 1 208 ? 14.289 4.810 -26.729 1.00 87.31 208 LEU A CA 1
ATOM 1610 C C . LEU A 1 208 ? 14.895 3.552 -26.124 1.00 87.31 208 LEU A C 1
ATOM 1612 O O . LEU A 1 208 ? 14.752 3.305 -24.922 1.00 87.31 208 LEU A O 1
ATOM 1616 N N . ASP A 1 209 ? 15.647 2.817 -26.937 1.00 74.00 209 ASP A N 1
ATOM 1617 C CA . ASP A 1 209 ? 16.482 1.726 -26.458 1.00 74.00 209 ASP A CA 1
ATOM 1618 C C . ASP A 1 209 ? 17.513 2.290 -25.466 1.00 74.00 209 ASP A C 1
ATOM 1620 O O . ASP A 1 209 ? 18.432 3.013 -25.851 1.00 74.00 209 ASP A O 1
ATOM 1624 N N . ARG A 1 210 ? 17.373 1.929 -24.181 1.00 77.50 210 ARG A N 1
ATOM 1625 C CA . ARG A 1 210 ? 18.280 2.292 -23.067 1.00 77.50 210 ARG A CA 1
ATOM 1626 C C . ARG A 1 210 ? 18.210 3.757 -22.607 1.00 77.50 210 ARG A C 1
ATOM 1628 O O . ARG A 1 210 ? 19.216 4.462 -22.606 1.00 77.50 210 ARG A O 1
ATOM 1635 N N . SER A 1 211 ? 17.043 4.182 -22.126 1.00 90.81 211 SER A N 1
ATOM 1636 C CA . SER A 1 211 ? 16.886 5.430 -21.363 1.00 90.81 211 SER A CA 1
ATOM 1637 C C . SER A 1 211 ? 16.817 5.163 -19.856 1.00 90.81 211 SER A C 1
ATOM 1639 O O . SER A 1 211 ? 15.885 4.507 -19.368 1.00 90.81 211 SER A O 1
ATOM 1641 N N . ASP A 1 212 ? 17.774 5.706 -19.099 1.00 90.81 212 ASP A N 1
ATOM 1642 C CA . ASP A 1 212 ? 17.778 5.591 -17.637 1.00 90.81 212 ASP A CA 1
ATOM 1643 C C . ASP A 1 212 ? 16.584 6.346 -17.042 1.00 90.81 212 ASP A C 1
ATOM 1645 O O . ASP A 1 212 ? 15.925 5.865 -16.120 1.00 90.81 212 ASP A O 1
ATOM 1649 N N . THR A 1 213 ? 16.257 7.520 -17.581 1.00 94.00 213 THR A N 1
ATOM 1650 C CA . THR A 1 213 ? 15.163 8.344 -17.056 1.00 94.00 213 THR A CA 1
ATOM 1651 C C . THR A 1 213 ? 13.777 7.787 -17.328 1.00 94.00 213 THR A C 1
ATOM 1653 O O . THR A 1 213 ? 12.921 7.893 -16.450 1.00 94.00 213 THR A O 1
ATOM 1656 N N . ILE A 1 214 ? 13.541 7.146 -18.475 1.00 93.50 214 ILE A N 1
ATOM 1657 C CA . ILE A 1 214 ? 12.266 6.461 -18.744 1.00 93.50 214 ILE A CA 1
ATOM 1658 C C . ILE A 1 214 ? 12.139 5.214 -17.864 1.00 93.50 214 ILE A C 1
ATOM 1660 O O . ILE A 1 214 ? 11.079 4.967 -17.283 1.00 93.50 214 ILE A O 1
ATOM 1664 N N . THR A 1 215 ? 13.232 4.471 -17.677 1.00 92.94 215 THR A N 1
ATOM 1665 C CA . THR A 1 215 ? 13.268 3.346 -16.729 1.00 92.94 215 THR A CA 1
ATOM 1666 C C . THR A 1 215 ? 12.948 3.823 -15.309 1.00 92.94 215 THR A C 1
ATOM 1668 O O . THR A 1 215 ? 12.124 3.239 -14.609 1.00 92.94 215 THR A O 1
ATOM 1671 N N . LEU A 1 216 ? 13.527 4.943 -14.874 1.00 94.25 216 LEU A N 1
ATOM 1672 C CA . LEU A 1 216 ? 13.206 5.535 -13.576 1.00 94.25 216 LEU A CA 1
ATOM 1673 C C . LEU A 1 216 ? 11.747 5.992 -13.496 1.00 94.25 216 LEU A C 1
ATOM 1675 O O . LEU A 1 216 ? 11.100 5.741 -12.479 1.00 94.25 216 LEU A O 1
ATOM 1679 N N . ALA A 1 217 ? 11.211 6.627 -14.539 1.00 96.25 217 ALA A N 1
ATOM 1680 C CA . ALA A 1 217 ? 9.826 7.082 -14.564 1.00 96.25 217 ALA A CA 1
ATOM 1681 C C . ALA A 1 217 ? 8.839 5.912 -14.436 1.00 96.25 217 ALA A C 1
ATOM 1683 O O . ALA A 1 217 ? 7.931 5.958 -13.605 1.00 96.25 217 ALA A O 1
ATOM 1684 N N . THR A 1 218 ? 9.060 4.831 -15.186 1.00 94.69 218 THR A N 1
ATOM 1685 C CA . THR A 1 218 ? 8.237 3.612 -15.122 1.00 94.69 218 THR A CA 1
ATOM 1686 C C . THR A 1 218 ? 8.340 2.902 -13.770 1.00 94.69 218 THR A C 1
ATOM 1688 O O . THR A 1 218 ? 7.330 2.420 -13.262 1.00 94.69 218 THR A O 1
ATOM 1691 N N . LEU A 1 219 ? 9.508 2.921 -13.115 1.00 93.38 219 LEU A N 1
ATOM 1692 C CA . LEU A 1 219 ? 9.682 2.386 -11.756 1.00 93.38 219 LEU A CA 1
ATOM 1693 C C . LEU A 1 219 ? 8.988 3.228 -10.669 1.00 93.38 219 LEU A C 1
ATOM 1695 O O . LEU A 1 219 ? 8.483 2.674 -9.691 1.00 93.38 219 LEU A O 1
ATOM 1699 N N . HIS A 1 220 ? 8.951 4.559 -10.806 1.00 95.06 220 HIS A N 1
ATOM 1700 C CA . HIS A 1 220 ? 8.352 5.452 -9.799 1.00 95.06 220 HIS A CA 1
ATOM 1701 C C . HIS A 1 220 ? 6.841 5.637 -9.980 1.00 95.06 220 HIS A C 1
ATOM 1703 O O . HIS A 1 220 ? 6.137 5.930 -9.007 1.00 95.06 220 HIS A O 1
ATOM 1709 N N . LEU A 1 221 ? 6.321 5.431 -11.191 1.00 97.31 221 LEU A N 1
ATOM 1710 C CA . LEU A 1 221 ? 4.906 5.601 -11.500 1.00 97.31 221 LEU A CA 1
ATOM 1711 C C . LEU A 1 221 ? 3.982 4.723 -10.627 1.00 97.31 221 LEU A C 1
ATOM 1713 O O . LEU A 1 221 ? 3.042 5.278 -10.056 1.00 97.31 221 LEU A O 1
ATOM 1717 N N . PRO A 1 222 ? 4.225 3.412 -10.412 1.00 96.38 222 PRO A N 1
ATOM 1718 C CA . PRO A 1 222 ? 3.409 2.602 -9.504 1.00 96.38 222 PRO A CA 1
ATOM 1719 C C . PRO A 1 222 ? 3.326 3.166 -8.080 1.00 96.38 222 PRO A C 1
ATOM 1721 O O . PRO A 1 222 ? 2.260 3.120 -7.467 1.00 96.38 222 PRO A O 1
ATOM 1724 N N . LEU A 1 223 ? 4.413 3.751 -7.560 1.00 94.62 223 LEU A N 1
ATOM 1725 C CA . LEU A 1 223 ? 4.425 4.381 -6.235 1.00 94.62 223 LEU A CA 1
ATOM 1726 C C . LEU A 1 223 ? 3.542 5.635 -6.205 1.00 94.62 223 LEU A C 1
ATOM 1728 O O . LEU A 1 223 ? 2.790 5.839 -5.251 1.00 94.62 223 LEU A O 1
ATOM 1732 N N . LEU A 1 224 ? 3.584 6.450 -7.262 1.00 96.94 224 LEU A N 1
ATOM 1733 C CA . LEU A 1 224 ? 2.709 7.612 -7.393 1.00 96.94 224 LEU A CA 1
ATOM 1734 C C . LEU A 1 224 ? 1.233 7.195 -7.475 1.00 96.94 224 LEU A C 1
ATOM 1736 O O . LEU A 1 224 ? 0.396 7.732 -6.745 1.00 96.94 224 LEU A O 1
ATOM 1740 N N . LEU A 1 225 ? 0.912 6.218 -8.329 1.00 97.69 225 LEU A N 1
ATOM 1741 C CA . LEU A 1 225 ? -0.447 5.694 -8.492 1.00 97.69 225 LEU A CA 1
ATOM 1742 C C . LEU A 1 225 ? -0.975 5.083 -7.190 1.00 97.69 225 LEU A C 1
ATOM 1744 O O . LEU A 1 225 ? -2.147 5.269 -6.850 1.00 97.69 225 LEU A O 1
ATOM 1748 N N . TRP A 1 226 ? -0.110 4.430 -6.414 1.00 96.19 226 TRP A N 1
ATOM 1749 C CA . TRP A 1 226 ? -0.438 3.931 -5.084 1.00 96.19 226 TRP A CA 1
ATOM 1750 C C . TRP A 1 226 ? -0.812 5.056 -4.110 1.00 96.19 226 TRP A C 1
ATOM 1752 O O . TRP A 1 226 ? -1.815 4.940 -3.400 1.00 96.19 226 TRP A O 1
ATOM 1762 N N . VAL A 1 227 ? -0.078 6.174 -4.083 1.00 94.62 227 VAL A N 1
ATOM 1763 C CA . VAL A 1 227 ? -0.449 7.312 -3.222 1.00 94.62 227 VAL A CA 1
ATOM 1764 C C . VAL A 1 227 ? -1.749 7.963 -3.701 1.00 94.62 227 VAL A C 1
ATOM 1766 O O . VAL A 1 227 ? -2.630 8.242 -2.888 1.00 94.62 227 VAL A O 1
ATOM 1769 N N . VAL A 1 228 ? -1.930 8.144 -5.011 1.00 96.00 228 VAL A N 1
ATOM 1770 C CA . VAL A 1 228 ? -3.166 8.700 -5.590 1.00 96.00 228 VAL A CA 1
ATOM 1771 C C . VAL A 1 228 ? -4.380 7.811 -5.274 1.00 96.00 228 VAL A C 1
ATOM 1773 O O . VAL A 1 228 ? -5.424 8.321 -4.865 1.00 96.00 228 VAL A O 1
ATOM 1776 N N . THR A 1 229 ? -4.229 6.483 -5.334 1.00 96.69 229 THR A N 1
ATOM 1777 C CA . THR A 1 229 ? -5.241 5.508 -4.879 1.00 96.69 229 THR A CA 1
ATOM 1778 C C . THR A 1 229 ? -5.609 5.716 -3.406 1.00 96.69 229 THR A C 1
ATOM 1780 O O . THR A 1 229 ? -6.780 5.639 -3.027 1.00 96.69 229 THR A O 1
ATOM 1783 N N . GLY A 1 230 ? -4.633 6.066 -2.565 1.00 94.62 230 GLY A N 1
ATOM 1784 C CA . GLY A 1 230 ? -4.857 6.414 -1.162 1.00 94.62 230 GLY A CA 1
ATOM 1785 C C . GLY A 1 230 ? -5.771 7.626 -0.961 1.00 94.62 230 GLY A C 1
ATOM 1786 O O . GLY A 1 230 ? -6.499 7.684 0.030 1.00 94.62 230 GLY A O 1
ATOM 1787 N N . VAL A 1 231 ? -5.846 8.565 -1.909 1.00 93.94 231 VAL A N 1
ATOM 1788 C CA . VAL A 1 231 ? -6.815 9.677 -1.846 1.00 93.94 231 VAL A CA 1
ATOM 1789 C C . VAL A 1 231 ? -8.253 9.164 -1.971 1.00 93.94 231 VAL A C 1
ATOM 1791 O O . VAL A 1 231 ? -9.133 9.644 -1.252 1.00 93.94 231 VAL A O 1
ATOM 1794 N N . ALA A 1 232 ? -8.494 8.148 -2.808 1.00 94.44 232 ALA A N 1
ATOM 1795 C CA . ALA A 1 232 ? -9.804 7.503 -2.918 1.00 94.44 232 ALA A CA 1
ATOM 1796 C C . ALA A 1 232 ? -10.198 6.770 -1.625 1.00 94.44 232 ALA A C 1
ATOM 1798 O O . ALA A 1 232 ? -11.373 6.762 -1.262 1.00 94.44 232 ALA A O 1
ATOM 1799 N N . PHE A 1 233 ? -9.226 6.218 -0.894 1.00 93.75 233 PHE A N 1
ATOM 1800 C CA . PHE A 1 233 ? -9.446 5.571 0.403 1.00 93.75 233 PHE A CA 1
ATOM 1801 C C . PHE A 1 233 ? -9.664 6.571 1.547 1.00 93.75 233 PHE A C 1
ATOM 1803 O O . PHE A 1 233 ? -10.548 6.402 2.382 1.00 93.75 233 PHE A O 1
ATOM 1810 N N . THR A 1 234 ? -8.853 7.625 1.615 1.00 90.94 234 THR A N 1
ATOM 1811 C CA . THR A 1 234 ? -8.913 8.615 2.703 1.00 90.94 234 THR A CA 1
ATOM 1812 C C . THR A 1 234 ? -10.052 9.620 2.530 1.00 90.94 234 THR A C 1
ATOM 1814 O O . THR A 1 234 ? -10.488 10.253 3.498 1.00 90.94 234 THR A O 1
ATOM 1817 N N . GLY A 1 235 ? -10.519 9.812 1.293 1.00 88.88 235 GLY A N 1
ATOM 1818 C CA . GLY A 1 235 ? -11.511 10.815 0.918 1.00 88.88 235 GLY A CA 1
ATOM 1819 C C . GLY A 1 235 ? -11.022 12.260 1.070 1.00 88.88 235 GLY A C 1
ATOM 1820 O O . GLY A 1 235 ? -11.814 13.185 0.931 1.00 88.88 235 GLY A O 1
ATOM 1821 N N . SER A 1 236 ? -9.750 12.484 1.414 1.00 85.06 236 SER A N 1
ATOM 1822 C CA . SER A 1 236 ? -9.096 13.795 1.409 1.00 85.06 236 SER A CA 1
ATOM 1823 C C . SER A 1 236 ? -7.615 13.643 1.738 1.00 85.06 236 SER A C 1
ATOM 1825 O O . SER A 1 236 ? -7.260 13.041 2.751 1.00 85.06 236 SER A O 1
ATOM 1827 N N . TRP A 1 237 ? -6.758 14.324 0.977 1.00 81.12 237 TRP A N 1
ATOM 1828 C CA . TRP A 1 237 ? -5.319 14.379 1.244 1.00 81.12 237 TRP A CA 1
ATOM 1829 C C . TRP A 1 237 ? -4.966 15.011 2.604 1.00 81.12 237 TRP A C 1
ATOM 1831 O O . TRP A 1 237 ? -3.893 14.743 3.136 1.00 81.12 237 TRP A O 1
ATOM 1841 N N . ARG A 1 238 ? -5.867 15.807 3.203 1.00 83.12 238 ARG A N 1
ATOM 1842 C CA . ARG A 1 238 ? -5.632 16.512 4.479 1.00 83.12 238 ARG A CA 1
ATOM 1843 C C . ARG A 1 238 ? -5.843 15.637 5.721 1.00 83.12 238 ARG A C 1
ATOM 1845 O O . ARG A 1 238 ? -5.387 15.996 6.806 1.00 83.12 238 ARG A O 1
ATOM 1852 N N . LYS A 1 239 ? -6.538 14.500 5.599 1.00 82.44 239 LYS A N 1
ATOM 1853 C CA . LYS A 1 239 ? -6.888 13.634 6.739 1.00 82.44 239 LYS A CA 1
ATOM 1854 C C . LYS A 1 239 ? -5.716 12.724 7.123 1.00 82.44 239 LYS A C 1
ATOM 1856 O O . LYS A 1 239 ? -5.681 11.556 6.752 1.00 82.44 239 LYS A O 1
ATOM 1861 N N . ARG A 1 240 ? -4.768 13.245 7.912 1.00 80.50 240 ARG A N 1
ATOM 1862 C CA . ARG A 1 240 ? -3.539 12.527 8.328 1.00 80.50 240 ARG A CA 1
ATOM 1863 C C . ARG A 1 240 ? -3.804 11.162 8.975 1.00 80.50 240 ARG A C 1
ATOM 1865 O O . ARG A 1 240 ? -3.119 10.201 8.655 1.00 80.50 240 ARG A O 1
ATOM 1872 N N . PHE A 1 241 ? -4.827 11.052 9.824 1.00 78.62 241 PHE A N 1
ATOM 1873 C CA . PHE A 1 241 ? -5.183 9.777 10.461 1.00 78.62 241 PHE A CA 1
ATOM 1874 C C . PHE A 1 241 ? -5.651 8.717 9.448 1.00 78.62 241 PHE A C 1
ATOM 1876 O O . PHE A 1 241 ? -5.261 7.556 9.543 1.00 78.62 241 PHE A O 1
ATOM 1883 N N . ALA A 1 242 ? -6.417 9.118 8.429 1.00 82.94 242 ALA A N 1
ATOM 1884 C CA . ALA A 1 242 ? -6.901 8.201 7.399 1.00 82.94 242 ALA A CA 1
ATOM 1885 C C . ALA A 1 242 ? -5.751 7.622 6.555 1.00 82.94 242 ALA A C 1
ATOM 1887 O O . ALA A 1 242 ? -5.829 6.479 6.111 1.00 82.94 242 ALA A O 1
ATOM 1888 N N . TRP A 1 243 ? -4.657 8.370 6.376 1.00 85.50 243 TRP A N 1
ATOM 1889 C CA . TRP A 1 243 ? -3.450 7.859 5.720 1.00 85.50 243 TRP A CA 1
ATOM 1890 C C . TRP A 1 243 ? -2.766 6.746 6.516 1.00 85.50 243 TRP A C 1
ATOM 1892 O O . TRP A 1 243 ? -2.245 5.807 5.925 1.00 85.50 243 TRP A O 1
ATOM 1902 N N . ILE A 1 244 ? -2.815 6.791 7.849 1.00 81.06 244 ILE A N 1
ATOM 1903 C CA . ILE A 1 244 ? -2.316 5.686 8.678 1.00 81.06 244 ILE A CA 1
ATOM 1904 C C . ILE A 1 244 ? -3.185 4.446 8.501 1.00 81.06 244 ILE A C 1
ATOM 1906 O O . ILE A 1 244 ? -2.654 3.347 8.358 1.00 81.06 244 ILE A O 1
ATOM 1910 N N . GLU A 1 245 ? -4.511 4.605 8.474 1.00 81.69 245 GLU A N 1
ATOM 1911 C CA . GLU A 1 245 ? -5.406 3.488 8.161 1.00 81.69 245 GLU A CA 1
ATOM 1912 C C . GLU A 1 245 ? -5.117 2.905 6.780 1.00 81.69 245 GLU A C 1
ATOM 1914 O O . GLU A 1 245 ? -5.125 1.687 6.629 1.00 81.69 245 GLU A O 1
ATOM 1919 N N . TYR A 1 246 ? -4.825 3.757 5.794 1.00 88.25 246 TYR A N 1
ATOM 1920 C CA . TYR A 1 246 ? -4.447 3.326 4.453 1.00 88.25 246 TYR A CA 1
ATOM 1921 C C . TYR A 1 246 ? -3.159 2.499 4.472 1.00 88.25 246 TYR A C 1
ATOM 1923 O O . TYR A 1 246 ? -3.137 1.391 3.941 1.00 88.25 246 TYR A O 1
ATOM 1931 N N . LEU A 1 247 ? -2.103 2.979 5.133 1.00 86.19 247 LEU A N 1
ATOM 1932 C CA . LEU A 1 247 ? -0.840 2.242 5.253 1.00 86.19 247 LEU A CA 1
ATOM 1933 C C . LEU A 1 247 ? -1.022 0.892 5.959 1.00 86.19 247 LEU A C 1
ATOM 1935 O O . LEU A 1 247 ? -0.527 -0.128 5.480 1.00 86.19 247 LEU A O 1
ATOM 1939 N N . LYS A 1 248 ? -1.784 0.860 7.059 1.00 80.81 248 LYS A N 1
ATOM 1940 C CA . LYS A 1 248 ? -2.109 -0.385 7.770 1.00 80.81 248 LYS A CA 1
ATOM 1941 C C . LYS A 1 248 ? -2.875 -1.353 6.877 1.00 80.81 248 LYS A C 1
ATOM 1943 O O . LYS A 1 248 ? -2.498 -2.517 6.774 1.00 80.81 248 LYS A O 1
ATOM 1948 N N . PHE A 1 249 ? -3.906 -0.859 6.196 1.00 87.62 249 PHE A N 1
ATOM 1949 C CA . PHE A 1 249 ? -4.712 -1.651 5.275 1.00 87.62 249 PHE A CA 1
ATOM 1950 C C . PHE A 1 249 ? -3.850 -2.286 4.179 1.00 87.62 249 PHE A C 1
ATOM 1952 O O . PHE A 1 249 ? -3.965 -3.482 3.936 1.00 87.62 249 PHE A O 1
ATOM 1959 N N . ASN A 1 250 ? -2.939 -1.521 3.567 1.00 89.69 250 ASN A N 1
ATOM 1960 C CA . ASN A 1 250 ? -2.019 -2.043 2.553 1.00 89.69 250 ASN A CA 1
ATOM 1961 C C . ASN A 1 250 ? -1.067 -3.100 3.122 1.00 89.69 250 ASN A C 1
ATOM 1963 O O . ASN A 1 250 ? -0.831 -4.111 2.470 1.00 89.69 250 ASN A O 1
ATOM 1967 N N . GLY A 1 251 ? -0.562 -2.919 4.345 1.00 84.88 251 GLY A N 1
ATOM 1968 C CA . GLY A 1 251 ? 0.257 -3.947 4.989 1.00 84.88 251 GLY A CA 1
ATOM 1969 C C . GLY A 1 251 ? -0.494 -5.258 5.226 1.00 84.88 251 GLY A C 1
ATOM 1970 O O . GLY A 1 251 ? 0.063 -6.326 4.997 1.00 84.88 251 GLY A O 1
ATOM 1971 N N . GLU A 1 252 ? -1.772 -5.198 5.618 1.00 85.69 252 GLU A N 1
ATOM 1972 C CA . GLU A 1 252 ? -2.604 -6.406 5.680 1.00 85.69 252 GLU A CA 1
ATOM 1973 C C . GLU A 1 252 ? -2.853 -6.986 4.285 1.00 85.69 252 GLU A C 1
ATOM 1975 O O . GLU A 1 252 ? -2.764 -8.196 4.100 1.00 85.69 252 GLU A O 1
ATOM 1980 N N . MET A 1 253 ? -3.096 -6.137 3.287 1.00 90.69 253 MET A N 1
ATOM 1981 C CA . MET A 1 253 ? -3.328 -6.560 1.906 1.00 90.69 253 MET A CA 1
ATOM 1982 C C . MET A 1 253 ? -2.124 -7.290 1.313 1.00 90.69 253 MET A C 1
ATOM 1984 O O . MET A 1 253 ? -2.322 -8.261 0.596 1.00 90.69 253 MET A O 1
ATOM 1988 N N . ILE A 1 254 ? -0.894 -6.891 1.651 1.00 88.69 254 ILE A N 1
ATOM 1989 C CA . ILE A 1 254 ? 0.324 -7.613 1.254 1.00 88.69 254 ILE A CA 1
ATOM 1990 C C . ILE A 1 254 ? 0.334 -9.026 1.851 1.00 88.69 254 ILE A C 1
ATOM 1992 O O . ILE A 1 254 ? 0.660 -9.979 1.149 1.00 88.69 254 ILE A O 1
ATOM 1996 N N . ILE A 1 255 ? -0.074 -9.188 3.114 1.00 86.94 255 ILE A N 1
ATOM 1997 C CA . ILE A 1 255 ? -0.138 -10.503 3.771 1.00 86.94 255 ILE A CA 1
ATOM 1998 C C . ILE A 1 255 ? -1.186 -11.394 3.092 1.00 86.94 255 ILE A C 1
ATOM 2000 O O . ILE A 1 255 ? -0.879 -12.522 2.711 1.00 86.94 255 ILE A O 1
ATOM 2004 N N . TYR A 1 256 ? -2.411 -10.897 2.893 1.00 89.81 256 TYR A N 1
ATOM 2005 C CA . TYR A 1 256 ? -3.450 -11.664 2.192 1.00 89.81 256 TYR A CA 1
ATOM 2006 C C . TYR A 1 256 ? -3.092 -11.912 0.725 1.00 89.81 256 TYR A C 1
ATOM 2008 O O . TYR A 1 256 ? -3.362 -12.992 0.212 1.00 89.81 256 TYR A O 1
ATOM 2016 N N . GLY A 1 257 ? -2.441 -10.956 0.064 1.00 92.38 257 GLY A N 1
ATOM 2017 C CA . GLY A 1 257 ? -1.921 -11.104 -1.291 1.00 92.38 257 GLY A CA 1
ATOM 2018 C C . GLY A 1 257 ? -0.872 -12.210 -1.384 1.00 92.38 257 GLY A C 1
ATOM 2019 O O . GLY A 1 257 ? -0.944 -13.029 -2.292 1.00 92.38 257 GLY A O 1
ATOM 2020 N N . ALA A 1 258 ? 0.042 -12.304 -0.414 1.00 91.12 258 ALA A N 1
ATOM 2021 C CA . ALA A 1 258 ? 1.016 -13.393 -0.341 1.00 91.12 258 ALA A CA 1
ATOM 2022 C C . ALA A 1 258 ? 0.337 -14.758 -0.136 1.00 91.12 258 ALA A C 1
ATOM 2024 O O . ALA A 1 258 ? 0.695 -15.724 -0.805 1.00 91.12 258 ALA A O 1
ATOM 2025 N N . LEU A 1 259 ? -0.681 -14.838 0.729 1.00 92.75 259 LEU A N 1
ATOM 2026 C CA . LEU A 1 259 ? -1.469 -16.064 0.909 1.00 92.75 259 LEU A CA 1
ATOM 2027 C C . LEU A 1 259 ? -2.206 -16.466 -0.377 1.00 92.75 259 LEU A C 1
ATOM 2029 O O . LEU A 1 259 ? -2.181 -17.637 -0.753 1.00 92.75 259 LEU A O 1
ATOM 2033 N N . LEU A 1 260 ? -2.816 -15.501 -1.073 1.00 95.38 260 LEU A N 1
ATOM 2034 C CA . LEU A 1 260 ? -3.461 -15.721 -2.370 1.00 95.38 260 LEU A CA 1
ATOM 2035 C C . LEU A 1 260 ? -2.455 -16.181 -3.430 1.00 95.38 260 LEU A C 1
ATOM 2037 O O . LEU A 1 260 ? -2.758 -17.096 -4.189 1.00 95.38 260 LEU A O 1
ATOM 2041 N N . ALA A 1 261 ? -1.255 -15.597 -3.461 1.00 95.56 261 ALA A N 1
ATOM 2042 C CA . ALA A 1 261 ? -0.199 -15.990 -4.387 1.00 95.56 261 ALA A CA 1
ATOM 2043 C C . ALA A 1 261 ? 0.286 -17.421 -4.122 1.00 95.56 261 ALA A C 1
ATOM 2045 O O . ALA A 1 261 ? 0.414 -18.197 -5.062 1.00 95.56 261 ALA A O 1
ATOM 2046 N N . ILE A 1 262 ? 0.493 -17.807 -2.858 1.00 96.81 262 ILE A N 1
ATOM 2047 C CA . ILE A 1 262 ? 0.862 -19.184 -2.493 1.00 96.81 262 ILE A CA 1
ATOM 2048 C C . ILE A 1 262 ? -0.240 -20.163 -2.902 1.00 96.81 262 ILE A C 1
ATOM 2050 O O . ILE A 1 262 ? 0.050 -21.169 -3.546 1.00 96.81 262 ILE A O 1
ATOM 2054 N N . ALA A 1 263 ? -1.501 -19.854 -2.591 1.00 96.75 263 ALA A N 1
ATOM 2055 C CA . ALA A 1 263 ? -2.630 -20.679 -3.012 1.00 96.75 263 ALA A CA 1
ATOM 2056 C C . ALA A 1 263 ? -2.707 -20.799 -4.546 1.00 96.75 263 ALA A C 1
ATOM 2058 O O . ALA A 1 263 ? -2.900 -21.895 -5.069 1.00 96.75 263 ALA A O 1
ATOM 2059 N N . GLY A 1 264 ? -2.486 -19.696 -5.268 1.00 96.38 264 GLY A N 1
ATOM 2060 C CA . GLY A 1 264 ? -2.429 -19.665 -6.728 1.00 96.38 264 GLY A CA 1
ATOM 2061 C C . GLY A 1 264 ? -1.271 -20.482 -7.306 1.00 96.38 264 GLY A C 1
ATOM 2062 O O . GLY A 1 264 ? -1.473 -21.210 -8.275 1.00 96.38 264 GLY A O 1
ATOM 2063 N N . MET A 1 265 ? -0.081 -20.433 -6.700 1.00 96.69 265 MET A N 1
ATOM 2064 C CA . MET A 1 265 ? 1.071 -21.252 -7.101 1.00 96.69 265 MET A CA 1
ATOM 2065 C C . MET A 1 265 ? 0.802 -22.744 -6.897 1.00 96.69 265 MET A C 1
ATOM 2067 O O . MET A 1 265 ? 1.063 -23.535 -7.800 1.00 96.69 265 MET A O 1
ATOM 2071 N N . VAL A 1 266 ? 0.236 -23.131 -5.748 1.00 98.00 266 VAL A N 1
ATOM 2072 C CA . VAL A 1 266 ? -0.144 -24.526 -5.474 1.00 98.00 266 VAL A CA 1
ATOM 2073 C C . VAL A 1 266 ? -1.183 -25.010 -6.485 1.00 98.00 266 VAL A C 1
ATOM 2075 O O . VAL A 1 266 ? -1.015 -26.080 -7.068 1.00 98.00 266 VAL A O 1
ATOM 2078 N N . LEU A 1 267 ? -2.219 -24.206 -6.746 1.00 97.06 267 LEU A N 1
ATOM 2079 C CA . LEU A 1 267 ? -3.237 -24.518 -7.750 1.00 97.06 267 LEU A CA 1
ATOM 2080 C C . LEU A 1 267 ? -2.627 -24.663 -9.148 1.00 97.06 267 LEU A C 1
ATOM 2082 O O . LEU A 1 267 ? -2.986 -25.579 -9.880 1.00 97.06 267 LEU A O 1
ATOM 2086 N N . THR A 1 268 ? -1.686 -23.792 -9.506 1.00 97.06 268 THR A N 1
ATOM 2087 C CA . THR A 1 268 ? -0.989 -23.822 -10.798 1.00 97.06 268 THR A CA 1
ATOM 2088 C C . THR A 1 268 ? -0.168 -25.088 -10.958 1.00 97.06 268 THR A C 1
ATOM 2090 O O . THR A 1 268 ? -0.331 -25.787 -11.952 1.00 97.06 268 THR A O 1
ATOM 2093 N N . PHE A 1 269 ? 0.661 -25.424 -9.968 1.00 97.31 269 PHE A N 1
ATOM 2094 C CA . PHE A 1 269 ? 1.465 -26.644 -9.992 1.00 97.31 269 PHE A CA 1
ATOM 2095 C C . PHE A 1 269 ? 0.586 -27.890 -10.125 1.00 97.31 269 PHE A C 1
ATOM 2097 O O . PHE A 1 269 ? 0.849 -28.745 -10.968 1.00 97.31 269 PHE A O 1
ATOM 2104 N N . LEU A 1 270 ? -0.494 -27.963 -9.339 1.00 98.06 270 LEU A N 1
ATOM 2105 C CA . LEU A 1 270 ? -1.440 -29.071 -9.410 1.00 98.06 270 LEU A CA 1
ATOM 2106 C C . LEU A 1 270 ? -2.118 -29.143 -10.783 1.00 98.06 270 LEU A C 1
ATOM 2108 O O . LEU A 1 270 ? -2.201 -30.218 -11.363 1.00 98.06 270 LEU A O 1
ATOM 2112 N N . THR A 1 271 ? -2.581 -28.011 -11.316 1.00 97.94 271 THR A N 1
ATOM 2113 C CA . THR A 1 271 ? -3.298 -27.973 -12.599 1.00 97.94 271 THR A CA 1
ATOM 2114 C C . THR A 1 271 ? -2.382 -28.382 -13.747 1.00 97.94 271 THR A C 1
ATOM 2116 O O . THR A 1 271 ? -2.719 -29.295 -14.494 1.00 97.94 271 THR A O 1
ATOM 2119 N N . LEU A 1 272 ? -1.193 -27.782 -13.855 1.00 98.00 272 LEU A N 1
ATOM 2120 C CA . LEU A 1 272 ? -0.225 -28.145 -14.892 1.00 98.00 272 LEU A CA 1
ATOM 2121 C C . LEU A 1 272 ? 0.214 -29.611 -14.770 1.00 98.00 272 LEU A C 1
ATOM 2123 O O . LEU A 1 272 ? 0.296 -30.303 -15.780 1.00 98.00 272 LEU A O 1
ATOM 2127 N N . GLY A 1 273 ? 0.421 -30.109 -13.546 1.00 97.44 273 GLY A N 1
ATOM 2128 C CA . GLY A 1 273 ? 0.754 -31.513 -13.302 1.00 97.44 273 GLY A CA 1
ATOM 2129 C C . GLY A 1 273 ? -0.358 -32.481 -13.720 1.00 97.44 273 GLY A C 1
ATOM 2130 O O . GLY A 1 273 ? -0.074 -33.492 -14.356 1.00 97.44 273 GLY A O 1
ATOM 2131 N N . LEU A 1 274 ? -1.623 -32.165 -13.417 1.00 98.19 274 LEU A N 1
ATOM 2132 C CA . LEU A 1 274 ? -2.774 -32.992 -13.798 1.00 98.19 274 LEU A CA 1
ATOM 2133 C C . LEU A 1 274 ? -2.965 -33.065 -15.319 1.00 98.19 274 LEU A C 1
ATOM 2135 O O . LEU A 1 274 ? -3.226 -34.146 -15.837 1.00 98.19 274 LEU A O 1
ATOM 2139 N N . PHE A 1 275 ? -2.820 -31.945 -16.032 1.00 98.19 275 PHE A N 1
ATOM 2140 C CA . PHE A 1 275 ? -2.933 -31.924 -17.496 1.00 98.19 275 PHE A CA 1
ATOM 2141 C C . PHE A 1 275 ? -1.730 -32.587 -18.180 1.00 98.19 275 PHE A C 1
ATOM 2143 O O . PHE A 1 275 ? -1.906 -33.362 -19.118 1.00 98.19 275 PHE A O 1
ATOM 2150 N N . SER A 1 276 ? -0.521 -32.381 -17.653 1.00 97.31 276 SER A N 1
ATOM 2151 C CA . SER A 1 276 ? 0.679 -33.070 -18.137 1.00 97.31 276 SER A CA 1
ATOM 2152 C C . SER A 1 276 ? 0.585 -34.592 -17.960 1.00 97.31 276 SER A C 1
ATOM 2154 O O . SER A 1 276 ? 1.008 -35.327 -18.849 1.00 97.31 276 SER A O 1
ATOM 2156 N N . ALA A 1 277 ? -0.030 -35.080 -16.875 1.00 97.81 277 ALA A N 1
ATOM 2157 C CA . ALA A 1 277 ? -0.231 -36.513 -16.634 1.00 97.81 277 ALA A CA 1
ATOM 2158 C C . ALA A 1 277 ? -1.169 -37.195 -17.649 1.00 97.81 277 ALA A C 1
ATOM 2160 O O . ALA A 1 277 ? -1.114 -38.413 -17.796 1.00 97.81 277 ALA A O 1
ATOM 2161 N N . VAL A 1 278 ? -2.017 -36.427 -18.341 1.00 97.81 278 VAL A N 1
ATOM 2162 C CA . VAL A 1 278 ? -2.862 -36.906 -19.451 1.00 97.81 278 VAL A CA 1
ATOM 2163 C C . VAL A 1 278 ? -2.321 -36.481 -20.822 1.00 97.81 278 VAL A C 1
ATOM 2165 O O . VAL A 1 278 ? -3.063 -36.491 -21.798 1.00 97.81 278 VAL A O 1
ATOM 2168 N N . GLU A 1 279 ? -1.038 -36.105 -20.891 1.00 97.12 279 GLU A N 1
ATOM 2169 C CA . GLU A 1 279 ? -0.320 -35.708 -22.113 1.00 97.12 279 GLU A CA 1
ATOM 2170 C C . GLU A 1 279 ? -0.900 -34.469 -22.829 1.00 97.12 279 GLU A C 1
ATOM 2172 O O . GLU A 1 279 ? -0.735 -34.300 -24.036 1.00 97.12 279 GLU A O 1
ATOM 2177 N N . ILE A 1 280 ? -1.553 -33.562 -22.092 1.00 97.88 280 ILE A N 1
ATOM 2178 C CA . ILE A 1 280 ? -2.046 -32.284 -22.627 1.00 97.88 280 ILE A CA 1
ATOM 2179 C C . ILE A 1 280 ? -1.158 -31.143 -22.113 1.00 97.88 280 ILE A C 1
ATOM 2181 O O . ILE A 1 280 ? -1.165 -30.831 -20.921 1.00 97.88 280 ILE A O 1
ATOM 2185 N N . ASP A 1 281 ? -0.431 -30.475 -23.014 1.00 96.19 281 ASP A N 1
ATOM 2186 C CA . ASP A 1 281 ? 0.331 -29.268 -22.676 1.00 96.19 281 ASP A CA 1
ATOM 2187 C C . ASP A 1 281 ? -0.557 -28.019 -22.756 1.00 96.19 281 ASP A C 1
ATOM 2189 O O . ASP A 1 281 ? -0.977 -27.585 -23.829 1.00 96.19 281 ASP A O 1
ATOM 2193 N N . ILE A 1 282 ? -0.855 -27.449 -21.588 1.00 97.56 282 ILE A N 1
ATOM 2194 C CA . ILE A 1 282 ? -1.617 -26.202 -21.444 1.00 97.56 282 ILE A CA 1
ATOM 2195 C C . ILE A 1 282 ? -0.768 -25.059 -20.877 1.00 97.56 282 ILE A C 1
ATOM 2197 O O . ILE A 1 282 ? -1.322 -24.010 -20.546 1.00 97.56 282 ILE A O 1
ATOM 2201 N N . ALA A 1 283 ? 0.544 -25.251 -20.694 1.00 96.81 283 ALA A N 1
ATOM 2202 C CA . ALA A 1 283 ? 1.364 -24.362 -19.876 1.00 96.81 283 ALA A CA 1
ATOM 2203 C C . ALA A 1 283 ? 1.374 -22.923 -20.405 1.00 96.81 283 ALA A C 1
ATOM 2205 O O . ALA A 1 283 ? 1.125 -21.989 -19.642 1.00 96.81 283 ALA A O 1
ATOM 2206 N N . GLU A 1 284 ? 1.590 -22.739 -21.708 1.00 95.38 284 GLU A N 1
ATOM 2207 C CA . GLU A 1 284 ? 1.622 -21.414 -22.332 1.00 95.38 284 GLU A CA 1
ATOM 2208 C C . GLU A 1 284 ? 0.285 -20.678 -22.172 1.00 95.38 284 GLU A C 1
ATOM 2210 O O . GLU A 1 284 ? 0.240 -19.569 -21.633 1.00 95.38 284 GLU A O 1
ATOM 2215 N N . TRP A 1 285 ? -0.820 -21.326 -22.554 1.00 95.81 285 TRP A N 1
ATOM 2216 C CA . TRP A 1 285 ? -2.161 -20.758 -22.422 1.00 95.81 285 TRP A CA 1
ATOM 2217 C C . TRP A 1 285 ? -2.497 -20.424 -20.962 1.00 95.81 285 TRP A C 1
ATOM 2219 O O . TRP A 1 285 ? -3.014 -19.344 -20.665 1.00 95.81 285 TRP A O 1
ATOM 2229 N N . TYR A 1 286 ? -2.162 -21.321 -20.032 1.00 96.62 286 TYR A N 1
ATOM 2230 C CA . TYR A 1 286 ? -2.437 -21.149 -18.609 1.00 96.62 286 TYR A CA 1
ATOM 2231 C C . TYR A 1 286 ? -1.648 -19.973 -18.018 1.00 96.62 286 TYR A C 1
ATOM 2233 O O . TYR A 1 286 ? -2.211 -19.155 -17.287 1.00 96.62 286 TYR A O 1
ATOM 2241 N N . MET A 1 287 ? -0.364 -19.836 -18.364 1.00 94.81 287 MET A N 1
ATOM 2242 C CA . MET A 1 287 ? 0.456 -18.698 -17.940 1.00 94.81 287 MET A CA 1
ATOM 2243 C C . MET A 1 287 ? -0.078 -17.385 -18.527 1.00 94.81 287 MET A C 1
ATOM 2245 O O . MET A 1 287 ? -0.222 -16.401 -17.803 1.00 94.81 287 MET A O 1
ATOM 2249 N N . GLN A 1 288 ? -0.438 -17.372 -19.811 1.00 91.56 288 GLN A N 1
ATOM 2250 C CA . GLN A 1 288 ? -0.915 -16.167 -20.491 1.00 91.56 288 GLN A CA 1
ATOM 2251 C C . GLN A 1 288 ? -2.304 -15.708 -20.042 1.00 91.56 288 GLN A C 1
ATOM 2253 O O . GLN A 1 288 ? -2.583 -14.511 -20.096 1.00 91.56 288 GLN A O 1
ATOM 2258 N N . TRP A 1 289 ? -3.190 -16.616 -19.636 1.00 93.81 289 TRP A N 1
ATOM 2259 C CA . TRP A 1 289 ? -4.564 -16.268 -19.271 1.00 93.81 289 TRP A CA 1
ATOM 2260 C C . TRP A 1 289 ? -4.818 -16.382 -17.778 1.00 93.81 289 TRP A C 1
ATOM 2262 O O . TRP A 1 289 ? -5.210 -15.402 -17.152 1.00 93.81 289 TRP A O 1
ATOM 2272 N N . VAL A 1 290 ? -4.580 -17.548 -17.184 1.00 96.06 290 VAL A N 1
ATOM 2273 C CA . VAL A 1 290 ? -4.960 -17.803 -15.791 1.00 96.06 290 VAL A CA 1
ATOM 2274 C C . VAL A 1 290 ? -4.042 -17.055 -14.828 1.00 96.06 290 VAL A C 1
ATOM 2276 O O . VAL A 1 290 ? -4.534 -16.371 -13.930 1.00 96.06 290 VAL A O 1
ATOM 2279 N N . ILE A 1 291 ? -2.723 -17.120 -15.029 1.00 96.38 291 ILE A N 1
ATOM 2280 C CA . ILE A 1 291 ? -1.767 -16.451 -14.134 1.00 96.38 291 ILE A CA 1
ATOM 2281 C C . ILE A 1 291 ? -1.856 -14.933 -14.247 1.00 96.38 291 ILE A C 1
ATOM 2283 O O . ILE A 1 291 ? -1.974 -14.269 -13.220 1.00 96.38 291 ILE A O 1
ATOM 2287 N N . ILE A 1 292 ? -1.838 -14.375 -15.461 1.00 95.25 292 ILE A N 1
ATOM 2288 C CA . ILE A 1 292 ? -1.879 -12.916 -15.655 1.00 95.25 292 ILE A CA 1
ATOM 2289 C C . ILE A 1 292 ? -3.188 -12.325 -15.108 1.00 95.25 292 ILE A C 1
ATOM 2291 O O . ILE A 1 292 ? -3.152 -11.363 -14.338 1.00 95.25 292 ILE A O 1
ATOM 2295 N N . VAL A 1 293 ? -4.343 -12.922 -15.431 1.00 96.69 293 VAL A N 1
ATOM 2296 C CA . VAL A 1 293 ? -5.644 -12.453 -14.920 1.00 96.69 293 VAL A CA 1
ATOM 2297 C C . VAL A 1 293 ? -5.744 -12.653 -13.408 1.00 96.69 293 VAL A C 1
ATOM 2299 O O . VAL A 1 293 ? -6.187 -11.749 -12.700 1.00 96.69 293 VAL A O 1
ATOM 2302 N N . GLY A 1 294 ? -5.294 -13.800 -12.892 1.00 96.00 294 GLY A N 1
ATOM 2303 C CA . GLY A 1 294 ? -5.272 -14.084 -11.458 1.00 96.00 294 GLY A CA 1
ATOM 2304 C C . GLY A 1 294 ? -4.406 -13.093 -10.678 1.00 96.00 294 GLY A C 1
ATOM 2305 O O . GLY A 1 294 ? -4.843 -12.568 -9.653 1.00 96.00 294 GLY A O 1
ATOM 2306 N N . ALA A 1 295 ? -3.217 -12.772 -11.190 1.00 95.31 295 ALA A N 1
ATOM 2307 C CA . ALA A 1 295 ? -2.311 -11.790 -10.603 1.00 95.31 295 ALA A CA 1
ATOM 2308 C C . ALA A 1 295 ? -2.901 -10.371 -10.625 1.00 95.31 295 ALA A C 1
ATOM 2310 O O . ALA A 1 295 ? -2.795 -9.655 -9.631 1.00 95.31 295 ALA A O 1
ATOM 2311 N N . ALA A 1 296 ? -3.576 -9.976 -11.710 1.00 96.50 296 ALA A N 1
ATOM 2312 C CA . ALA A 1 296 ? -4.259 -8.684 -11.806 1.00 96.50 296 ALA A CA 1
ATOM 2313 C C . ALA A 1 296 ? -5.472 -8.579 -10.860 1.00 96.50 296 ALA A C 1
ATOM 2315 O O . ALA A 1 296 ? -5.724 -7.523 -10.276 1.00 96.50 296 ALA A O 1
ATOM 2316 N N . ALA A 1 297 ? -6.207 -9.677 -10.666 1.00 96.44 297 ALA A N 1
ATOM 2317 C CA . ALA A 1 297 ? -7.356 -9.758 -9.766 1.00 96.44 297 ALA A CA 1
ATOM 2318 C C . ALA A 1 297 ? -6.963 -9.795 -8.277 1.00 96.44 297 ALA A C 1
ATOM 2320 O O . ALA A 1 297 ? -7.697 -9.280 -7.424 1.00 96.44 297 ALA A O 1
ATOM 2321 N N . ALA A 1 298 ? -5.816 -10.400 -7.950 1.00 96.06 298 ALA A N 1
ATOM 2322 C CA . ALA A 1 298 ? -5.404 -10.690 -6.578 1.00 96.06 298 ALA A CA 1
ATOM 2323 C C . ALA A 1 298 ? -5.394 -9.467 -5.639 1.00 96.06 298 ALA A C 1
ATOM 2325 O O . ALA A 1 298 ? -5.883 -9.608 -4.519 1.00 96.06 298 ALA A O 1
ATOM 2326 N N . PRO A 1 299 ? -4.934 -8.261 -6.032 1.00 95.94 299 PRO A N 1
ATOM 2327 C CA . PRO A 1 299 ? -4.974 -7.093 -5.151 1.00 95.94 299 PRO A CA 1
ATOM 2328 C C . PRO A 1 299 ? -6.396 -6.637 -4.798 1.00 95.94 299 PRO A C 1
ATOM 2330 O O . PRO A 1 299 ? -6.648 -6.256 -3.656 1.00 95.94 299 PRO A O 1
ATOM 2333 N N . VAL A 1 300 ? -7.350 -6.718 -5.735 1.00 96.81 300 VAL A N 1
ATOM 2334 C CA . VAL A 1 300 ? -8.760 -6.355 -5.488 1.00 96.81 300 VAL A CA 1
ATOM 2335 C C . VAL A 1 300 ? -9.408 -7.365 -4.540 1.00 96.81 300 VAL A C 1
ATOM 2337 O O . VAL A 1 300 ? -10.045 -6.980 -3.556 1.00 96.81 300 VAL A O 1
ATOM 2340 N N . VAL A 1 301 ? -9.193 -8.661 -4.788 1.00 96.50 301 VAL A N 1
ATOM 2341 C CA . VAL A 1 301 ? -9.681 -9.740 -3.914 1.00 96.50 301 VAL A CA 1
ATOM 2342 C C . VAL A 1 301 ? -9.026 -9.654 -2.533 1.00 96.50 301 VAL A C 1
ATOM 2344 O O . VAL A 1 301 ? -9.716 -9.716 -1.519 1.00 96.50 301 VAL A O 1
ATOM 2347 N N . GLY A 1 302 ? -7.714 -9.429 -2.472 1.00 95.31 302 GLY A N 1
ATOM 2348 C CA . GLY A 1 302 ? -6.958 -9.246 -1.236 1.00 95.31 302 GLY A CA 1
ATOM 2349 C C . GLY A 1 302 ? -7.455 -8.050 -0.425 1.00 95.31 302 GLY A C 1
ATOM 2350 O O . GLY A 1 302 ? -7.682 -8.177 0.778 1.00 95.31 302 GLY A O 1
ATOM 2351 N N . ALA A 1 303 ? -7.724 -6.914 -1.073 1.00 94.56 303 ALA A N 1
ATOM 2352 C CA . ALA A 1 303 ? -8.352 -5.762 -0.429 1.00 94.56 303 ALA A CA 1
ATOM 2353 C C . ALA A 1 303 ? -9.748 -6.108 0.120 1.00 94.56 303 ALA A C 1
ATOM 2355 O O . ALA A 1 303 ? -10.133 -5.641 1.196 1.00 94.56 303 ALA A O 1
ATOM 2356 N N . HIS A 1 304 ? -10.511 -6.953 -0.575 1.00 93.56 304 HIS A N 1
ATOM 2357 C CA . HIS A 1 304 ? -11.796 -7.424 -0.073 1.00 93.56 304 HIS A CA 1
ATOM 2358 C C . HIS A 1 304 ? -11.682 -8.330 1.149 1.00 93.56 304 HIS A C 1
ATOM 2360 O O . HIS A 1 304 ? -12.405 -8.119 2.123 1.00 93.56 304 HIS A O 1
ATOM 2366 N N . LEU A 1 305 ? -10.733 -9.265 1.149 1.00 91.00 305 LEU A N 1
ATOM 2367 C CA . LEU A 1 305 ? -10.459 -10.120 2.302 1.00 91.00 305 LEU A CA 1
ATOM 2368 C C . LEU A 1 305 ? -10.049 -9.296 3.525 1.00 91.00 305 LEU A C 1
ATOM 2370 O O . LEU A 1 305 ? -10.615 -9.487 4.601 1.00 91.00 305 LEU A O 1
ATOM 2374 N N . VAL A 1 306 ? -9.144 -8.323 3.354 1.00 89.56 306 VAL A N 1
ATOM 2375 C CA . VAL A 1 306 ? -8.762 -7.386 4.424 1.00 89.56 306 VAL A CA 1
ATOM 2376 C C . VAL A 1 306 ? -9.981 -6.637 4.944 1.00 89.56 306 VAL A C 1
ATOM 2378 O O . VAL A 1 306 ? -10.163 -6.531 6.154 1.00 89.56 306 VAL A O 1
ATOM 2381 N N . TRP A 1 307 ? -10.838 -6.133 4.053 1.00 85.69 307 TRP A N 1
ATOM 2382 C CA . TRP A 1 307 ? -12.034 -5.400 4.453 1.00 85.69 307 TRP A CA 1
ATOM 2383 C C . TRP A 1 307 ? -13.010 -6.275 5.245 1.00 85.69 307 TRP A C 1
ATOM 2385 O O . TRP A 1 307 ? -13.370 -5.890 6.357 1.00 85.69 307 TRP A O 1
ATOM 2395 N N . LEU A 1 308 ? -13.384 -7.454 4.731 1.00 80.50 308 LEU A N 1
ATOM 2396 C CA . LEU A 1 308 ? -14.288 -8.398 5.407 1.00 80.50 308 LEU A CA 1
ATOM 2397 C C . LEU A 1 308 ? -13.797 -8.720 6.811 1.00 80.50 308 LEU A C 1
ATOM 2399 O O . LEU A 1 308 ? -14.546 -8.708 7.783 1.00 80.50 308 LEU A O 1
ATOM 2403 N N . ARG A 1 309 ? -12.499 -8.960 6.905 1.00 77.62 309 ARG A N 1
ATOM 2404 C CA . ARG A 1 309 ? -11.846 -9.324 8.140 1.00 77.62 309 ARG A CA 1
ATOM 2405 C C . ARG A 1 309 ? -11.669 -8.137 9.092 1.00 77.62 309 ARG A C 1
ATOM 2407 O O . ARG A 1 309 ? -11.728 -8.309 10.305 1.00 77.62 309 ARG A O 1
ATOM 2414 N N . SER A 1 310 ? -11.485 -6.921 8.580 1.00 67.69 310 SER A N 1
ATOM 2415 C CA . SER A 1 310 ? -11.416 -5.712 9.410 1.00 67.69 310 SER A CA 1
ATOM 2416 C C . SER A 1 310 ? -12.715 -5.458 10.185 1.00 67.69 310 SER A C 1
ATOM 2418 O O . SER A 1 310 ? -12.668 -4.832 11.242 1.00 67.69 310 SER A O 1
ATOM 2420 N N . GLN A 1 311 ? -13.842 -6.016 9.721 1.00 62.94 311 GLN A N 1
ATOM 2421 C CA . GLN A 1 311 ? -15.124 -5.975 10.430 1.00 62.94 311 GLN A CA 1
ATOM 2422 C C . GLN A 1 311 ? -15.161 -6.872 11.676 1.00 62.94 311 GLN A C 1
ATOM 2424 O O . GLN A 1 311 ? -15.979 -6.646 12.560 1.00 62.94 311 GLN A O 1
ATOM 2429 N N . SER A 1 312 ? -14.287 -7.881 11.783 1.00 48.66 312 SER A N 1
ATOM 2430 C CA . SER A 1 312 ? -14.305 -8.860 12.880 1.00 48.66 312 SER A CA 1
ATOM 2431 C C . SER A 1 312 ? -13.255 -8.601 13.969 1.00 48.66 312 SER A C 1
ATOM 2433 O O . SER A 1 312 ? -12.963 -9.498 14.753 1.00 48.66 312 SER A O 1
ATOM 2435 N N . ASN A 1 313 ? -12.656 -7.402 14.002 1.00 51.25 313 ASN A N 1
ATOM 2436 C CA . ASN A 1 313 ? -11.681 -6.890 14.987 1.00 51.25 313 ASN A CA 1
ATOM 2437 C C . ASN A 1 313 ? -10.418 -7.741 15.268 1.00 51.25 313 ASN A C 1
ATOM 2439 O O . ASN A 1 313 ? -9.524 -7.305 15.989 1.00 51.25 313 ASN A O 1
ATOM 2443 N N . ALA A 1 314 ? -10.262 -8.914 14.658 1.00 54.53 314 ALA A N 1
ATOM 2444 C CA . ALA A 1 314 ? -8.986 -9.612 14.599 1.00 54.53 314 ALA A CA 1
ATOM 2445 C C . ALA A 1 314 ? -8.065 -8.798 13.679 1.00 54.53 314 ALA A C 1
ATOM 2447 O O . ALA A 1 314 ? -8.471 -8.552 12.552 1.00 54.53 314 ALA A O 1
ATOM 2448 N N . ARG A 1 315 ? -6.851 -8.392 14.092 1.00 63.16 315 ARG A N 1
ATOM 2449 C CA . ARG A 1 315 ? -5.775 -7.883 13.200 1.00 63.16 315 ARG A CA 1
ATOM 2450 C C . ARG A 1 315 ? -4.538 -8.799 13.275 1.00 63.16 315 ARG A C 1
ATOM 2452 O O . ARG A 1 315 ? -4.168 -9.193 14.370 1.00 63.16 315 ARG A O 1
ATOM 2459 N N . ILE A 1 316 ? -3.949 -9.237 12.141 1.00 66.25 316 ILE A N 1
ATOM 2460 C CA . ILE A 1 316 ? -2.828 -10.218 12.107 1.00 66.25 316 ILE A CA 1
ATOM 2461 C C . ILE A 1 316 ? -1.530 -9.426 12.181 1.00 66.25 316 ILE A C 1
ATOM 2463 O O . ILE A 1 316 ? -0.553 -9.827 12.806 1.00 66.25 316 ILE A O 1
ATOM 2467 N N . SER A 1 317 ? -1.549 -8.254 11.557 1.00 67.44 317 SER A N 1
ATOM 2468 C CA . SER A 1 317 ? -0.401 -7.394 11.402 1.00 67.44 317 SER A CA 1
ATOM 2469 C C . SER A 1 317 ? 0.221 -6.892 12.720 1.00 67.44 317 SER A C 1
ATOM 2471 O O . SER A 1 317 ? 1.450 -6.841 12.759 1.00 67.44 317 SER A O 1
ATOM 2473 N N . PRO A 1 318 ? -0.508 -6.658 13.840 1.00 68.12 318 PRO A N 1
ATOM 2474 C CA . PRO A 1 318 ? 0.110 -6.389 15.144 1.00 68.12 318 PRO A CA 1
ATOM 2475 C C . PRO A 1 318 ? 0.936 -7.573 15.652 1.00 68.12 318 PRO A C 1
ATOM 2477 O O . PRO A 1 318 ? 2.026 -7.392 16.192 1.00 68.12 318 PRO A O 1
ATOM 2480 N N . THR A 1 319 ? 0.424 -8.792 15.476 1.00 72.75 319 THR A N 1
ATOM 2481 C CA . THR A 1 319 ? 1.090 -10.025 15.909 1.00 72.75 319 THR A CA 1
ATOM 2482 C C . THR A 1 319 ? 2.337 -10.280 15.073 1.00 72.75 319 THR A C 1
ATOM 2484 O O . THR A 1 319 ? 3.403 -10.525 15.629 1.00 72.75 319 THR A O 1
ATOM 2487 N N . LEU A 1 320 ? 2.234 -10.137 13.748 1.00 72.12 320 LEU A N 1
ATOM 2488 C CA . LEU A 1 320 ? 3.380 -10.261 12.849 1.00 72.12 320 LEU A CA 1
ATOM 2489 C C . LEU A 1 320 ? 4.448 -9.213 13.160 1.00 72.12 320 LEU A C 1
ATOM 2491 O O . LEU A 1 320 ? 5.610 -9.572 13.306 1.00 72.12 320 LEU A O 1
ATOM 2495 N N . ALA A 1 321 ? 4.077 -7.945 13.347 1.00 73.81 321 ALA A N 1
ATOM 2496 C CA . ALA A 1 321 ? 5.038 -6.898 13.686 1.00 73.81 321 ALA A CA 1
ATOM 2497 C C . ALA A 1 321 ? 5.795 -7.203 14.991 1.00 73.81 321 ALA A C 1
ATOM 2499 O O . ALA A 1 321 ? 6.997 -6.972 15.057 1.00 73.81 321 ALA A O 1
ATOM 2500 N N . ARG A 1 322 ? 5.138 -7.781 16.007 1.00 77.69 322 ARG A N 1
ATOM 2501 C CA . ARG A 1 322 ? 5.802 -8.183 17.264 1.00 77.69 322 ARG A CA 1
ATOM 2502 C C . ARG A 1 322 ? 6.812 -9.316 17.089 1.00 77.69 322 ARG A C 1
ATOM 2504 O O . ARG A 1 322 ? 7.773 -9.361 17.847 1.00 77.69 322 ARG A O 1
ATOM 2511 N N . ILE A 1 323 ? 6.597 -10.207 16.123 1.00 82.81 323 ILE A N 1
ATOM 2512 C CA . ILE A 1 323 ? 7.508 -11.320 15.825 1.00 82.81 323 ILE A CA 1
ATOM 2513 C C . ILE A 1 323 ? 8.656 -10.835 14.939 1.00 82.81 323 ILE A C 1
ATOM 2515 O O . ILE A 1 323 ? 9.823 -11.053 15.246 1.00 82.81 323 ILE A O 1
ATOM 2519 N N . PHE A 1 324 ? 8.327 -10.146 13.850 1.00 83.50 324 PHE A N 1
ATOM 2520 C CA . PHE A 1 324 ? 9.297 -9.765 12.834 1.00 83.50 324 PHE A CA 1
ATOM 2521 C C . PHE A 1 324 ? 10.153 -8.569 13.252 1.00 83.50 324 PHE A C 1
ATOM 2523 O O . PHE A 1 324 ? 11.352 -8.588 13.002 1.00 83.50 324 PHE A O 1
ATOM 2530 N N . ALA A 1 325 ? 9.605 -7.547 13.918 1.00 86.25 325 ALA A N 1
ATOM 2531 C CA . ALA A 1 325 ? 10.374 -6.337 14.227 1.00 86.25 325 ALA A CA 1
ATOM 2532 C C . ALA A 1 325 ? 11.649 -6.598 15.062 1.00 86.25 325 ALA A C 1
ATOM 2534 O O . ALA A 1 325 ? 12.701 -6.083 14.679 1.00 86.25 325 ALA A O 1
ATOM 2535 N N . PRO A 1 326 ? 11.625 -7.418 16.136 1.00 89.44 326 PRO A N 1
ATOM 2536 C CA . PRO A 1 326 ? 12.844 -7.780 16.860 1.00 89.44 326 PRO A CA 1
ATOM 2537 C C . PRO A 1 326 ? 13.830 -8.585 16.006 1.00 89.44 326 PRO A C 1
ATOM 2539 O O . PRO A 1 326 ? 15.032 -8.348 16.087 1.00 89.44 326 PRO A O 1
ATOM 2542 N N . LEU A 1 327 ? 13.335 -9.505 15.169 1.00 90.25 327 LEU A N 1
ATOM 2543 C CA . LEU A 1 327 ? 14.177 -10.302 14.272 1.00 90.25 327 LEU A CA 1
ATOM 2544 C C . LEU A 1 327 ? 14.907 -9.408 13.270 1.00 90.25 327 LEU A C 1
ATOM 2546 O O . LEU A 1 327 ? 16.121 -9.504 13.147 1.00 90.25 327 LEU A O 1
ATOM 2550 N N . PHE A 1 328 ? 14.194 -8.478 12.630 1.00 89.38 328 PHE A N 1
ATOM 2551 C CA . PHE A 1 328 ? 14.797 -7.503 11.725 1.00 89.38 328 PHE A CA 1
ATOM 2552 C C . PHE A 1 328 ? 15.832 -6.627 12.431 1.00 89.38 328 PHE A C 1
ATOM 2554 O O . PHE A 1 328 ? 16.905 -6.405 11.880 1.00 89.38 328 PHE A O 1
ATOM 2561 N N . LEU A 1 329 ? 15.559 -6.178 13.661 1.00 91.19 329 LEU A N 1
ATOM 2562 C CA . LEU A 1 329 ? 16.531 -5.413 14.443 1.00 91.19 329 LEU A CA 1
ATOM 2563 C C . LEU A 1 329 ? 17.823 -6.209 14.665 1.00 91.19 329 LEU A C 1
ATOM 2565 O O . LEU A 1 329 ? 18.910 -5.698 14.407 1.00 91.19 329 LEU A O 1
ATOM 2569 N N . ILE A 1 330 ? 17.702 -7.467 15.096 1.00 92.75 330 ILE A N 1
ATOM 2570 C CA . ILE A 1 330 ? 18.847 -8.363 15.299 1.00 92.75 330 ILE A CA 1
ATOM 2571 C C . ILE A 1 330 ? 19.601 -8.566 13.981 1.00 92.75 330 ILE A C 1
ATOM 2573 O O . ILE A 1 330 ? 20.814 -8.374 13.940 1.00 92.75 330 ILE A O 1
ATOM 2577 N N . THR A 1 331 ? 18.897 -8.891 12.893 1.00 90.25 331 THR A N 1
ATOM 2578 C CA . THR A 1 331 ? 19.498 -9.081 11.567 1.00 90.25 331 THR A CA 1
ATOM 2579 C C . THR A 1 331 ? 20.251 -7.839 11.106 1.00 90.25 331 THR A C 1
ATOM 2581 O O . THR A 1 331 ? 21.373 -7.961 10.626 1.00 90.25 331 THR A O 1
ATOM 2584 N N . PHE A 1 332 ? 19.688 -6.642 11.275 1.00 88.19 332 PHE A N 1
ATOM 2585 C CA . PHE A 1 332 ? 20.322 -5.398 10.841 1.00 88.19 332 PHE A CA 1
ATOM 2586 C C . PHE A 1 332 ? 21.541 -5.024 11.687 1.00 88.19 332 PHE A C 1
ATOM 2588 O O . PHE A 1 332 ? 22.534 -4.552 11.135 1.00 88.19 332 PHE A O 1
ATOM 2595 N N . ILE A 1 333 ? 21.511 -5.285 12.997 1.00 89.94 333 ILE A N 1
ATOM 2596 C CA . ILE A 1 333 ? 22.679 -5.108 13.871 1.00 89.94 333 ILE A CA 1
ATOM 2597 C C . ILE A 1 333 ? 23.795 -6.086 13.485 1.00 89.94 333 ILE A C 1
ATOM 2599 O O . ILE A 1 333 ? 24.939 -5.665 13.316 1.00 89.94 333 ILE A O 1
ATOM 2603 N N . ILE A 1 334 ? 23.472 -7.373 13.308 1.00 90.12 334 ILE A N 1
ATOM 2604 C CA . ILE A 1 334 ? 24.443 -8.391 12.876 1.00 90.12 334 ILE A CA 1
ATOM 2605 C C . ILE A 1 334 ? 25.027 -8.010 11.520 1.00 90.12 334 ILE A C 1
ATOM 2607 O O . ILE A 1 334 ? 26.241 -8.046 11.343 1.00 90.12 334 ILE A O 1
ATOM 2611 N N . TYR A 1 335 ? 24.178 -7.605 10.579 1.00 84.19 335 TYR A N 1
ATOM 2612 C CA . TYR A 1 335 ? 24.613 -7.187 9.257 1.00 84.19 335 TYR A CA 1
ATOM 2613 C C . TYR A 1 335 ? 25.588 -6.010 9.345 1.00 84.19 335 TYR A C 1
ATOM 2615 O O . TYR A 1 335 ? 26.694 -6.122 8.828 1.00 84.19 335 TYR A O 1
ATOM 2623 N N . LEU A 1 336 ? 25.265 -4.942 10.086 1.00 83.94 336 LEU A N 1
ATOM 2624 C CA . LEU A 1 336 ? 26.200 -3.832 10.319 1.00 83.94 336 LEU A CA 1
ATOM 2625 C C . LEU A 1 336 ? 27.542 -4.306 10.898 1.00 83.94 336 LEU A C 1
ATOM 2627 O O . LEU A 1 336 ? 28.590 -3.875 10.423 1.00 83.94 336 LEU A O 1
ATOM 2631 N N . ALA A 1 337 ? 27.538 -5.217 11.875 1.00 86.88 337 ALA A N 1
ATOM 2632 C CA . ALA A 1 337 ? 28.770 -5.751 12.458 1.00 86.88 337 ALA A CA 1
ATOM 2633 C C . ALA A 1 337 ? 29.607 -6.560 11.446 1.00 86.88 337 ALA A C 1
ATOM 2635 O O . ALA A 1 337 ? 30.829 -6.415 11.381 1.00 86.88 337 ALA A O 1
ATOM 2636 N N . VAL A 1 338 ? 28.961 -7.382 10.615 1.00 85.62 338 VAL A N 1
ATOM 2637 C CA . VAL A 1 338 ? 29.628 -8.170 9.565 1.00 85.62 338 VAL A CA 1
ATOM 2638 C C . VAL A 1 338 ? 30.271 -7.258 8.519 1.00 85.62 338 VAL A C 1
ATOM 2640 O O . VAL A 1 338 ? 31.390 -7.510 8.078 1.00 85.62 338 VAL A O 1
ATOM 2643 N N . ILE A 1 339 ? 29.618 -6.156 8.158 1.00 79.69 339 ILE A N 1
ATOM 2644 C CA . ILE A 1 339 ? 30.168 -5.195 7.193 1.00 79.69 339 ILE A CA 1
ATOM 2645 C C . ILE A 1 339 ? 31.454 -4.559 7.712 1.00 79.69 339 ILE A C 1
ATOM 2647 O O . ILE A 1 339 ? 32.425 -4.447 6.967 1.00 79.69 339 ILE A O 1
ATOM 2651 N N . LEU A 1 340 ? 31.480 -4.185 8.992 1.00 79.62 340 LEU A N 1
ATOM 2652 C CA . LEU A 1 340 ? 32.658 -3.580 9.617 1.00 79.62 340 LEU A CA 1
ATOM 2653 C C . LEU A 1 340 ? 33.860 -4.537 9.680 1.00 79.62 340 LEU A C 1
ATOM 2655 O O . LEU A 1 340 ? 34.990 -4.076 9.813 1.00 79.62 340 LEU A O 1
ATOM 2659 N N . THR A 1 341 ? 33.636 -5.851 9.571 1.00 82.31 341 THR A N 1
ATOM 2660 C CA . THR A 1 341 ? 34.687 -6.878 9.696 1.00 82.31 341 THR A CA 1
ATOM 2661 C C . THR A 1 341 ? 35.149 -7.461 8.360 1.00 82.31 341 THR A C 1
ATOM 2663 O O . THR A 1 341 ? 36.310 -7.837 8.238 1.00 82.31 341 THR A O 1
ATOM 2666 N N . GLN A 1 342 ? 34.289 -7.513 7.338 1.00 78.00 342 GLN A N 1
ATOM 2667 C CA . GLN A 1 342 ? 34.605 -8.140 6.044 1.00 78.00 342 GLN A CA 1
ATOM 2668 C C . GLN A 1 342 ? 35.491 -7.294 5.113 1.00 78.00 342 GLN A C 1
ATOM 2670 O O . GLN A 1 342 ? 35.875 -7.768 4.047 1.00 78.00 342 GLN A O 1
ATOM 2675 N N . GLY A 1 343 ? 35.788 -6.034 5.453 1.00 66.06 343 GLY A N 1
ATOM 2676 C CA . GLY A 1 343 ? 36.645 -5.155 4.641 1.00 66.06 343 GLY A CA 1
ATOM 2677 C C . GLY A 1 343 ? 36.083 -4.783 3.257 1.00 66.06 343 GLY A C 1
ATOM 2678 O O . GLY A 1 343 ? 36.731 -4.046 2.513 1.00 66.06 343 GLY A O 1
ATOM 2679 N N . LYS A 1 344 ? 34.879 -5.253 2.895 1.00 72.38 344 LYS A N 1
ATOM 2680 C CA . LYS A 1 344 ? 34.169 -4.834 1.681 1.00 72.38 344 LYS A CA 1
ATOM 2681 C C . LYS A 1 344 ? 33.642 -3.415 1.858 1.00 72.38 344 LYS A C 1
ATOM 2683 O O . LYS A 1 344 ? 32.958 -3.112 2.832 1.00 72.38 344 LYS A O 1
ATOM 2688 N N . SER A 1 345 ? 33.951 -2.552 0.896 1.00 75.62 345 SER A N 1
ATOM 2689 C CA . SER A 1 345 ? 33.588 -1.139 0.945 1.00 75.62 345 SER A CA 1
ATOM 2690 C C . SER A 1 345 ? 32.181 -0.902 0.369 1.00 75.62 345 SER A C 1
ATOM 2692 O O . SER A 1 345 ? 31.968 -1.144 -0.823 1.00 75.62 345 SER A O 1
ATOM 2694 N N . PRO A 1 346 ? 31.233 -0.346 1.154 1.00 71.00 346 PRO A N 1
ATOM 2695 C CA . PRO A 1 346 ? 29.907 0.054 0.660 1.00 71.00 346 PRO A CA 1
ATOM 2696 C C . PRO A 1 346 ? 29.969 1.102 -0.463 1.00 71.00 346 PRO A C 1
ATOM 2698 O O . PRO A 1 346 ? 29.014 1.296 -1.211 1.00 71.00 346 PRO A O 1
ATOM 2701 N N . PHE A 1 347 ? 31.102 1.799 -0.577 1.00 76.88 347 PHE A N 1
ATOM 2702 C CA . PHE A 1 347 ? 31.317 2.888 -1.521 1.00 76.88 347 PHE A CA 1
ATOM 2703 C C . PHE A 1 347 ? 31.554 2.371 -2.946 1.00 76.88 347 PHE A C 1
ATOM 2705 O O . PHE A 1 347 ? 31.096 2.979 -3.920 1.00 76.88 347 PHE A O 1
ATOM 2712 N N . THR A 1 348 ? 32.215 1.220 -3.089 1.00 72.81 348 THR A N 1
ATOM 2713 C CA . THR A 1 348 ? 32.653 0.688 -4.389 1.00 72.81 348 THR A CA 1
ATOM 2714 C C . THR A 1 348 ? 31.744 -0.416 -4.928 1.00 72.81 348 THR A C 1
ATOM 2716 O O . THR A 1 348 ? 31.582 -0.513 -6.141 1.00 72.81 348 THR A O 1
ATOM 2719 N N . ASP A 1 349 ? 31.064 -1.176 -4.066 1.00 77.38 349 ASP A N 1
ATOM 2720 C CA . ASP A 1 349 ? 30.223 -2.310 -4.474 1.00 77.38 349 ASP A CA 1
ATOM 2721 C C . ASP A 1 349 ? 28.760 -1.895 -4.746 1.00 77.38 349 ASP A C 1
ATOM 2723 O O . ASP A 1 349 ? 28.088 -1.276 -3.918 1.00 77.38 349 ASP A O 1
ATOM 2727 N N . ARG A 1 350 ? 28.258 -2.128 -5.968 1.00 75.00 350 ARG A N 1
ATOM 2728 C CA . ARG A 1 350 ? 26.891 -1.743 -6.375 1.00 75.00 350 ARG A CA 1
ATOM 2729 C C . ARG A 1 350 ? 25.825 -2.641 -5.755 1.00 75.00 350 ARG A C 1
ATOM 2731 O O . ARG A 1 350 ? 24.753 -2.124 -5.446 1.00 75.00 350 ARG A O 1
ATOM 2738 N N . GLU A 1 351 ? 26.099 -3.928 -5.573 1.00 78.50 351 GLU A N 1
ATOM 2739 C CA . GLU A 1 351 ? 25.130 -4.868 -5.001 1.00 78.50 351 GLU A CA 1
ATOM 2740 C C . GLU A 1 351 ? 24.815 -4.485 -3.556 1.00 78.50 351 GLU A C 1
ATOM 2742 O O . GLU A 1 351 ? 23.658 -4.477 -3.136 1.00 78.50 351 GLU A O 1
ATOM 2747 N N . PHE A 1 352 ? 25.836 -4.021 -2.840 1.00 74.94 352 PHE A N 1
ATOM 2748 C CA . PHE A 1 352 ? 25.710 -3.510 -1.483 1.00 74.94 352 PHE A CA 1
ATOM 2749 C C . PHE A 1 352 ? 24.710 -2.358 -1.367 1.00 74.94 352 PHE A C 1
ATOM 2751 O O . PHE A 1 352 ? 23.807 -2.394 -0.538 1.00 74.94 352 PHE A O 1
ATOM 2758 N N . LEU A 1 353 ? 24.813 -1.351 -2.237 1.00 74.50 353 LEU A N 1
ATOM 2759 C CA . LEU A 1 353 ? 23.902 -0.201 -2.227 1.00 74.50 353 LEU A CA 1
ATOM 2760 C C . LEU A 1 353 ? 22.446 -0.593 -2.508 1.00 74.50 353 LEU A C 1
ATOM 2762 O O . LEU A 1 353 ? 21.533 0.004 -1.941 1.00 74.50 353 LEU A O 1
ATOM 2766 N N . ILE A 1 354 ? 22.215 -1.598 -3.355 1.00 77.69 354 ILE A N 1
ATOM 2767 C CA . ILE A 1 354 ? 20.864 -2.109 -3.626 1.00 77.69 354 ILE A CA 1
ATOM 2768 C C . ILE A 1 354 ? 20.287 -2.761 -2.366 1.00 77.69 354 ILE A C 1
ATOM 2770 O O . ILE A 1 354 ? 19.158 -2.452 -1.982 1.00 77.69 354 ILE A O 1
ATOM 2774 N N . VAL A 1 355 ? 21.076 -3.603 -1.691 1.00 79.06 355 VAL A N 1
ATOM 2775 C CA . VAL A 1 355 ? 20.666 -4.262 -0.442 1.00 79.06 355 VAL A CA 1
ATOM 2776 C C . VAL A 1 355 ? 20.360 -3.233 0.648 1.00 79.06 355 VAL A C 1
ATOM 2778 O O . VAL A 1 355 ? 19.317 -3.327 1.292 1.00 79.06 355 VAL A O 1
ATOM 2781 N N . PHE A 1 356 ? 21.195 -2.203 0.805 1.00 79.19 356 PHE A N 1
ATOM 2782 C CA . PHE A 1 356 ? 20.960 -1.116 1.762 1.00 79.19 356 PHE A CA 1
ATOM 2783 C C . PHE A 1 356 ? 19.639 -0.388 1.494 1.00 79.19 356 PHE A C 1
ATOM 2785 O O . PHE A 1 356 ? 18.817 -0.260 2.398 1.00 79.19 356 PHE A O 1
ATOM 2792 N N . ASN A 1 357 ? 19.389 0.029 0.250 1.00 79.56 357 ASN A N 1
ATOM 2793 C CA . ASN A 1 357 ? 18.141 0.705 -0.114 1.00 79.56 357 ASN A CA 1
ATOM 2794 C C . ASN A 1 357 ? 16.908 -0.172 0.168 1.00 79.56 357 ASN A C 1
ATOM 2796 O O . ASN A 1 357 ? 15.904 0.313 0.693 1.00 79.56 357 ASN A O 1
ATOM 2800 N N . ALA A 1 358 ? 16.984 -1.474 -0.130 1.00 82.31 358 ALA A N 1
ATOM 2801 C CA . ALA A 1 358 ? 15.912 -2.418 0.177 1.00 82.31 358 ALA A CA 1
ATOM 2802 C C . ALA A 1 358 ? 15.686 -2.557 1.695 1.00 82.31 358 ALA A C 1
ATOM 2804 O O . ALA A 1 358 ? 14.544 -2.539 2.163 1.00 82.31 358 ALA A O 1
ATOM 2805 N N . MET A 1 359 ? 16.768 -2.631 2.478 1.00 79.94 359 MET A N 1
ATOM 2806 C CA . MET A 1 359 ? 16.703 -2.668 3.940 1.00 79.94 359 MET A CA 1
ATOM 2807 C C . MET A 1 359 ? 16.063 -1.406 4.517 1.00 79.94 359 MET A C 1
ATOM 2809 O O . MET A 1 359 ? 15.255 -1.520 5.432 1.00 79.94 359 MET A O 1
ATOM 2813 N N . LEU A 1 360 ? 16.358 -0.219 3.982 1.00 80.62 360 LEU A N 1
ATOM 2814 C CA . LEU A 1 360 ? 15.783 1.042 4.463 1.00 80.62 360 LEU A CA 1
ATOM 2815 C C . LEU A 1 360 ? 14.262 1.090 4.315 1.00 80.62 360 LEU A C 1
ATOM 2817 O O . LEU A 1 360 ? 13.555 1.483 5.247 1.00 80.62 360 LEU A O 1
ATOM 2821 N N . ILE A 1 361 ? 13.747 0.623 3.178 1.00 82.19 361 ILE A N 1
ATOM 2822 C CA . ILE A 1 361 ? 12.303 0.502 2.955 1.00 82.19 361 ILE A CA 1
ATOM 2823 C C . ILE A 1 361 ? 11.694 -0.481 3.966 1.00 82.19 361 ILE A C 1
ATOM 2825 O O . ILE A 1 361 ? 10.658 -0.181 4.566 1.00 82.19 361 ILE A O 1
ATOM 2829 N N . ALA A 1 362 ? 12.351 -1.622 4.210 1.00 80.38 362 ALA A N 1
ATOM 2830 C CA . ALA A 1 362 ? 11.899 -2.608 5.190 1.00 80.38 362 ALA A CA 1
ATOM 2831 C C . ALA A 1 362 ? 11.896 -2.043 6.624 1.00 80.38 362 ALA A C 1
ATOM 2833 O O . ALA A 1 362 ? 10.885 -2.153 7.320 1.00 80.38 362 ALA A O 1
ATOM 2834 N N . VAL A 1 363 ? 12.980 -1.378 7.049 1.00 80.19 363 VAL A N 1
ATOM 2835 C CA . VAL A 1 363 ? 13.086 -0.701 8.353 1.00 80.19 363 VAL A CA 1
ATOM 2836 C C . VAL A 1 363 ? 11.938 0.281 8.529 1.00 80.19 363 VAL A C 1
ATOM 2838 O O . VAL A 1 363 ? 11.262 0.244 9.557 1.00 80.19 363 VAL A O 1
ATOM 2841 N N . LEU A 1 364 ? 11.697 1.148 7.543 1.00 79.38 364 LEU A N 1
ATOM 2842 C CA . LEU A 1 364 ? 10.643 2.153 7.620 1.00 79.38 364 LEU A CA 1
ATOM 2843 C C . LEU A 1 364 ? 9.262 1.497 7.741 1.00 79.38 364 LEU A C 1
ATOM 2845 O O . LEU A 1 364 ? 8.493 1.849 8.639 1.00 79.38 364 LEU A O 1
ATOM 2849 N N . ALA A 1 365 ? 8.963 0.510 6.890 1.00 80.12 365 ALA A N 1
ATOM 2850 C CA . ALA A 1 365 ? 7.683 -0.194 6.891 1.00 80.12 365 ALA A CA 1
ATOM 2851 C C . ALA A 1 365 ? 7.403 -0.879 8.238 1.00 80.12 365 ALA A C 1
ATOM 2853 O O . ALA A 1 365 ? 6.328 -0.710 8.819 1.00 80.12 365 ALA A O 1
ATOM 2854 N N . ILE A 1 366 ? 8.392 -1.603 8.768 1.00 79.31 366 ILE A N 1
ATOM 2855 C CA . ILE A 1 366 ? 8.288 -2.336 10.035 1.00 79.31 366 ILE A CA 1
ATOM 2856 C C . ILE A 1 366 ? 8.237 -1.378 11.222 1.00 79.31 366 ILE A C 1
ATOM 2858 O O . ILE A 1 366 ? 7.471 -1.611 12.157 1.00 79.31 366 ILE A O 1
ATOM 2862 N N . SER A 1 367 ? 9.002 -0.284 11.191 1.00 74.75 367 SER A N 1
ATOM 2863 C CA . SER A 1 367 ? 8.992 0.720 12.259 1.00 74.75 367 SER A CA 1
ATOM 2864 C C . SER A 1 367 ? 7.616 1.366 12.371 1.00 74.75 367 SER A C 1
ATOM 2866 O O . SER A 1 367 ? 7.037 1.395 13.454 1.00 74.75 367 SER A O 1
ATOM 2868 N N . VAL A 1 368 ? 7.027 1.792 11.249 1.00 73.19 368 VAL A N 1
ATOM 2869 C CA . VAL A 1 368 ? 5.647 2.304 11.207 1.00 73.19 368 VAL A CA 1
ATOM 2870 C C . VAL A 1 368 ? 4.661 1.283 11.781 1.00 73.19 368 VAL A C 1
ATOM 2872 O O . VAL A 1 368 ? 3.776 1.638 12.565 1.00 73.19 368 VAL A O 1
ATOM 2875 N N . TYR A 1 369 ? 4.822 0.008 11.433 1.00 73.75 369 TYR A N 1
ATOM 2876 C CA . TYR A 1 369 ? 3.939 -1.054 11.903 1.00 73.75 369 TYR A CA 1
ATOM 2877 C C . TYR A 1 369 ? 4.050 -1.317 13.407 1.00 73.75 369 TYR A C 1
ATOM 2879 O O . TYR A 1 369 ? 3.041 -1.320 14.112 1.00 73.75 369 TYR A O 1
ATOM 2887 N N . SER A 1 370 ? 5.275 -1.474 13.909 1.00 73.81 370 SER A N 1
ATOM 2888 C CA . SER A 1 370 ? 5.565 -1.687 15.330 1.00 73.81 370 SER A CA 1
ATOM 2889 C C . SER A 1 370 ? 5.025 -0.536 16.185 1.00 73.81 370 SER A C 1
ATOM 2891 O O . SER A 1 370 ? 4.398 -0.747 17.225 1.00 73.81 370 SER A O 1
ATOM 2893 N N . LEU A 1 371 ? 5.190 0.698 15.703 1.00 67.06 371 LEU A N 1
ATOM 2894 C CA . LEU A 1 371 ? 4.824 1.902 16.439 1.00 67.06 371 LEU A CA 1
ATOM 2895 C C . LEU A 1 371 ? 3.321 2.183 16.462 1.00 67.06 371 LEU A C 1
ATOM 2897 O O . LEU A 1 371 ? 2.794 2.734 17.429 1.00 67.06 371 LEU A O 1
ATOM 2901 N N . THR A 1 372 ? 2.605 1.825 15.400 1.00 63.12 372 THR A N 1
ATOM 2902 C CA . THR A 1 372 ? 1.172 2.128 15.297 1.00 63.12 372 THR A CA 1
ATOM 2903 C C . THR A 1 372 ? 0.270 1.090 15.976 1.00 63.12 372 THR A C 1
ATOM 2905 O O . THR A 1 372 ? -0.922 1.368 16.150 1.00 63.12 372 THR A O 1
ATOM 2908 N N . GLU A 1 373 ? 0.819 -0.057 16.390 1.00 63.00 373 GLU A N 1
ATOM 2909 C CA . GLU A 1 373 ? 0.105 -1.201 16.990 1.00 63.00 373 GLU A CA 1
ATOM 2910 C C . GLU A 1 373 ? 0.566 -1.552 18.428 1.00 63.00 373 GLU A C 1
ATOM 2912 O O . GLU A 1 373 ? 0.072 -2.500 19.047 1.00 63.00 373 GLU A O 1
ATOM 2917 N N . GLY A 1 374 ? 1.496 -0.779 19.004 1.00 54.91 374 GLY A N 1
ATOM 2918 C CA . GLY A 1 374 ? 1.900 -0.915 20.406 1.00 54.91 374 GLY A CA 1
ATOM 2919 C C . GLY A 1 374 ? 0.749 -0.604 21.377 1.00 54.91 374 GLY A C 1
ATOM 2920 O O . GLY A 1 374 ? 0.078 0.428 21.252 1.00 54.91 374 GLY A O 1
ATOM 2921 N N . LYS A 1 375 ? 0.527 -1.491 22.360 1.00 50.38 375 LYS A N 1
ATOM 2922 C CA . LYS A 1 375 ? -0.399 -1.255 23.481 1.00 50.38 375 LYS A CA 1
ATOM 2923 C C . LYS A 1 375 ? 0.094 -0.050 24.288 1.00 50.38 375 LYS A C 1
ATOM 2925 O O . LYS A 1 375 ? 1.246 -0.028 24.722 1.00 50.38 375 LYS A O 1
ATOM 2930 N N . ALA A 1 376 ? -0.777 0.935 24.500 1.00 48.88 376 ALA A N 1
ATOM 2931 C CA . ALA A 1 376 ? -0.487 2.179 25.223 1.00 48.88 376 ALA A CA 1
ATOM 2932 C C . ALA A 1 376 ? -0.413 1.989 26.757 1.00 48.88 376 ALA A C 1
ATOM 2934 O O . ALA A 1 376 ? -0.784 2.880 27.507 1.00 48.88 376 ALA A O 1
ATOM 2935 N N . GLU A 1 377 ? 0.024 0.818 27.228 1.00 46.88 377 GLU A N 1
ATOM 2936 C CA . GLU A 1 377 ? -0.011 0.445 28.650 1.00 46.88 377 GLU A CA 1
ATOM 2937 C C . GLU A 1 377 ? 1.197 1.001 29.433 1.00 46.88 377 GLU A C 1
ATOM 2939 O O . GLU A 1 377 ? 1.081 1.277 30.623 1.00 46.88 377 GLU A O 1
ATOM 2944 N N . ARG A 1 378 ? 2.360 1.219 28.791 1.00 51.94 378 ARG A N 1
ATOM 2945 C CA . ARG A 1 378 ? 3.550 1.830 29.423 1.00 51.94 378 ARG A CA 1
ATOM 2946 C C . ARG A 1 378 ? 4.371 2.657 28.437 1.00 51.94 378 ARG A C 1
ATOM 2948 O O . ARG A 1 378 ? 4.581 2.246 27.300 1.00 51.94 378 ARG A O 1
ATOM 2955 N N . ARG A 1 379 ? 4.919 3.777 28.928 1.00 55.69 379 ARG A N 1
ATOM 2956 C CA . ARG A 1 379 ? 5.848 4.673 28.205 1.00 55.69 379 ARG A CA 1
ATOM 2957 C C . ARG A 1 379 ? 7.097 3.947 27.678 1.00 55.69 379 ARG A C 1
ATOM 2959 O O . ARG A 1 379 ? 7.642 4.334 26.653 1.00 55.69 379 ARG A O 1
ATOM 2966 N N . TRP A 1 380 ? 7.509 2.873 28.358 1.00 59.16 380 TRP A N 1
ATOM 2967 C CA . TRP A 1 380 ? 8.566 1.950 27.942 1.00 59.16 380 TRP A CA 1
ATOM 2968 C C . TRP A 1 380 ? 7.995 0.538 27.866 1.00 59.16 380 TRP A C 1
ATOM 2970 O O . TRP A 1 380 ? 7.829 -0.133 28.884 1.00 59.16 380 TRP A O 1
ATOM 2980 N N . ASN A 1 381 ? 7.668 0.101 26.656 1.00 71.00 381 ASN A N 1
ATOM 2981 C CA . ASN A 1 381 ? 7.377 -1.295 26.364 1.00 71.00 381 ASN A CA 1
ATOM 2982 C C . ASN A 1 381 ? 8.419 -1.824 25.362 1.00 71.00 381 ASN A C 1
ATOM 2984 O O . ASN A 1 381 ? 9.113 -1.050 24.693 1.00 71.00 381 ASN A O 1
ATOM 2988 N N . SER A 1 382 ? 8.541 -3.148 25.260 1.00 76.06 382 SER A N 1
ATOM 2989 C CA . SER A 1 382 ? 9.517 -3.783 24.367 1.00 76.06 382 SER A CA 1
ATOM 2990 C C . SER A 1 382 ? 9.332 -3.354 22.907 1.00 76.06 382 SER A C 1
ATOM 2992 O O . SER A 1 382 ? 10.313 -3.196 22.192 1.00 76.06 382 SER A O 1
ATOM 2994 N N . SER A 1 383 ? 8.098 -3.090 22.468 1.00 74.69 383 SER A N 1
ATOM 2995 C CA . SER A 1 383 ? 7.803 -2.631 21.104 1.00 74.69 383 SER A CA 1
ATOM 2996 C C . SER A 1 383 ? 8.379 -1.241 20.807 1.00 74.69 383 SER A C 1
ATOM 2998 O O . SER A 1 383 ? 8.959 -1.044 19.741 1.00 74.69 383 SER A O 1
ATOM 3000 N N . THR A 1 384 ? 8.297 -0.301 21.754 1.00 77.94 384 THR A N 1
ATOM 3001 C CA . THR A 1 384 ? 8.895 1.036 21.637 1.00 77.94 384 THR A CA 1
ATOM 3002 C C . THR A 1 384 ? 10.418 0.951 21.603 1.00 77.94 384 THR A C 1
ATOM 3004 O O . THR A 1 384 ? 11.042 1.633 20.796 1.00 77.94 384 THR A O 1
ATOM 3007 N N . MET A 1 385 ? 11.031 0.084 22.417 1.00 83.44 385 MET A N 1
ATOM 3008 C CA . MET A 1 385 ? 12.487 -0.126 22.394 1.00 83.44 385 MET A CA 1
ATOM 3009 C C . MET A 1 385 ? 12.962 -0.741 21.076 1.00 83.44 385 MET A C 1
ATOM 3011 O O . MET A 1 385 ? 13.955 -0.293 20.508 1.00 83.44 385 MET A O 1
ATOM 3015 N N . VAL A 1 386 ? 12.233 -1.732 20.561 1.00 86.50 386 VAL A N 1
ATOM 3016 C CA . VAL A 1 386 ? 12.527 -2.347 19.262 1.00 86.50 386 VAL A CA 1
ATOM 3017 C C . VAL A 1 386 ? 12.392 -1.321 18.143 1.00 86.50 386 VAL A C 1
ATOM 3019 O O . VAL A 1 386 ? 13.257 -1.248 17.279 1.00 86.50 386 VAL A O 1
ATOM 3022 N N . ALA A 1 387 ? 11.352 -0.487 18.166 1.00 84.69 387 ALA A N 1
ATOM 3023 C CA . ALA A 1 387 ? 11.179 0.558 17.167 1.00 84.69 387 ALA A CA 1
ATOM 3024 C C . ALA A 1 387 ? 12.242 1.668 17.265 1.00 84.69 387 ALA A C 1
ATOM 3026 O O . ALA A 1 387 ? 12.712 2.133 16.231 1.00 84.69 387 ALA A O 1
ATOM 3027 N N . LEU A 1 388 ? 12.667 2.057 18.476 1.00 87.81 388 LEU A N 1
ATOM 3028 C CA . LEU A 1 388 ? 13.829 2.936 18.679 1.00 87.81 388 LEU A CA 1
ATOM 3029 C C . LEU A 1 388 ? 15.078 2.347 18.034 1.00 87.81 388 LEU A C 1
ATOM 3031 O O . LEU A 1 388 ? 15.750 3.037 17.273 1.00 87.81 388 LEU A O 1
ATOM 3035 N N . GLY A 1 389 ? 15.363 1.078 18.337 1.00 90.12 389 GLY A N 1
ATOM 3036 C CA . GLY A 1 389 ? 16.493 0.352 17.773 1.00 90.12 389 GLY A CA 1
ATOM 3037 C C . GLY A 1 389 ? 16.424 0.322 16.252 1.00 90.12 389 GLY A C 1
ATOM 3038 O O . GLY A 1 389 ? 17.376 0.722 15.598 1.00 90.12 389 GLY A O 1
ATOM 3039 N N . LEU A 1 390 ? 15.276 -0.058 15.683 1.00 90.75 390 LEU A N 1
ATOM 3040 C CA . LEU A 1 390 ? 15.081 -0.121 14.234 1.00 90.75 390 LEU A CA 1
ATOM 3041 C C . LEU A 1 390 ? 15.294 1.234 13.562 1.00 90.75 390 LEU A C 1
ATOM 3043 O O . LEU A 1 390 ? 16.018 1.301 12.576 1.00 90.75 390 LEU A O 1
ATOM 3047 N N . LEU A 1 391 ? 14.709 2.310 14.094 1.00 90.56 391 LEU A N 1
ATOM 3048 C CA . LEU A 1 391 ? 14.880 3.653 13.537 1.00 90.56 391 LEU A CA 1
ATOM 3049 C C . LEU A 1 391 ? 16.329 4.142 13.664 1.00 90.56 391 LEU A C 1
ATOM 3051 O O . LEU A 1 391 ? 16.857 4.719 12.718 1.00 90.56 391 LEU A O 1
ATOM 3055 N N . ALA A 1 392 ? 16.992 3.896 14.798 1.00 92.06 392 ALA A N 1
ATOM 3056 C CA . ALA A 1 392 ? 18.388 4.281 15.003 1.00 92.06 392 ALA A CA 1
ATOM 3057 C C . ALA A 1 392 ? 19.336 3.503 14.077 1.00 92.06 392 ALA A C 1
ATOM 3059 O O . ALA A 1 392 ? 20.166 4.099 13.395 1.00 92.06 392 ALA A O 1
ATOM 3060 N N . THR A 1 393 ? 19.178 2.181 14.002 1.00 90.50 393 THR A N 1
ATOM 3061 C CA . THR A 1 393 ? 19.923 1.315 13.083 1.00 90.50 393 THR A CA 1
ATOM 3062 C C . THR A 1 393 ? 19.651 1.694 11.629 1.00 90.50 393 THR A C 1
ATOM 3064 O O . THR A 1 393 ? 20.589 1.800 10.844 1.00 90.50 393 THR A O 1
ATOM 3067 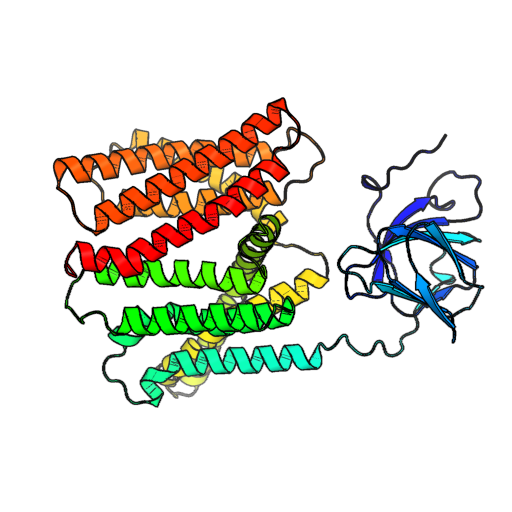N N . GLY A 1 394 ? 18.393 1.978 11.282 1.00 90.44 394 GLY A N 1
ATOM 3068 C CA . GLY A 1 394 ? 17.992 2.483 9.972 1.00 90.44 394 GLY A CA 1
ATOM 3069 C C . GLY A 1 394 ? 18.715 3.767 9.592 1.00 90.44 394 GLY A C 1
ATOM 3070 O O . GLY A 1 394 ? 19.269 3.837 8.505 1.00 90.44 394 GLY A O 1
ATOM 3071 N N . LEU A 1 395 ? 18.795 4.747 10.497 1.00 92.44 395 LEU A N 1
ATOM 3072 C CA . LEU A 1 395 ? 19.531 5.991 10.246 1.00 92.44 395 LEU A CA 1
ATOM 3073 C C . LEU A 1 395 ? 21.025 5.774 10.029 1.00 92.44 395 LEU A C 1
ATOM 3075 O O . LEU A 1 395 ? 21.619 6.477 9.218 1.00 92.44 395 LEU A O 1
ATOM 3079 N N . ILE A 1 396 ? 21.640 4.825 10.736 1.00 91.19 396 ILE A N 1
ATOM 3080 C CA . ILE A 1 396 ? 23.054 4.488 10.526 1.00 91.19 396 ILE A CA 1
ATOM 3081 C C . ILE A 1 396 ? 23.239 3.878 9.133 1.00 91.19 396 ILE A C 1
ATOM 3083 O O . ILE A 1 396 ? 24.121 4.305 8.390 1.00 91.19 396 ILE A O 1
ATOM 3087 N N . ILE A 1 397 ? 22.389 2.915 8.765 1.00 88.19 397 ILE A N 1
ATOM 3088 C CA . ILE A 1 397 ? 22.388 2.283 7.438 1.00 88.19 397 ILE A CA 1
ATOM 3089 C C . ILE A 1 397 ? 22.197 3.343 6.345 1.00 88.19 397 ILE A C 1
ATOM 3091 O O . ILE A 1 397 ? 22.943 3.360 5.370 1.00 88.19 397 ILE A O 1
ATOM 3095 N N . ASP A 1 398 ? 21.250 4.260 6.531 1.00 90.69 398 ASP A N 1
ATOM 3096 C CA . ASP A 1 398 ? 20.932 5.325 5.579 1.00 90.69 398 ASP A CA 1
ATOM 3097 C C . ASP A 1 398 ? 22.064 6.352 5.476 1.00 90.69 398 ASP A C 1
ATOM 3099 O O . ASP A 1 398 ? 22.458 6.741 4.385 1.00 90.69 398 ASP A O 1
ATOM 3103 N N . ALA A 1 399 ? 22.697 6.723 6.593 1.00 91.94 399 ALA A N 1
ATOM 3104 C CA . ALA A 1 399 ? 23.873 7.591 6.578 1.00 91.94 399 ALA A CA 1
ATOM 3105 C C . ALA A 1 399 ? 25.035 6.964 5.787 1.00 91.94 399 ALA A C 1
ATOM 3107 O O . ALA A 1 399 ? 25.699 7.652 5.006 1.00 91.94 399 ALA A O 1
ATOM 3108 N N . VAL A 1 400 ? 25.260 5.654 5.941 1.00 88.50 400 VAL A N 1
ATOM 3109 C CA . VAL A 1 400 ? 26.249 4.914 5.144 1.00 88.50 400 VAL A CA 1
ATOM 3110 C C . VAL A 1 400 ? 25.850 4.911 3.667 1.00 88.50 400 VAL A C 1
ATOM 3112 O O . VAL A 1 400 ? 26.679 5.262 2.827 1.00 88.50 400 VAL A O 1
ATOM 3115 N N . ALA A 1 401 ? 24.593 4.602 3.338 1.00 88.06 401 ALA A N 1
ATOM 3116 C CA . ALA A 1 401 ? 24.088 4.619 1.964 1.00 88.06 401 ALA A CA 1
ATOM 3117 C C . ALA A 1 401 ? 24.219 6.007 1.309 1.00 88.06 401 ALA A C 1
ATOM 3119 O O . ALA A 1 401 ? 24.735 6.115 0.194 1.00 88.06 401 ALA A O 1
ATOM 3120 N N . LEU A 1 402 ? 23.845 7.074 2.024 1.00 91.62 402 LEU A N 1
ATOM 3121 C CA . LEU A 1 402 ? 24.001 8.470 1.615 1.00 91.62 402 LEU A CA 1
ATOM 3122 C C . LEU A 1 402 ? 25.464 8.834 1.368 1.00 91.62 402 LEU A C 1
ATOM 3124 O O . LEU A 1 402 ? 25.782 9.446 0.350 1.00 91.62 402 LEU A O 1
ATOM 3128 N N . SER A 1 403 ? 26.369 8.431 2.260 1.00 90.69 403 SER A N 1
ATOM 3129 C CA . SER A 1 403 ? 27.802 8.675 2.076 1.00 90.69 403 SER A CA 1
ATOM 3130 C C . SER A 1 403 ? 28.357 7.938 0.851 1.00 90.69 403 SER A C 1
ATOM 3132 O O . SER A 1 403 ? 29.125 8.511 0.077 1.00 90.69 403 SER A O 1
ATOM 3134 N N . ALA A 1 404 ? 27.907 6.703 0.615 1.00 88.56 404 ALA A N 1
ATOM 3135 C CA . ALA A 1 404 ? 28.314 5.891 -0.521 1.00 88.56 404 ALA A CA 1
ATOM 3136 C C . ALA A 1 404 ? 27.820 6.478 -1.847 1.00 88.56 404 ALA A C 1
ATOM 3138 O O . ALA A 1 404 ? 28.596 6.599 -2.796 1.00 88.56 404 ALA A O 1
ATOM 3139 N N . ILE A 1 405 ? 26.556 6.904 -1.924 1.00 90.56 405 ILE A N 1
ATOM 3140 C CA . ILE A 1 405 ? 26.036 7.533 -3.141 1.00 90.56 405 ILE A CA 1
ATOM 3141 C C . ILE A 1 405 ? 26.651 8.921 -3.372 1.00 90.56 405 ILE A C 1
ATOM 3143 O O . ILE A 1 405 ? 26.934 9.263 -4.519 1.00 90.56 405 ILE A O 1
ATOM 3147 N N . LEU A 1 406 ? 26.944 9.686 -2.313 1.00 92.38 406 LEU A N 1
ATOM 3148 C CA . LEU A 1 406 ? 27.621 10.980 -2.420 1.00 92.38 406 LEU A CA 1
ATOM 3149 C C . LEU A 1 406 ? 29.049 10.821 -2.957 1.00 92.38 406 LEU A C 1
ATOM 3151 O O . LEU A 1 406 ? 29.436 11.534 -3.880 1.00 92.38 406 LEU A O 1
ATOM 3155 N N . PHE A 1 407 ? 29.797 9.837 -2.449 1.00 90.56 407 PHE A N 1
ATOM 3156 C CA . PHE A 1 407 ? 31.116 9.480 -2.972 1.00 90.56 407 PHE A CA 1
ATOM 3157 C C . PHE A 1 407 ? 31.060 9.091 -4.454 1.00 90.56 407 PHE A C 1
ATOM 3159 O O . PHE A 1 407 ? 31.932 9.460 -5.239 1.00 90.56 407 PHE A O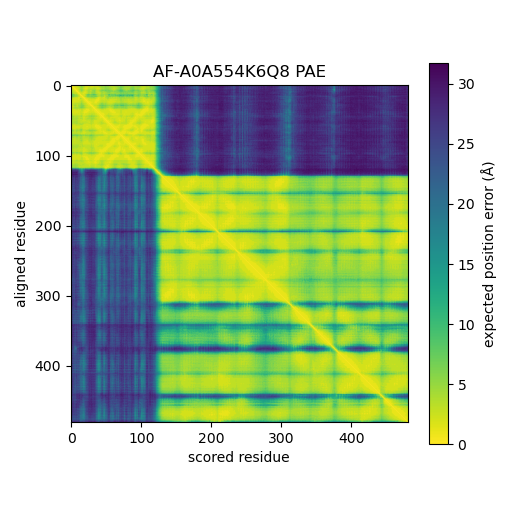 1
ATOM 3166 N N . ARG A 1 408 ? 30.020 8.362 -4.871 1.00 88.69 408 ARG A N 1
ATOM 3167 C CA . ARG A 1 408 ? 29.837 7.987 -6.279 1.00 88.69 408 ARG A CA 1
ATOM 3168 C C . ARG A 1 408 ? 29.493 9.174 -7.165 1.00 88.69 408 ARG A C 1
ATOM 3170 O O . ARG A 1 408 ? 29.954 9.214 -8.301 1.00 88.69 408 ARG A O 1
ATOM 3177 N N . LEU A 1 409 ? 28.691 10.113 -6.671 1.00 91.38 409 LEU A N 1
ATOM 3178 C CA . LEU A 1 409 ? 28.385 11.351 -7.385 1.00 91.38 409 LEU A CA 1
ATOM 3179 C C . LEU A 1 409 ? 29.645 12.202 -7.576 1.00 91.38 409 LEU A C 1
ATOM 3181 O O . LEU A 1 409 ? 29.856 12.711 -8.674 1.00 91.38 409 LEU A O 1
ATOM 3185 N N . SER A 1 410 ? 30.504 12.306 -6.555 1.00 92.38 410 SER A N 1
ATOM 3186 C CA . SER A 1 410 ? 31.752 13.072 -6.652 1.00 92.38 410 SER A CA 1
ATOM 3187 C C . SER A 1 410 ? 32.826 12.381 -7.495 1.00 92.38 410 SER A C 1
ATOM 3189 O O . SER A 1 410 ? 33.524 13.052 -8.247 1.00 92.38 410 SER A O 1
ATOM 3191 N N . SER A 1 411 ? 32.947 11.053 -7.406 1.00 91.12 411 SER A N 1
ATOM 3192 C CA . SER A 1 411 ? 34.035 10.301 -8.053 1.00 91.12 411 SER A CA 1
ATOM 3193 C C . SER A 1 411 ? 33.707 9.847 -9.474 1.00 91.12 411 SER A C 1
ATOM 3195 O O . SER A 1 411 ? 34.578 9.835 -10.336 1.00 91.12 411 SER A O 1
ATOM 3197 N N . TYR A 1 412 ? 32.457 9.450 -9.729 1.00 88.88 412 TYR A N 1
ATOM 3198 C CA . TYR A 1 412 ? 32.032 8.875 -11.011 1.00 88.88 412 TYR A CA 1
ATOM 3199 C C . TYR A 1 412 ? 31.095 9.800 -11.802 1.00 88.88 412 TYR A C 1
ATOM 3201 O O . TYR A 1 412 ? 30.601 9.401 -12.859 1.00 88.88 412 TYR A O 1
ATOM 3209 N N . GLY A 1 413 ? 30.799 10.994 -11.282 1.00 90.31 413 GLY A N 1
ATOM 3210 C CA . GLY A 1 413 ? 29.958 12.005 -11.921 1.00 90.31 413 GLY A CA 1
ATOM 3211 C C . GLY A 1 413 ? 28.450 11.849 -11.693 1.00 90.31 413 GLY A C 1
ATOM 3212 O O . GLY A 1 413 ? 27.949 10.885 -11.096 1.00 90.31 413 GLY A O 1
ATOM 3213 N N . PHE A 1 414 ? 27.710 12.829 -12.209 1.00 91.81 414 PHE A N 1
ATOM 3214 C CA . PHE A 1 414 ? 26.256 12.913 -12.117 1.00 91.81 414 PHE A CA 1
ATOM 3215 C C . PHE A 1 414 ? 25.594 12.040 -13.187 1.00 91.81 414 PHE A C 1
ATOM 3217 O O . PHE A 1 414 ? 25.831 12.218 -14.376 1.00 91.81 414 PHE A O 1
ATOM 3224 N N . THR A 1 415 ? 24.745 11.107 -12.759 1.00 91.75 415 THR A N 1
ATOM 3225 C CA . THR A 1 415 ? 23.892 10.299 -13.648 1.00 91.75 415 THR A CA 1
ATOM 3226 C C . THR A 1 415 ? 22.454 10.340 -13.133 1.00 91.75 415 THR A C 1
ATOM 3228 O O . THR A 1 415 ? 22.272 10.480 -11.913 1.00 91.75 415 THR A O 1
ATOM 3231 N N . PRO A 1 416 ? 21.437 10.190 -14.005 1.00 92.31 416 PRO A N 1
ATOM 3232 C CA . PRO A 1 416 ? 20.036 10.216 -13.587 1.00 92.31 416 PRO A CA 1
ATOM 3233 C C . PRO A 1 416 ? 19.746 9.222 -12.457 1.00 92.31 416 PRO A C 1
ATOM 3235 O O . PRO A 1 416 ? 19.205 9.593 -11.415 1.00 92.31 416 PRO A O 1
ATOM 3238 N N . ASN A 1 417 ? 20.226 7.985 -12.611 1.00 90.31 417 ASN A N 1
ATOM 3239 C CA . ASN A 1 417 ? 20.102 6.922 -11.615 1.00 90.31 417 ASN A CA 1
ATOM 3240 C C . ASN A 1 417 ? 20.691 7.308 -10.251 1.00 90.31 417 ASN A C 1
ATOM 3242 O O . ASN A 1 417 ? 20.044 7.123 -9.220 1.00 90.31 417 ASN A O 1
ATOM 3246 N N . ARG A 1 418 ? 21.902 7.881 -10.212 1.00 90.88 418 ARG A N 1
ATOM 3247 C CA . ARG A 1 418 ? 22.537 8.256 -8.936 1.00 90.88 418 ARG A CA 1
ATOM 3248 C C . ARG A 1 418 ? 21.819 9.415 -8.251 1.00 90.88 418 ARG A C 1
ATOM 3250 O O . ARG A 1 418 ? 21.699 9.399 -7.031 1.00 90.88 418 ARG A O 1
ATOM 3257 N N . ILE A 1 419 ? 21.326 10.389 -9.015 1.00 93.75 419 ILE A N 1
ATOM 3258 C CA . ILE A 1 419 ? 20.570 11.527 -8.472 1.00 93.75 419 ILE A CA 1
ATOM 3259 C C . ILE A 1 419 ? 19.222 11.059 -7.916 1.00 93.75 419 ILE A C 1
ATOM 3261 O O . ILE A 1 419 ? 18.848 11.461 -6.814 1.00 93.75 419 ILE A O 1
ATOM 3265 N N . ALA A 1 420 ? 18.521 10.174 -8.631 1.00 92.56 420 ALA A N 1
ATOM 3266 C CA . ALA A 1 420 ? 17.257 9.610 -8.169 1.00 92.56 420 ALA A CA 1
ATOM 3267 C C . ALA A 1 420 ? 17.435 8.816 -6.861 1.00 92.56 420 ALA A C 1
ATOM 3269 O O . ALA A 1 420 ? 16.700 9.031 -5.895 1.00 92.56 420 ALA A O 1
ATOM 3270 N N . VAL A 1 421 ? 18.461 7.959 -6.787 1.00 91.12 421 VAL A N 1
ATOM 3271 C CA . VAL A 1 421 ? 18.788 7.203 -5.565 1.00 91.12 421 VAL A CA 1
ATOM 3272 C C . VAL A 1 421 ? 19.202 8.135 -4.425 1.00 91.12 421 VAL A C 1
ATOM 3274 O O . VAL A 1 421 ? 18.749 7.943 -3.299 1.00 91.12 421 VAL A O 1
ATOM 3277 N N . PHE A 1 422 ? 20.015 9.161 -4.691 1.00 92.88 422 PHE A N 1
ATOM 3278 C CA . PHE A 1 422 ? 20.401 10.148 -3.681 1.00 92.88 422 PHE A CA 1
ATOM 3279 C C . PHE A 1 422 ? 19.182 10.867 -3.097 1.00 92.88 422 PHE A C 1
ATOM 3281 O O . PHE A 1 422 ? 19.018 10.897 -1.880 1.00 92.88 422 PHE A O 1
ATOM 3288 N N . GLY A 1 423 ? 18.289 11.386 -3.945 1.00 94.12 423 GLY A N 1
ATOM 3289 C CA . GLY A 1 423 ? 17.083 12.071 -3.482 1.00 94.12 423 GLY A CA 1
ATOM 3290 C C . GLY A 1 423 ? 16.146 11.157 -2.688 1.00 94.12 423 GLY A C 1
ATOM 3291 O O . GLY A 1 423 ? 15.653 11.559 -1.635 1.00 94.12 423 GLY A O 1
ATOM 3292 N N . ALA A 1 424 ? 15.964 9.905 -3.124 1.00 91.75 424 ALA A N 1
ATOM 3293 C CA . ALA A 1 424 ? 15.178 8.921 -2.381 1.00 91.75 424 ALA A CA 1
ATOM 3294 C C . ALA A 1 424 ? 15.760 8.643 -0.982 1.00 91.75 424 ALA A C 1
ATOM 3296 O O . ALA A 1 424 ? 15.011 8.656 -0.005 1.00 91.75 424 ALA A O 1
ATOM 3297 N N . ASN A 1 425 ? 17.082 8.468 -0.871 1.00 91.38 425 ASN A N 1
ATOM 3298 C CA . ASN A 1 425 ? 17.751 8.288 0.422 1.00 91.38 425 ASN A CA 1
ATOM 3299 C C . ASN A 1 425 ? 17.605 9.532 1.309 1.00 91.38 425 ASN A C 1
ATOM 3301 O O . ASN A 1 425 ? 17.234 9.409 2.466 1.00 91.38 425 ASN A O 1
ATOM 3305 N N . VAL A 1 426 ? 17.772 10.749 0.773 1.00 95.06 426 VAL A N 1
ATOM 3306 C CA . VAL A 1 426 ? 17.577 11.986 1.558 1.00 95.06 426 VAL A CA 1
ATOM 3307 C C . VAL A 1 426 ? 16.159 12.068 2.132 1.00 95.06 426 VAL A C 1
ATOM 3309 O O . VAL A 1 426 ? 15.977 12.431 3.295 1.00 95.06 426 VAL A O 1
ATOM 3312 N N . LEU A 1 427 ? 15.142 11.704 1.348 1.00 94.12 427 LEU A N 1
ATOM 3313 C CA . LEU A 1 427 ? 13.754 11.693 1.815 1.00 94.12 427 LEU A CA 1
ATOM 3314 C C . LEU A 1 427 ? 13.514 10.644 2.904 1.00 94.12 427 LEU A C 1
ATOM 3316 O O . LEU A 1 427 ? 12.830 10.922 3.891 1.00 94.12 427 LEU A O 1
ATOM 3320 N N . ILE A 1 428 ? 14.062 9.437 2.748 1.00 91.12 428 ILE A N 1
ATOM 3321 C CA . ILE A 1 428 ? 13.970 8.391 3.774 1.00 91.12 428 ILE A CA 1
ATOM 3322 C C . ILE A 1 428 ? 14.700 8.831 5.046 1.00 91.12 428 ILE A C 1
ATOM 3324 O O . ILE A 1 428 ? 14.123 8.724 6.130 1.00 91.12 428 ILE A O 1
ATOM 3328 N N . PHE A 1 429 ? 15.883 9.426 4.921 1.00 93.00 429 PHE A N 1
ATOM 3329 C CA . PHE A 1 429 ? 16.693 9.896 6.037 1.00 93.00 429 PHE A CA 1
ATOM 3330 C C . PHE A 1 429 ? 15.959 10.953 6.859 1.00 93.00 429 PHE A C 1
ATOM 3332 O O . PHE A 1 429 ? 15.780 10.808 8.071 1.00 93.00 429 PHE A O 1
ATOM 3339 N N . LEU A 1 430 ? 15.442 11.991 6.197 1.00 94.38 430 LEU A N 1
ATOM 3340 C CA . LEU A 1 430 ? 14.686 13.062 6.848 1.00 94.38 430 LEU A CA 1
ATOM 3341 C C . LEU A 1 430 ? 13.390 12.547 7.484 1.00 94.38 430 LEU A C 1
ATOM 3343 O O . LEU A 1 430 ? 13.045 12.959 8.595 1.00 94.38 430 LEU A O 1
ATOM 3347 N N . ASN A 1 431 ? 12.679 11.632 6.818 1.00 91.56 431 ASN A N 1
ATOM 3348 C CA . ASN A 1 431 ? 11.493 11.012 7.400 1.00 91.56 431 ASN A CA 1
ATOM 3349 C C . ASN A 1 431 ? 11.846 10.206 8.657 1.00 91.56 431 ASN A C 1
ATOM 3351 O O . ASN A 1 431 ? 11.186 10.345 9.686 1.00 91.56 431 ASN A O 1
ATOM 3355 N N . THR A 1 432 ? 12.914 9.411 8.597 1.00 90.56 432 THR A N 1
ATOM 3356 C CA . THR A 1 432 ? 13.369 8.554 9.698 1.00 90.56 432 THR A CA 1
ATOM 3357 C C . THR A 1 432 ? 13.850 9.387 10.889 1.00 90.56 432 THR A C 1
ATOM 3359 O O . THR A 1 432 ? 13.494 9.073 12.024 1.00 90.56 432 THR A O 1
ATOM 3362 N N . ILE A 1 433 ? 14.546 10.510 10.658 1.00 92.50 433 ILE A N 1
ATOM 3363 C CA . ILE A 1 433 ? 14.875 11.495 11.706 1.00 92.50 433 ILE A CA 1
ATOM 3364 C C . ILE A 1 433 ? 13.599 12.044 12.343 1.00 92.50 433 ILE A C 1
ATOM 3366 O O . ILE A 1 433 ? 13.494 12.129 13.568 1.00 92.50 433 ILE A O 1
ATOM 3370 N N . GLY A 1 434 ? 12.610 12.416 11.533 1.00 90.12 434 GLY A N 1
ATOM 3371 C CA . GLY A 1 434 ? 11.334 12.918 12.027 1.00 90.12 434 GLY A CA 1
ATOM 3372 C C . GLY A 1 434 ? 10.585 11.901 12.889 1.00 90.12 434 GLY A C 1
ATOM 3373 O O . GLY A 1 434 ? 10.121 12.239 13.977 1.00 90.12 434 GLY A O 1
ATOM 3374 N N . LEU A 1 435 ? 10.549 10.634 12.473 1.00 87.94 435 LEU A N 1
ATOM 3375 C CA . LEU A 1 435 ? 9.961 9.543 13.253 1.00 87.94 435 LEU A CA 1
ATOM 3376 C C . LEU A 1 435 ? 10.728 9.290 14.556 1.00 87.94 435 LEU A C 1
ATOM 3378 O O . LEU A 1 435 ? 10.108 9.206 15.618 1.00 87.94 435 LEU A O 1
ATOM 3382 N N . LEU A 1 436 ? 12.062 9.229 14.501 1.00 88.19 436 LEU A N 1
ATOM 3383 C CA . LEU A 1 436 ? 12.897 9.037 15.685 1.00 88.19 436 LEU A CA 1
ATOM 3384 C C . LEU A 1 436 ? 12.736 10.201 16.668 1.00 88.19 436 LEU A C 1
ATOM 3386 O O . LEU A 1 436 ? 12.560 9.984 17.864 1.00 88.19 436 LEU A O 1
ATOM 3390 N N . SER A 1 437 ? 12.744 11.441 16.179 1.00 87.19 437 SER A N 1
ATOM 3391 C CA . SER A 1 437 ? 12.569 12.631 17.015 1.00 87.19 437 SER A CA 1
ATOM 3392 C C . SER A 1 437 ? 11.177 12.694 17.647 1.00 87.19 437 SER A C 1
ATOM 3394 O O . SER A 1 437 ? 11.068 13.001 18.836 1.00 87.19 437 SER A O 1
ATOM 3396 N N . ALA A 1 438 ? 10.121 12.338 16.905 1.00 82.69 438 ALA A N 1
ATOM 3397 C CA . ALA A 1 438 ? 8.770 12.224 17.445 1.00 82.69 438 ALA A CA 1
ATOM 3398 C C . ALA A 1 438 ? 8.723 11.206 18.592 1.00 82.69 438 ALA A C 1
ATOM 3400 O O . ALA A 1 438 ? 8.116 11.484 19.629 1.00 82.69 438 ALA A O 1
ATOM 3401 N N . LEU A 1 439 ? 9.422 10.078 18.436 1.00 79.62 439 LEU A N 1
ATOM 3402 C CA . LEU A 1 439 ? 9.498 9.033 19.446 1.00 79.62 439 LEU A CA 1
ATOM 3403 C C . LEU A 1 439 ? 10.333 9.428 20.674 1.00 79.62 439 LEU A C 1
ATOM 3405 O O . LEU A 1 439 ? 9.918 9.215 21.807 1.00 79.62 439 LEU A O 1
ATOM 3409 N N . LEU A 1 440 ? 11.488 10.066 20.482 1.00 80.44 440 LEU A N 1
ATOM 3410 C CA . LEU A 1 440 ? 12.322 10.553 21.586 1.00 80.44 440 LEU A CA 1
ATOM 3411 C C . LEU A 1 440 ? 11.628 11.674 22.372 1.00 80.44 440 LEU A C 1
ATOM 3413 O O . LEU A 1 440 ? 11.804 11.795 23.582 1.00 80.44 440 LEU A O 1
ATOM 3417 N N . GLN A 1 441 ? 10.789 12.483 21.724 1.00 74.19 441 GLN A N 1
ATOM 3418 C CA . GLN A 1 441 ? 9.966 13.479 22.413 1.00 74.19 441 GLN A CA 1
ATOM 3419 C C . GLN A 1 441 ? 8.829 12.852 23.238 1.00 74.19 441 GLN A C 1
ATOM 3421 O O . GLN A 1 441 ? 8.347 13.490 24.182 1.00 74.19 441 GLN A O 1
ATOM 3426 N N . ASP A 1 442 ? 8.430 11.603 22.960 1.00 64.25 442 ASP A N 1
ATOM 3427 C CA . ASP A 1 442 ? 7.532 10.838 23.838 1.00 64.25 442 ASP A CA 1
ATOM 3428 C C . ASP A 1 442 ? 8.091 10.717 25.249 1.00 64.25 442 ASP A C 1
ATOM 3430 O O . ASP A 1 442 ? 7.372 10.896 26.236 1.00 64.25 442 ASP A O 1
ATOM 3434 N N . ILE A 1 443 ? 9.410 10.511 25.334 1.00 59.34 443 ILE A N 1
ATOM 3435 C CA . ILE A 1 443 ? 10.174 10.373 26.579 1.00 59.34 443 ILE A CA 1
ATOM 3436 C C . ILE A 1 443 ? 10.024 11.625 27.451 1.00 59.34 443 ILE A C 1
ATOM 3438 O O . ILE A 1 443 ? 10.133 11.537 28.670 1.00 59.34 443 ILE A O 1
ATOM 3442 N N . ARG A 1 444 ? 9.677 12.781 26.863 1.00 58.66 444 ARG A N 1
ATOM 3443 C CA . ARG A 1 444 ? 9.501 14.047 27.588 1.00 58.66 444 ARG A CA 1
ATOM 3444 C C . ARG A 1 444 ? 8.041 14.459 27.805 1.00 58.66 444 ARG A C 1
ATOM 3446 O O . ARG A 1 444 ? 7.741 14.920 28.899 1.00 58.66 444 ARG A O 1
ATOM 3453 N N . LYS A 1 445 ? 7.120 14.258 26.844 1.00 58.41 445 LYS A N 1
ATOM 3454 C CA . LYS A 1 445 ? 5.792 14.931 26.863 1.00 58.41 445 LYS A CA 1
ATOM 3455 C C . LYS A 1 445 ? 4.522 14.066 26.672 1.00 58.41 445 LYS A C 1
ATOM 3457 O O . LYS A 1 445 ? 3.446 14.645 26.641 1.00 58.41 445 LYS A O 1
ATOM 3462 N N . GLY A 1 446 ? 4.608 12.737 26.522 1.00 57.69 446 GLY A N 1
ATOM 3463 C CA . GLY A 1 446 ? 3.437 11.830 26.597 1.00 57.69 446 GLY A CA 1
ATOM 3464 C C . GLY A 1 446 ? 2.401 11.890 25.455 1.00 57.69 446 GLY A C 1
ATOM 3465 O O . GLY A 1 446 ? 1.240 11.580 25.684 1.00 57.69 446 GLY A O 1
ATOM 3466 N N . ASP A 1 447 ? 2.800 12.286 24.240 1.00 63.25 447 ASP A N 1
ATOM 3467 C CA . ASP A 1 447 ? 1.905 12.411 23.065 1.00 63.25 447 ASP A CA 1
ATOM 3468 C C . ASP A 1 447 ? 2.621 12.030 21.745 1.00 63.25 447 ASP A C 1
ATOM 3470 O O . ASP A 1 447 ? 2.394 12.597 20.674 1.00 63.25 447 ASP A O 1
ATOM 3474 N N . ALA A 1 448 ? 3.594 11.108 21.777 1.00 65.12 448 ALA A N 1
ATOM 3475 C CA . ALA A 1 448 ? 4.329 10.795 20.549 1.00 65.12 448 ALA A CA 1
ATOM 3476 C C . ALA A 1 448 ? 3.543 9.986 19.538 1.00 65.12 448 ALA A C 1
ATOM 3478 O O . ALA A 1 448 ? 3.781 10.159 18.346 1.00 65.12 448 ALA A O 1
ATOM 3479 N N . LYS A 1 449 ? 2.602 9.139 19.967 1.00 67.75 449 LYS A N 1
ATOM 3480 C CA . LYS A 1 449 ? 1.794 8.354 19.027 1.00 67.75 449 LYS A CA 1
ATOM 3481 C C . LYS A 1 449 ? 1.058 9.273 18.050 1.00 67.75 449 LYS A C 1
ATOM 3483 O O . LYS A 1 449 ? 1.129 9.055 16.842 1.00 67.75 449 LYS A O 1
ATOM 3488 N N . GLN A 1 450 ? 0.434 10.341 18.548 1.00 70.75 450 GLN A N 1
ATOM 3489 C CA . GLN A 1 450 ? -0.261 11.309 17.704 1.00 70.75 450 GLN A CA 1
ATOM 3490 C C . GLN A 1 450 ? 0.709 12.158 16.876 1.00 70.75 450 GLN A C 1
ATOM 3492 O O . GLN A 1 450 ? 0.472 12.374 15.686 1.00 70.75 450 GLN A O 1
ATOM 3497 N N . ARG A 1 451 ? 1.832 12.606 17.457 1.00 75.75 451 ARG A N 1
ATOM 3498 C CA . ARG A 1 451 ? 2.874 13.342 16.714 1.00 75.75 451 ARG A CA 1
ATOM 3499 C C . ARG A 1 451 ? 3.460 12.529 15.565 1.00 75.75 451 ARG A C 1
ATOM 3501 O O . ARG A 1 451 ? 3.613 13.052 14.467 1.00 75.75 451 ARG A O 1
ATOM 3508 N N . MET A 1 452 ? 3.736 11.255 15.795 1.00 74.81 452 MET A N 1
ATOM 3509 C CA . MET A 1 452 ? 4.269 10.337 14.798 1.00 74.81 452 MET A CA 1
ATOM 3510 C C . MET A 1 452 ? 3.247 10.059 13.693 1.00 74.81 452 MET A C 1
ATOM 3512 O O . MET A 1 452 ? 3.596 10.120 12.519 1.00 74.81 452 MET A O 1
ATOM 3516 N N . ILE A 1 453 ? 1.978 9.827 14.046 1.00 73.06 453 ILE A N 1
ATOM 3517 C CA . ILE A 1 453 ? 0.874 9.717 13.078 1.00 73.06 453 ILE A CA 1
ATOM 3518 C C . ILE A 1 453 ? 0.793 10.976 12.207 1.00 73.06 453 ILE A C 1
ATOM 3520 O O . ILE A 1 453 ? 0.675 10.893 10.984 1.00 73.06 453 ILE A O 1
ATOM 3524 N N . ASN A 1 454 ? 0.894 12.148 12.830 1.00 79.50 454 ASN A N 1
ATOM 3525 C CA . ASN A 1 454 ? 0.863 13.426 12.135 1.00 79.50 454 ASN A CA 1
ATOM 3526 C C . ASN A 1 454 ? 2.083 13.640 11.233 1.00 79.50 454 ASN A C 1
ATOM 3528 O O . ASN A 1 454 ? 1.920 14.214 10.156 1.00 79.50 454 ASN A O 1
ATOM 3532 N N . TRP A 1 455 ? 3.269 13.202 11.658 1.00 86.75 455 TRP A N 1
ATOM 3533 C CA . TRP A 1 455 ? 4.487 13.256 10.856 1.00 86.75 455 TRP A CA 1
ATOM 3534 C C . TRP A 1 455 ? 4.378 12.332 9.645 1.00 86.75 455 TRP A C 1
ATOM 3536 O O . TRP A 1 455 ? 4.462 12.795 8.512 1.00 86.75 455 TRP A O 1
ATOM 3546 N N . LEU A 1 456 ? 4.075 11.052 9.871 1.00 81.69 456 LEU A N 1
ATOM 3547 C CA . LEU A 1 456 ? 3.998 10.046 8.816 1.00 81.69 456 LEU A CA 1
ATOM 3548 C C . LEU A 1 456 ? 2.909 10.377 7.787 1.00 81.69 456 LEU A C 1
ATOM 3550 O O . LEU A 1 456 ? 3.161 10.371 6.583 1.00 81.69 456 LEU A O 1
ATOM 3554 N N . GLY A 1 457 ? 1.708 10.734 8.256 1.00 78.56 457 GLY A N 1
ATOM 3555 C CA . GLY A 1 457 ? 0.619 11.170 7.382 1.00 78.56 457 GLY A CA 1
ATOM 3556 C C . GLY A 1 457 ? 0.928 12.477 6.643 1.00 78.56 457 GLY A C 1
ATOM 3557 O O . GLY A 1 457 ? 0.385 12.709 5.568 1.00 78.56 457 GLY A O 1
ATOM 3558 N N . GLY A 1 458 ? 1.798 13.327 7.199 1.00 82.38 458 GLY A N 1
ATOM 3559 C CA . GLY A 1 458 ? 2.271 14.557 6.562 1.00 82.38 458 GLY A CA 1
ATOM 3560 C C . GLY A 1 458 ? 3.409 14.352 5.557 1.00 82.38 458 GLY A C 1
ATOM 3561 O O . GLY A 1 458 ? 3.551 15.171 4.653 1.00 82.38 458 GLY A O 1
ATOM 3562 N N . TYR A 1 459 ? 4.185 13.271 5.680 1.00 88.31 459 TYR A N 1
ATOM 3563 C CA . TYR A 1 459 ? 5.339 12.991 4.820 1.00 88.31 459 TYR A CA 1
ATOM 3564 C C . TYR A 1 459 ? 4.964 12.243 3.527 1.00 88.31 459 TYR A C 1
ATOM 3566 O O . TYR A 1 459 ? 5.645 12.362 2.513 1.00 88.31 459 TYR A O 1
ATOM 3574 N N . LEU A 1 460 ? 3.838 11.521 3.511 1.00 86.00 460 LEU A N 1
ATOM 3575 C CA . LEU A 1 460 ? 3.313 10.835 2.317 1.00 86.00 460 LEU A CA 1
ATOM 3576 C C . LEU A 1 460 ? 3.171 11.743 1.072 1.00 86.00 460 LEU A C 1
ATOM 3578 O O . LEU A 1 460 ? 3.637 11.347 0.004 1.00 86.00 460 LEU A O 1
ATOM 3582 N N . PRO A 1 461 ? 2.606 12.965 1.168 1.00 87.31 461 PRO A N 1
ATOM 3583 C CA . PRO A 1 461 ? 2.600 13.918 0.056 1.00 87.31 461 PRO A CA 1
ATOM 3584 C C . PRO A 1 461 ? 3.994 14.309 -0.453 1.00 87.31 461 PRO A C 1
ATOM 3586 O O . PRO A 1 461 ? 4.139 14.604 -1.635 1.00 87.31 461 PRO A O 1
ATOM 3589 N N . VAL A 1 462 ? 5.020 14.293 0.404 1.00 92.44 462 VAL A N 1
ATOM 3590 C CA . VAL A 1 462 ? 6.408 14.577 0.002 1.00 92.44 462 VAL A CA 1
ATOM 3591 C C . VAL A 1 462 ? 6.939 13.444 -0.879 1.00 92.44 462 VAL A C 1
ATOM 3593 O O . VAL A 1 462 ? 7.494 13.708 -1.944 1.00 92.44 462 VAL A O 1
ATOM 3596 N N . TYR A 1 463 ? 6.684 12.184 -0.506 1.00 91.75 463 TYR A N 1
ATOM 3597 C CA . TYR A 1 463 ? 6.995 11.034 -1.365 1.00 91.75 463 TYR A CA 1
ATOM 3598 C C . TYR A 1 463 ? 6.218 11.068 -2.690 1.00 91.75 463 TYR A C 1
ATOM 3600 O O . TYR A 1 463 ? 6.774 10.748 -3.741 1.00 91.75 463 TYR A O 1
ATOM 3608 N N . ALA A 1 464 ? 4.954 11.501 -2.668 1.00 92.69 464 ALA A N 1
ATOM 3609 C CA . ALA A 1 464 ? 4.159 11.678 -3.884 1.00 92.69 464 ALA A CA 1
ATOM 3610 C C . ALA A 1 464 ? 4.748 12.756 -4.806 1.00 92.69 464 ALA A C 1
ATOM 3612 O O . ALA A 1 464 ? 4.860 12.548 -6.009 1.00 92.69 464 ALA A O 1
ATOM 3613 N N . ALA A 1 465 ? 5.170 13.893 -4.248 1.00 95.56 465 ALA A N 1
ATOM 3614 C CA . ALA A 1 465 ? 5.801 14.961 -5.016 1.00 95.56 465 ALA A CA 1
ATOM 3615 C C . ALA A 1 465 ? 7.122 14.499 -5.650 1.00 95.56 465 ALA A C 1
ATOM 3617 O O . ALA A 1 465 ? 7.363 14.765 -6.825 1.00 95.56 465 ALA A O 1
ATOM 3618 N N . TRP A 1 466 ? 7.945 13.757 -4.904 1.00 97.00 466 TRP A N 1
ATOM 3619 C CA . TRP A 1 466 ? 9.191 13.190 -5.421 1.00 97.00 466 TRP A CA 1
ATOM 3620 C C . TRP A 1 466 ? 8.959 12.185 -6.549 1.00 97.00 466 TRP A C 1
ATOM 3622 O O . TRP A 1 466 ? 9.563 12.294 -7.612 1.00 97.00 466 TRP A O 1
ATOM 3632 N N . THR A 1 467 ? 8.051 11.230 -6.349 1.00 96.56 467 THR A N 1
ATOM 3633 C CA . THR A 1 467 ? 7.721 10.230 -7.376 1.00 96.56 467 THR A CA 1
ATOM 3634 C C . THR A 1 467 ? 7.115 10.882 -8.618 1.00 96.56 467 THR A C 1
ATOM 3636 O O . THR A 1 467 ? 7.500 10.523 -9.727 1.00 96.56 467 THR A O 1
ATOM 3639 N N . ALA A 1 468 ? 6.260 11.899 -8.469 1.00 97.31 468 ALA A N 1
ATOM 3640 C CA . ALA A 1 468 ? 5.748 12.686 -9.593 1.00 97.31 468 ALA A CA 1
ATOM 3641 C C . ALA A 1 468 ? 6.852 13.460 -10.327 1.00 97.31 468 ALA A C 1
ATOM 3643 O O . ALA A 1 468 ? 6.868 13.482 -11.556 1.00 97.31 468 ALA A O 1
ATOM 3644 N N . PHE A 1 469 ? 7.798 14.054 -9.594 1.00 97.81 469 PHE A N 1
ATOM 3645 C CA . PHE A 1 469 ? 8.952 14.730 -10.181 1.00 97.81 469 PHE A CA 1
ATOM 3646 C C . PHE A 1 469 ? 9.809 13.761 -11.005 1.00 97.81 469 PHE A C 1
ATOM 3648 O O . PHE A 1 469 ? 10.070 14.042 -12.174 1.00 97.81 469 PHE A O 1
ATOM 3655 N N . ILE A 1 470 ? 10.176 12.605 -10.438 1.00 97.62 470 ILE A N 1
ATOM 3656 C CA . ILE A 1 470 ? 10.951 11.572 -11.142 1.00 97.62 470 ILE A CA 1
ATOM 3657 C C . ILE A 1 470 ? 10.191 11.008 -12.345 1.00 97.62 470 ILE A C 1
ATOM 3659 O O . ILE A 1 470 ? 10.799 10.718 -13.368 1.00 97.62 470 ILE A O 1
ATOM 3663 N N . THR A 1 471 ? 8.866 10.897 -12.254 1.00 96.88 471 THR A N 1
ATOM 3664 C CA . THR A 1 471 ? 8.052 10.348 -13.344 1.00 96.88 471 THR A CA 1
ATOM 3665 C C . THR A 1 471 ? 7.903 11.329 -14.506 1.00 96.88 471 THR A C 1
ATOM 3667 O O . THR A 1 471 ? 8.092 10.938 -15.649 1.00 96.88 471 THR A O 1
ATOM 3670 N N . PHE A 1 472 ? 7.567 12.597 -14.250 1.00 96.69 472 PHE A N 1
ATOM 3671 C CA . PHE A 1 472 ? 7.129 13.508 -15.319 1.00 96.69 472 PHE A CA 1
ATOM 3672 C C . PHE A 1 472 ? 8.126 14.607 -15.675 1.00 96.69 472 PHE A C 1
ATOM 3674 O O . PHE A 1 472 ? 8.166 15.047 -16.819 1.00 96.69 472 PHE A O 1
ATOM 3681 N N . ILE A 1 473 ? 8.911 15.086 -14.709 1.00 96.81 473 ILE A N 1
ATOM 3682 C CA . ILE A 1 473 ? 9.788 16.250 -14.905 1.00 96.81 473 ILE A CA 1
ATOM 3683 C C . ILE A 1 473 ? 11.221 15.792 -15.176 1.00 96.81 473 ILE A C 1
ATOM 3685 O O . ILE A 1 473 ? 11.901 16.333 -16.044 1.00 96.81 473 ILE A O 1
ATOM 3689 N N . PHE A 1 474 ? 11.681 14.774 -14.457 1.00 95.75 474 PHE A N 1
ATOM 3690 C CA . PHE A 1 474 ? 13.056 14.296 -14.518 1.00 95.75 474 PHE A CA 1
ATOM 3691 C C . PHE A 1 474 ? 13.489 13.807 -15.913 1.00 95.75 474 PHE A C 1
ATOM 3693 O O . PHE A 1 474 ? 14.564 14.226 -16.346 1.00 95.75 474 PHE A O 1
ATOM 3700 N N . PRO A 1 475 ? 12.671 13.056 -16.684 1.00 95.06 475 PRO A N 1
ATOM 3701 C CA . PRO A 1 475 ? 13.034 12.694 -18.056 1.00 95.06 475 PRO A CA 1
ATOM 3702 C C . PRO A 1 475 ? 13.222 13.911 -18.966 1.00 95.06 475 PRO A C 1
ATOM 3704 O O . PRO A 1 475 ? 14.136 13.933 -19.785 1.00 95.06 475 PRO A O 1
ATOM 3707 N N . LEU A 1 476 ? 12.432 14.974 -18.778 1.00 94.12 476 LEU A N 1
ATOM 3708 C CA . LEU A 1 476 ? 12.560 16.212 -19.553 1.00 94.12 476 LEU A CA 1
ATOM 3709 C C . LEU A 1 476 ? 13.865 16.952 -19.238 1.00 94.12 476 LEU A C 1
ATOM 3711 O O . LEU A 1 476 ? 14.536 17.435 -20.150 1.00 94.12 476 LEU A O 1
ATOM 3715 N N . LEU A 1 477 ? 14.250 17.012 -17.958 1.00 94.00 477 LEU A N 1
ATOM 3716 C CA . LEU A 1 477 ? 15.485 17.675 -17.516 1.00 94.00 477 LEU A CA 1
ATOM 3717 C C . LEU A 1 477 ? 16.741 17.036 -18.120 1.00 94.00 477 LEU A C 1
ATOM 3719 O O . LEU A 1 477 ? 17.693 17.738 -18.451 1.00 94.00 477 LEU A O 1
ATOM 3723 N N . PHE A 1 478 ? 16.717 15.719 -18.296 1.00 92.31 478 PHE A N 1
ATOM 3724 C CA . PHE A 1 478 ? 17.814 14.936 -18.864 1.00 92.31 478 PHE A CA 1
ATOM 3725 C C . PHE A 1 478 ? 17.620 14.617 -20.351 1.00 92.31 478 PHE A C 1
ATOM 3727 O O . PHE A 1 478 ? 18.401 13.860 -20.917 1.00 92.31 478 PHE A O 1
ATOM 3734 N N . ARG A 1 479 ? 16.614 15.213 -21.008 1.00 91.69 479 ARG A N 1
ATOM 3735 C CA . ARG A 1 479 ? 16.321 15.010 -22.438 1.00 91.69 479 ARG A CA 1
ATOM 3736 C C . ARG A 1 479 ? 16.172 13.529 -22.813 1.00 91.69 479 ARG A C 1
ATOM 3738 O O . ARG A 1 479 ? 16.660 13.110 -23.860 1.00 91.69 479 ARG A O 1
ATOM 3745 N N . TRP A 1 480 ? 15.487 12.768 -21.962 1.00 87.62 480 TRP A N 1
ATOM 3746 C CA . TRP A 1 480 ? 15.198 11.339 -22.127 1.00 87.62 480 TRP A CA 1
ATOM 3747 C C . TRP A 1 480 ? 16.422 10.417 -22.066 1.00 87.62 480 TRP A C 1
ATOM 3749 O O . TRP A 1 480 ? 16.320 9.259 -22.465 1.00 87.62 480 TRP A O 1
ATOM 3759 N N . GLN A 1 481 ? 17.565 10.905 -21.576 1.00 81.75 481 GLN A N 1
ATOM 3760 C CA . GLN A 1 481 ? 18.771 10.092 -21.375 1.00 81.75 481 GLN A CA 1
ATOM 3761 C C . GLN A 1 481 ? 18.694 9.238 -20.112 1.00 81.75 481 GLN A C 1
ATOM 3763 O O . GLN A 1 481 ? 18.054 9.679 -19.129 1.00 81.75 481 GLN A O 1
#

Nearest PDB structures (foldseek):
  8hjx-assembly1_B  TM=8.582E-01  e=2.945E-07  Thermotoga maritima MSB8
  8awo-assembly1_B  TM=8.735E-01  e=6.246E-07  Thermotoga maritima
  8zyg-assembly1_B  TM=8.549E-01  e=5.233E-07  Thermotoga maritima MSB8
  3ibm-assembly1_A  TM=7.949E-01  e=1.805E-06  Halorhodospira halophila SL1
  5uqp-assembly1_B  TM=7.194E-01  e=9.692E-06  Rhodococcus jostii RHA1